Protein 5NA6 (pdb70)

Foldseek 3Di:
DAQWFQDADLETAGAFDQPCLVVDDQLVVQLLVLQQQLFLLCLQQQLCQLALQFLQVLLVLQLLVPPPDDCVDPQNVLVRQSLQCQQCSGQQHVPDWGDQRPHDLVVVLVSQVPGDQVSHQADVPGGSVNSCVVCVCCNPCVRQTAQADPDPPDFRVVNHRGQQEEAATNVRVVVVVVVDDPVDLQDFLPSAAFRQYPHDTQGQACVTFPNLSLVSSLVSLVSSLVSDPDVLRSVLSVLVSVCRHPVDSVSVLVSQLSLLVPPPFQKDKDFAQAFQPSYNVRRYGWTWMWIWGFPVVVQVLLVLVQQCLQVLQVPALADPVFWDPDFGWDGATEIATQDIHTSCPFFHDQKDWDDPRVSSCVPRNIHIYGHVRVLVSVVVNCPPLCPCVLAADDVVLVVLLVVQVSLLVVQLVSQLPGRQLRTTAADPPADLCLLPPLNLLLSSLLSSLSSLLPSQDCVCCVSVSDVDNCNSVNVVQVLLVLCLVLLVPDQPFKDDDSCLSSQLLNQQLCVVCVVVCQWDDDDPRADHIDGDDVVVSSVSSSVVSNVSSVCSNRSVNVSSCCSSVVGSIDDDNSNSVRSNVSVVVSVNNPGYTYDHWDKDFDADPVRHTDRIDTGRPAHSVRSSCSVVPSPRDRSRRD

Secondary structure (DSSP, 8-state):
---EEEEETTEEEEE---TTGGGS-HHHHHHHHHHHHHHHTTHHHHHHHT-TTHHHHH--HHHHHH--S-TTSHHHH--HHHHHHHHHTSSB-S---BPPPSS-HHHHHHHHHTS-GGGS-PPTT--HHHHHHHHTT---TTTT--SS---TTS-TTTS--SSSEES--HHHHHHHHH---TT-SS---TTTTEEEE--EEEEBSTTSBTHHHHHHHHHHHHHHHHT-SSHHHHHHHHHHHHHHHH--HHHHHHHHHHHHH--S-SEEEEEEE---TTSTTS-S--EEEEEEEE-HHHHHHHHHHHHTHHHHHHH-SS-GGGS-SS----PPEEEEEEEEEETTSSS--SEEEE---HHHHHHT--EEEEEHHHHHHHHHHHTTSSHHHHHSS-HHHHHHHHHHHHHHHHHHHHHIIIIITTS--PPTT--TTTTGGGHHHHHHHHHHHHHHHHHT-THHHHTTSSSSTTTHHHHHHHH-----GGGGSPTT----S---HHHHHHHHHHHHHGGGTSB--EETTEE---B--HHHHHHHHHHHHHHHHHHHHHT-HHHHHHHIIIIIS---HHHHHHHHHHHHTT---SEEEEE--EEEEEE-TTS-EEEEEEE----TTT--HHHHHS--S-S---

Nearest PDB structures (foldseek):
  5na6-assembly1_A  TM=1.001E+00  e=1.002E-101  Bacteroides thetaiotaomicron VPI-5482
  5na7-assembly1_A  TM=9.963E-01  e=1.132E-98  Bacteroides thetaiotaomicron VPI-5482
  5na8-assembly1_A  TM=8.460E-01  e=8.599E-94  Bacteroides thetaiotaomicron VPI-5482
  5na8-assembly2_B  TM=8.224E-01  e=2.890E-92  Bacteroides thetaiotaomicron VPI-5482
  3fvy-assembly1_A  TM=7.285E-01  e=1.552E-28  Homo sapiens

Radius of gyration: 26.59 Å; Cα contacts (8 Å, |Δi|>4): 1105; chains: 1; bounding box: 77×58×67 Å

B-factor: mean 31.23, std 10.99, range [14.35, 77.01]

Organism: Bacteroides thetaiotaomicron (strain ATCC 29148 / DSM 2079 / JCM 5827 / CCUG 10774 / NCTC 10582 / VPI-5482 / E50) (NCBI:txid226186)

Sequence (638 aa):
FDYTVEQFADLQILRYKVPEFETLTLKQKEELVYYLTQAALEGRDILFDQNGKYNLRIRRLEAVYTNYKGDKSAPDFKNEVYLKRVWFSNGIHHHYGEKFVPGFSQDDFLKQAVLGTDAQLLPLSSEGQTAEQLSDELFPVFDPAILAKRVNQADGEDLVLTSASNYYDGVTQQEAESFYGAKDPKDETPVSYGLNSRLVKIQEKVWKVGGLYTQAIEKIVYWLKKAETVAENDAQKAVISKLIQFYETGSLKDFDEYAILWVKDLDSRIDFVNGFTESYGDPLGVKASWESLVNFKDLDATHRTEIISSNAQWFEDHSPVDKSFKKEKVKGVSAKVITAAILAGDLYPATAIGINLPNANWIRAHHGSKSVTIGNITDAYNKAAHGNGFNEEFVSNDEERQRIDQYGDLTGELHTDLHESLGHGSGKLLPGVDPDALKAYGSTIEEARADLFGLYYVADPKLVELKLVPDAEAYKAEYYTFLNGLTQLVRIEPGNNIEEAHRNRQLIARWVFEKGAPDKVVEVKKDGKTYVVVNDYEKVRQLFGELLAEEIQRRIKSTGDFEGARTLVENYAVKVDPALHAEVLARYKKLNLAPYKGFINPVYELVTDKDGNITDVTVSYNEDYVEQLRYSKDYSPLPSVNN

InterPro domains:
  IPR039461 Peptidase family M49 [PF03571] (233-461)
  IPR039461 Peptidase family M49 [PF03571] (467-605)
  IPR039461 Peptidase family M49 [PTHR23422] (226-663)

Structure (mmCIF, N/CA/C/O backbone):
data_5NA6
#
_entry.id   5NA6
#
_cell.length_a   103.442
_cell.length_b   103.442
_cell.length_c   141.225
_cell.angle_alpha   90.000
_cell.angle_beta   90.000
_cell.angle_gamma   120.000
#
_symmetry.space_group_name_H-M   'P 31 2 1'
#
loop_
_entity.id
_entity.type
_entity.pdbx_description
1 polymer 'Putative dipeptidyl-peptidase III'
2 non-polymer 'ZINC ION'
3 non-polymer 'ACETATE ION'
4 non-polymer 'SODIUM ION'
5 non-polymer 2-AMINO-2-HYDROXYMETHYL-PROPANE-1,3-DIOL
6 non-polymer 3,6,9,12,15,18,21,24,27,30,33,36,39-TRIDECAOXAHENTETRACONTANE-1,41-DIOL
7 water water
#
loop_
_atom_site.group_PDB
_atom_site.id
_atom_site.type_symbol
_atom_site.label_atom_id
_atom_site.label_alt_id
_atom_site.label_comp_id
_atom_site.label_asym_id
_atom_site.label_entity_id
_atom_site.label_seq_id
_atom_site.pdbx_PDB_ins_code
_atom_site.Cartn_x
_atom_site.Cartn_y
_atom_site.Cartn_z
_atom_site.occupancy
_atom_site.B_iso_or_equiv
_atom_site.auth_seq_id
_atom_site.auth_comp_id
_atom_site.auth_asym_id
_atom_site.auth_atom_id
_atom_site.pdbx_PDB_model_num
ATOM 1 N N . PHE A 1 24 ? 51.700 -11.421 19.214 1.00 44.87 24 PHE A N 1
ATOM 2 C CA . PHE A 1 24 ? 51.874 -10.196 18.422 1.00 43.04 24 PHE A CA 1
ATOM 3 C C . PHE A 1 24 ? 52.105 -9.030 19.368 1.00 43.55 24 PHE A C 1
ATOM 4 O O . PHE A 1 24 ? 51.278 -8.789 20.253 1.00 45.81 24 PHE A O 1
ATOM 12 N N . ASP A 1 25 ? 53.217 -8.309 19.199 1.00 42.88 25 ASP A N 1
ATOM 13 C CA . ASP A 1 25 ? 53.546 -7.192 20.077 1.00 40.51 25 ASP A CA 1
ATOM 14 C C . ASP A 1 25 ? 53.119 -5.904 19.390 1.00 34.04 25 ASP A C 1
ATOM 15 O O . ASP A 1 25 ? 53.715 -5.497 18.390 1.00 33.36 25 ASP A O 1
ATOM 20 N N . TYR A 1 26 ? 52.088 -5.266 19.937 1.00 26.71 26 TYR A N 1
ATOM 21 C CA . TYR A 1 26 ? 51.599 -4.013 19.386 1.00 22.68 26 TYR A CA 1
ATOM 22 C C . TYR A 1 26 ? 52.490 -2.834 19.738 1.00 21.47 26 TYR A C 1
ATOM 23 O O . TYR A 1 26 ? 52.333 -1.763 19.150 1.00 21.78 26 TYR A O 1
ATOM 32 N N . THR A 1 27 ? 53.380 -2.974 20.712 1.00 22.85 27 THR A N 1
ATOM 33 C CA . THR A 1 27 ? 54.204 -1.851 21.136 1.00 22.99 27 THR A CA 1
ATOM 34 C C . THR A 1 27 ? 55.625 -2.044 20.628 1.00 23.37 27 THR A C 1
ATOM 35 O O . THR A 1 27 ? 56.162 -3.155 20.666 1.00 26.44 27 THR A O 1
ATOM 39 N N . VAL A 1 28 ? 56.222 -0.965 20.132 1.00 19.66 28 VAL A N 1
ATOM 40 C CA . VAL A 1 28 ? 57.554 -1.033 19.545 1.00 20.00 28 VAL A CA 1
ATOM 41 C C . VAL A 1 28 ? 58.562 -0.363 20.481 1.00 20.78 28 VAL A C 1
ATOM 42 O O . VAL A 1 28 ? 59.446 -1.024 21.034 1.00 19.57 28 VAL A O 1
ATOM 46 N N . GLU A 1 29 ? 58.461 0.950 20.651 1.00 20.81 29 GLU A N 1
ATOM 47 C CA . GLU A 1 29 ? 59.336 1.618 21.606 1.00 20.92 29 GLU A CA 1
ATOM 48 C C . GLU A 1 29 ? 58.703 2.942 21.990 1.00 22.17 29 GLU A C 1
ATOM 49 O O . GLU A 1 29 ? 57.709 3.373 21.396 1.00 20.95 29 GLU A O 1
ATOM 55 N N . GLN A 1 30 ? 59.355 3.620 22.951 1.00 21.73 30 GLN A N 1
ATOM 56 C CA . GLN A 1 30 ? 58.926 4.912 23.460 1.00 21.86 30 GLN A CA 1
ATOM 57 C C . GLN A 1 30 ? 60.153 5.786 23.693 1.00 22.20 30 GLN A C 1
ATOM 58 O O . GLN A 1 30 ? 61.179 5.309 24.184 1.00 22.97 30 GLN A O 1
ATOM 64 N N . PHE A 1 31 ? 60.039 7.058 23.333 1.00 21.73 31 PHE A N 1
ATOM 65 C CA . PHE A 1 31 ? 61.114 8.022 23.500 1.00 22.31 31 PHE A CA 1
ATOM 66 C C . PHE A 1 31 ? 60.472 9.399 23.467 1.00 21.82 31 PHE A C 1
ATOM 67 O O . PHE A 1 31 ? 59.454 9.593 22.803 1.00 20.89 31 PHE A O 1
ATOM 75 N N . ALA A 1 32 ? 61.079 10.356 24.168 1.00 22.43 32 ALA A N 1
ATOM 76 C CA . ALA A 1 32 ? 60.550 11.726 24.215 1.00 23.89 32 ALA A CA 1
ATOM 77 C C . ALA A 1 32 ? 59.087 11.630 24.650 1.00 23.16 32 ALA A C 1
ATOM 78 O O . ALA A 1 32 ? 58.803 10.960 25.653 1.00 21.46 32 ALA A O 1
ATOM 80 N N . ASP A 1 33 ? 58.146 12.256 23.946 1.00 22.17 33 ASP A N 1
ATOM 81 C CA . ASP A 1 33 ? 56.736 12.205 24.319 1.00 22.43 33 ASP A CA 1
ATOM 82 C C . ASP A 1 33 ? 55.955 11.292 23.379 1.00 20.48 33 ASP A C 1
ATOM 83 O O . ASP A 1 33 ? 54.740 11.428 23.237 1.00 22.01 33 ASP A O 1
ATOM 88 N N . LEU A 1 34 ? 56.639 10.329 22.763 1.00 18.69 34 LEU A N 1
ATOM 89 C CA . LEU A 1 34 ? 56.093 9.550 21.655 1.00 19.12 34 LEU A CA 1
ATOM 90 C C . LEU A 1 34 ? 56.163 8.062 21.959 1.00 20.66 34 LEU A C 1
ATOM 91 O O . LEU A 1 34 ? 57.166 7.574 22.497 1.00 19.85 34 LEU A O 1
ATOM 96 N N . GLN A 1 35 ? 55.122 7.332 21.576 1.00 22.19 35 GLN A N 1
ATOM 97 C CA . GLN A 1 35 ? 55.157 5.873 21.628 1.00 22.14 35 GLN A CA 1
ATOM 98 C C . GLN A 1 35 ? 54.925 5.328 20.229 1.00 20.48 35 GLN A C 1
ATOM 99 O O . GLN A 1 35 ? 53.974 5.741 19.553 1.00 19.50 35 GLN A O 1
ATOM 105 N N . ILE A 1 36 ? 55.792 4.413 19.803 1.00 17.38 36 ILE A N 1
ATOM 106 C CA . ILE A 1 36 ? 55.663 3.753 18.504 1.00 17.39 36 ILE A CA 1
ATOM 107 C C . ILE A 1 36 ? 54.929 2.430 18.689 1.00 17.79 36 ILE A C 1
ATOM 108 O O . ILE A 1 36 ? 55.323 1.589 19.515 1.00 20.23 36 ILE A O 1
ATOM 113 N N . LEU A 1 37 ? 53.884 2.233 17.896 1.00 16.26 37 LEU A N 1
ATOM 114 C CA . LEU A 1 37 ? 53.075 1.018 17.901 1.00 16.60 37 LEU A CA 1
ATOM 115 C C . LEU A 1 37 ? 53.184 0.348 16.536 1.00 16.53 37 LEU A C 1
ATOM 116 O O . LEU A 1 37 ? 53.722 0.917 15.586 1.00 17.12 37 LEU A O 1
ATOM 121 N N . ARG A 1 38 ? 52.635 -0.862 16.430 1.00 19.91 38 ARG A N 1
ATOM 122 C CA . ARG A 1 38 ? 52.428 -1.477 15.131 1.00 20.58 38 ARG A CA 1
ATOM 123 C C . ARG A 1 38 ? 50.979 -1.921 15.018 1.00 20.83 38 ARG A C 1
ATOM 124 O O . ARG A 1 38 ? 50.254 -2.008 16.014 1.00 19.94 38 ARG A O 1
ATOM 132 N N . TYR A 1 39 ? 50.558 -2.179 13.779 1.00 20.12 39 TYR A N 1
ATOM 133 C CA . TYR A 1 39 ? 49.216 -2.676 13.507 1.00 19.72 39 TYR A CA 1
ATOM 134 C C . TYR A 1 39 ? 49.269 -3.945 12.665 1.00 19.51 39 TYR A C 1
ATOM 135 O O . TYR A 1 39 ? 50.177 -4.128 11.851 1.00 20.08 39 TYR A O 1
ATOM 144 N N . LYS A 1 40 ? 48.276 -4.812 12.870 1.00 19.56 40 LYS A N 1
ATOM 145 C CA . LYS A 1 40 ? 48.077 -5.995 12.039 1.00 21.40 40 LYS A CA 1
ATOM 146 C C . LYS A 1 40 ? 47.288 -5.633 10.797 1.00 19.61 40 LYS A C 1
ATOM 147 O O . LYS A 1 40 ? 46.568 -4.636 10.767 1.00 18.76 40 LYS A O 1
ATOM 153 N N . VAL A 1 41 ? 47.403 -6.477 9.772 1.00 16.88 41 VAL A N 1
ATOM 154 C CA . VAL A 1 41 ? 46.620 -6.299 8.550 1.00 18.34 41 VAL A CA 1
ATOM 155 C C . VAL A 1 41 ? 45.715 -7.526 8.433 1.00 19.14 41 VAL A C 1
ATOM 156 O O . VAL A 1 41 ? 46.020 -8.460 7.673 1.00 19.04 41 VAL A O 1
ATOM 160 N N . PRO A 1 42 ? 44.623 -7.588 9.199 1.00 20.71 42 PRO A N 1
ATOM 161 C CA . PRO A 1 42 ? 43.827 -8.827 9.255 1.00 20.91 42 PRO A CA 1
ATOM 162 C C . PRO A 1 42 ? 43.200 -9.151 7.909 1.00 22.01 42 PRO A C 1
ATOM 163 O O . PRO A 1 42 ? 42.738 -8.260 7.194 1.00 19.94 42 PRO A O 1
ATOM 167 N N . GLU A 1 43 ? 43.198 -10.444 7.571 1.00 24.16 43 GLU A N 1
ATOM 168 C CA . GLU A 1 43 ? 42.582 -11.009 6.368 1.00 27.84 43 GLU A CA 1
ATOM 169 C C . GLU A 1 43 ? 43.328 -10.676 5.085 1.00 24.04 43 GLU A C 1
ATOM 170 O O . GLU A 1 43 ? 42.814 -10.963 3.986 1.00 22.79 43 GLU A O 1
ATOM 176 N N . PHE A 1 44 ? 44.520 -10.084 5.171 1.00 21.12 44 PHE A N 1
ATOM 177 C CA . PHE A 1 44 ? 45.283 -9.845 3.955 1.00 21.52 44 PHE A CA 1
ATOM 178 C C . PHE A 1 44 ? 45.481 -11.140 3.170 1.00 22.57 44 PHE A C 1
ATOM 179 O O . PHE A 1 44 ? 45.391 -11.155 1.935 1.00 21.67 44 PHE A O 1
ATOM 187 N N . GLU A 1 45 ? 45.756 -12.238 3.871 1.00 25.62 45 GLU A N 1
ATOM 188 C CA . GLU A 1 45 ? 46.010 -13.506 3.200 1.00 29.03 45 GLU A CA 1
ATOM 189 C C . GLU A 1 45 ? 44.766 -14.094 2.541 1.00 28.35 45 GLU A C 1
ATOM 190 O O . GLU A 1 45 ? 44.908 -15.002 1.717 1.00 30.32 45 GLU A O 1
ATOM 196 N N . THR A 1 46 ? 43.566 -13.610 2.871 1.00 27.18 46 THR A N 1
ATOM 197 C CA . THR A 1 46 ? 42.349 -14.106 2.232 1.00 29.87 46 THR A CA 1
ATOM 198 C C . THR A 1 46 ? 42.101 -13.479 0.866 1.00 26.64 46 THR A C 1
ATOM 199 O O . THR A 1 46 ? 41.229 -13.963 0.136 1.00 24.58 46 THR A O 1
ATOM 203 N N . LEU A 1 47 ? 42.807 -12.402 0.521 1.00 22.85 47 LEU A N 1
ATOM 204 C CA . LEU A 1 47 ? 42.602 -11.753 -0.764 1.00 21.51 47 LEU A CA 1
ATOM 205 C C . LEU A 1 47 ? 43.063 -12.680 -1.887 1.00 21.42 47 LEU A C 1
ATOM 206 O O . LEU A 1 47 ? 43.848 -13.613 -1.669 1.00 20.86 47 LEU A O 1
ATOM 211 N N . THR A 1 48 ? 42.563 -12.436 -3.101 1.00 20.52 48 THR A N 1
ATOM 212 C CA . THR A 1 48 ? 43.105 -13.204 -4.223 1.00 20.74 48 THR A CA 1
ATOM 213 C C . THR A 1 48 ? 44.535 -12.761 -4.486 1.00 20.03 48 THR A C 1
ATOM 214 O O . THR A 1 48 ? 44.955 -11.665 -4.102 1.00 20.26 48 THR A O 1
ATOM 218 N N . LEU A 1 49 ? 45.290 -13.627 -5.165 1.00 21.86 49 LEU A N 1
ATOM 219 C CA . LEU A 1 49 ? 46.658 -13.253 -5.505 1.00 22.05 49 LEU A CA 1
ATOM 220 C C . LEU A 1 49 ? 46.678 -11.959 -6.308 1.00 21.67 49 LEU A C 1
ATOM 221 O O . LEU A 1 49 ? 47.509 -11.074 -6.055 1.00 21.80 49 LEU A O 1
ATOM 226 N N . LYS A 1 50 ? 45.767 -11.823 -7.278 1.00 20.43 50 LYS A N 1
ATOM 227 C CA . LYS A 1 50 ? 45.739 -10.592 -8.064 1.00 20.56 50 LYS A CA 1
ATOM 228 C C . LYS A 1 50 ? 45.411 -9.387 -7.190 1.00 19.97 50 LYS A C 1
ATOM 229 O O . LYS A 1 50 ? 45.952 -8.293 -7.401 1.00 19.90 50 LYS A O 1
ATOM 235 N N . GLN A 1 51 ? 44.535 -9.563 -6.194 1.00 19.66 51 GLN A N 1
ATOM 236 C CA . GLN A 1 51 ? 44.279 -8.467 -5.257 1.00 20.96 51 GLN A CA 1
ATOM 237 C C . GLN A 1 51 ? 45.530 -8.115 -4.445 1.00 19.50 51 GLN A C 1
ATOM 238 O O . GLN A 1 51 ? 45.847 -6.930 -4.267 1.00 18.87 51 GLN A O 1
ATOM 244 N N . LYS A 1 52 ? 46.242 -9.128 -3.930 1.00 18.85 52 LYS A N 1
ATOM 245 C CA . LYS A 1 52 ? 47.488 -8.867 -3.193 1.00 19.54 52 LYS A CA 1
ATOM 246 C C . LYS A 1 52 ? 48.494 -8.125 -4.052 1.00 19.66 52 LYS A C 1
ATOM 247 O O . LYS A 1 52 ? 49.230 -7.258 -3.552 1.00 18.79 52 LYS A O 1
ATOM 253 N N A GLU A 1 53 ? 48.573 -8.475 -5.334 0.58 20.80 53 GLU A N 1
ATOM 254 N N B GLU A 1 53 ? 48.584 -8.492 -5.333 0.42 20.83 53 GLU A N 1
ATOM 255 C CA A GLU A 1 53 ? 49.493 -7.793 -6.238 0.58 21.90 53 GLU A CA 1
ATOM 256 C CA B GLU A 1 53 ? 49.477 -7.803 -6.262 0.42 21.89 53 GLU A CA 1
ATOM 257 C C A GLU A 1 53 ? 49.130 -6.318 -6.387 0.58 21.81 53 GLU A C 1
ATOM 258 C C B GLU A 1 53 ? 49.126 -6.323 -6.361 0.42 21.78 53 GLU A C 1
ATOM 259 O O A GLU A 1 53 ? 50.014 -5.449 -6.418 0.58 21.42 53 GLU A O 1
ATOM 260 O O B GLU A 1 53 ? 50.011 -5.455 -6.337 0.42 21.50 53 GLU A O 1
ATOM 271 N N . LEU A 1 54 ? 47.832 -6.019 -6.494 1.00 21.39 54 LEU A N 1
ATOM 272 C CA . LEU A 1 54 ? 47.402 -4.633 -6.578 1.00 19.80 54 LEU A CA 1
ATOM 273 C C . LEU A 1 54 ? 47.735 -3.891 -5.295 1.00 20.33 54 LEU A C 1
ATOM 274 O O . LEU A 1 54 ? 48.249 -2.769 -5.349 1.00 20.97 54 LEU A O 1
ATOM 279 N N . VAL A 1 55 ? 47.469 -4.507 -4.130 1.00 21.09 55 VAL A N 1
ATOM 280 C CA . VAL A 1 55 ? 47.868 -3.896 -2.862 1.00 21.47 55 VAL A CA 1
ATOM 281 C C . VAL A 1 55 ? 49.366 -3.627 -2.855 1.00 21.27 55 VAL A C 1
ATOM 282 O O . VAL A 1 55 ? 49.819 -2.532 -2.490 1.00 20.45 55 VAL A O 1
ATOM 286 N N . TYR A 1 56 ? 50.159 -4.617 -3.270 1.00 20.34 56 TYR A N 1
ATOM 287 C CA . TYR A 1 56 ? 51.613 -4.430 -3.275 1.00 22.35 56 TYR A CA 1
ATOM 288 C C . TYR A 1 56 ? 52.028 -3.186 -4.064 1.00 21.88 56 TYR A C 1
ATOM 289 O O . TYR A 1 56 ? 52.774 -2.334 -3.552 1.00 22.67 56 TYR A O 1
ATOM 298 N N . TYR A 1 57 ? 51.586 -3.066 -5.323 1.00 20.73 57 TYR A N 1
ATOM 299 C CA . TYR A 1 57 ? 51.977 -1.907 -6.131 1.00 20.43 57 TYR A CA 1
ATOM 300 C C . TYR A 1 57 ? 51.493 -0.608 -5.510 1.00 19.51 57 TYR A C 1
ATOM 301 O O . TYR A 1 57 ? 52.205 0.407 -5.534 1.00 20.02 57 TYR A O 1
ATOM 310 N N . LEU A 1 58 ? 50.262 -0.593 -5.009 1.00 20.00 58 LEU A N 1
ATOM 311 C CA . LEU A 1 58 ? 49.766 0.626 -4.374 1.00 19.73 58 LEU A CA 1
ATOM 312 C C . LEU A 1 58 ? 50.593 0.980 -3.137 1.00 19.38 58 LEU A C 1
ATOM 313 O O . LEU A 1 58 ? 50.824 2.166 -2.853 1.00 19.46 58 LEU A O 1
ATOM 318 N N . THR A 1 59 ? 51.049 -0.032 -2.377 1.00 19.38 59 THR A N 1
ATOM 319 C CA . THR A 1 59 ? 51.875 0.290 -1.207 1.00 18.91 59 THR A CA 1
ATOM 320 C C . THR A 1 59 ? 53.235 0.824 -1.627 1.00 20.54 59 THR A C 1
ATOM 321 O O . THR A 1 59 ? 53.777 1.719 -0.966 1.00 21.86 59 THR A O 1
ATOM 325 N N . GLN A 1 60 ? 53.789 0.333 -2.739 1.00 21.63 60 GLN A N 1
ATOM 326 C CA . GLN A 1 60 ? 55.029 0.926 -3.257 1.00 21.12 60 GLN A CA 1
ATOM 327 C C . GLN A 1 60 ? 54.834 2.390 -3.664 1.00 21.87 60 GLN A C 1
ATOM 328 O O . GLN A 1 60 ? 55.678 3.246 -3.358 1.00 19.94 60 GLN A O 1
ATOM 334 N N . ALA A 1 61 ? 53.714 2.700 -4.335 1.00 22.27 61 ALA A N 1
ATOM 335 C CA . ALA A 1 61 ? 53.398 4.084 -4.682 1.00 22.04 61 ALA A CA 1
ATOM 336 C C . ALA A 1 61 ? 53.270 4.964 -3.442 1.00 22.32 61 ALA A C 1
ATOM 337 O O . ALA A 1 6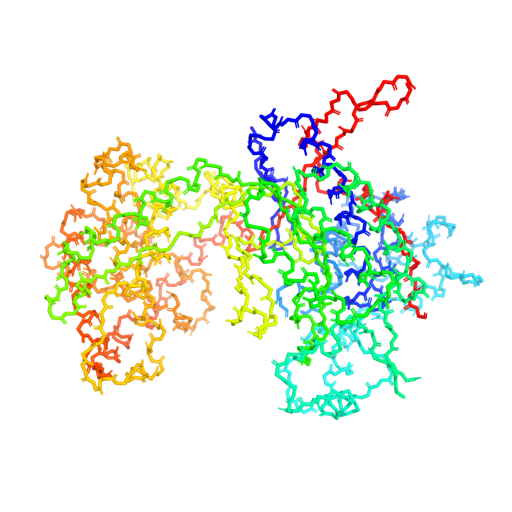1 ? 53.582 6.169 -3.490 1.00 21.64 61 ALA A O 1
ATOM 339 N N . ALA A 1 62 ? 52.806 4.388 -2.332 1.00 20.45 62 ALA A N 1
ATOM 340 C CA . ALA A 1 62 ? 52.689 5.124 -1.078 1.00 18.30 62 ALA A CA 1
ATOM 341 C C . ALA A 1 62 ? 54.066 5.43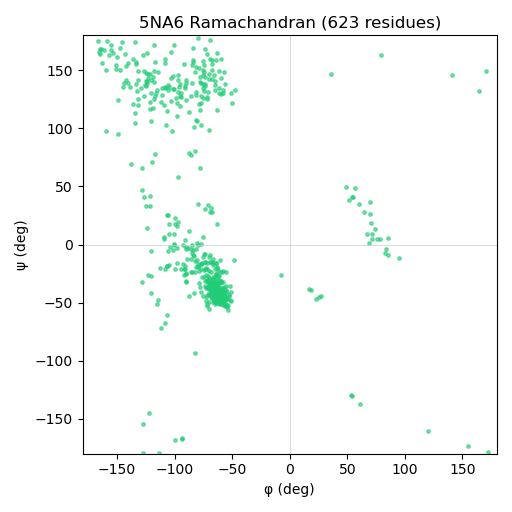6 -0.485 1.00 18.28 62 ALA A C 1
ATOM 342 O O . ALA A 1 62 ? 54.378 6.593 -0.175 1.00 19.54 62 ALA A O 1
ATOM 344 N N . LEU A 1 63 ? 54.930 4.431 -0.391 1.00 18.70 63 LEU A N 1
ATOM 345 C CA . LEU A 1 63 ? 56.189 4.597 0.332 1.00 19.27 63 LEU A CA 1
ATOM 346 C C . LEU A 1 63 ? 57.154 5.539 -0.371 1.00 20.93 63 LEU A C 1
ATOM 347 O O . LEU A 1 63 ? 58.011 6.130 0.301 1.00 20.16 63 LEU A O 1
ATOM 352 N N . GLU A 1 64 ? 57.021 5.710 -1.692 1.00 22.06 64 GLU A N 1
ATOM 353 C CA . GLU A 1 64 ? 57.871 6.629 -2.444 1.00 22.68 64 GLU A CA 1
ATOM 354 C C . GLU A 1 64 ? 57.653 8.096 -2.089 1.00 23.24 64 GLU A C 1
ATOM 355 O O . GLU A 1 64 ? 58.492 8.926 -2.470 1.00 22.61 64 GLU A O 1
ATOM 361 N N . GLY A 1 65 ? 56.552 8.446 -1.411 1.00 21.64 65 GLY A N 1
ATOM 362 C CA . GLY A 1 65 ? 56.236 9.843 -1.184 1.00 21.14 65 GLY A CA 1
ATOM 363 C C . GLY A 1 65 ? 56.826 10.485 0.068 1.00 21.52 65 GLY A C 1
ATOM 364 O O . GLY A 1 65 ? 56.656 11.693 0.265 1.00 22.29 65 GLY A O 1
ATOM 365 N N . ARG A 1 66 ? 57.534 9.721 0.905 1.00 18.34 66 ARG A N 1
ATOM 366 C CA . ARG A 1 66 ? 57.964 10.218 2.212 1.00 18.76 66 ARG A CA 1
ATOM 367 C C . ARG A 1 66 ? 58.801 11.491 2.096 1.00 20.07 66 ARG A C 1
ATOM 368 O O . ARG A 1 66 ? 58.573 12.461 2.830 1.00 19.67 66 ARG A O 1
ATOM 376 N N . ASP A 1 67 ? 59.765 11.513 1.164 1.00 21.99 67 ASP A N 1
ATOM 377 C CA . ASP A 1 67 ? 60.639 12.684 1.027 1.00 22.24 67 ASP A CA 1
ATOM 378 C C . ASP A 1 67 ? 59.852 13.946 0.675 1.00 22.58 67 ASP A C 1
ATOM 379 O O . ASP A 1 67 ? 60.262 15.058 1.039 1.00 23.86 67 ASP A O 1
ATOM 384 N N . ILE A 1 68 ? 58.738 13.804 -0.050 1.00 19.97 68 ILE A N 1
ATOM 385 C CA . ILE A 1 68 ? 57.931 14.972 -0.407 1.00 20.91 68 ILE A CA 1
ATOM 386 C C . ILE A 1 68 ? 57.493 15.716 0.844 1.00 21.30 68 ILE A C 1
ATOM 387 O O . ILE A 1 68 ? 57.665 16.944 0.958 1.00 22.08 68 ILE A O 1
ATOM 392 N N . LEU A 1 69 ? 56.916 14.983 1.799 1.00 21.99 69 LEU A N 1
ATOM 393 C CA . LEU A 1 69 ? 56.437 15.587 3.038 1.00 22.21 69 LEU A CA 1
ATOM 394 C C . LEU A 1 69 ? 57.571 16.244 3.818 1.00 22.13 69 LEU A C 1
ATOM 395 O O . LEU A 1 69 ? 57.409 17.353 4.338 1.00 23.17 69 LEU A O 1
ATOM 400 N N . PHE A 1 70 ? 58.720 15.572 3.941 1.00 21.15 70 PHE A N 1
ATOM 401 C CA . PHE A 1 70 ? 59.852 16.217 4.616 1.00 20.61 70 PHE A CA 1
ATOM 402 C C . PHE A 1 70 ? 60.132 17.584 4.005 1.00 20.90 70 PHE A C 1
ATOM 403 O O . PHE A 1 70 ? 60.288 18.583 4.723 1.00 21.07 70 PHE A O 1
ATOM 411 N N . ASP A 1 71 ? 60.191 17.650 2.669 1.00 20.91 71 ASP A N 1
ATOM 412 C CA . ASP A 1 71 ? 60.544 18.913 2.032 1.00 23.22 71 ASP A CA 1
ATOM 413 C C . ASP A 1 71 ? 59.419 19.928 2.155 1.00 22.61 71 ASP A C 1
ATOM 414 O O . ASP A 1 71 ? 59.681 21.123 2.316 1.00 24.14 71 ASP A O 1
ATOM 419 N N . GLN A 1 72 ? 58.161 19.485 2.062 1.00 22.50 72 GLN A N 1
ATOM 420 C CA . GLN A 1 72 ? 57.046 20.415 2.259 1.00 23.33 72 GLN A CA 1
ATOM 421 C C . GLN A 1 72 ? 57.065 21.026 3.655 1.00 23.08 72 GLN A C 1
ATOM 422 O O . GLN A 1 72 ? 56.683 22.195 3.836 1.00 24.08 72 GLN A O 1
ATOM 428 N N . ASN A 1 73 ? 57.527 20.268 4.645 1.00 21.88 73 ASN A N 1
ATOM 429 C CA . ASN A 1 73 ? 57.562 20.759 6.013 1.00 22.30 73 ASN A CA 1
ATOM 430 C C . ASN A 1 73 ? 58.766 21.647 6.294 1.00 22.25 73 ASN A C 1
ATOM 431 O O . ASN A 1 73 ? 58.872 22.162 7.408 1.00 21.91 73 ASN A O 1
ATOM 436 N N . GLY A 1 74 ? 59.675 21.824 5.344 1.00 22.36 74 GLY A N 1
ATOM 437 C CA . GLY A 1 74 ? 60.810 22.709 5.607 1.00 22.77 74 GLY A CA 1
ATOM 438 C C . GLY A 1 74 ? 61.931 22.522 4.613 1.00 23.64 74 GLY A C 1
ATOM 439 O O . GLY A 1 74 ? 62.341 21.383 4.332 1.00 22.85 74 GLY A O 1
ATOM 440 N N . LYS A 1 75 ? 62.438 23.633 4.061 1.00 24.43 75 LYS A N 1
ATOM 441 C CA . LYS A 1 75 ? 63.422 23.516 2.995 1.00 26.38 75 LYS A CA 1
ATOM 442 C C . LYS A 1 75 ? 64.745 22.942 3.483 1.00 24.75 75 LYS A C 1
ATOM 443 O O . LYS A 1 75 ? 65.567 22.549 2.651 1.00 26.04 75 LYS A O 1
ATOM 449 N N . TYR A 1 76 ? 64.984 22.906 4.799 1.00 23.10 76 TYR A N 1
ATOM 450 C CA . TYR A 1 76 ? 66.187 22.295 5.360 1.00 22.39 76 TYR A CA 1
ATOM 451 C C . TYR A 1 76 ? 65.981 20.870 5.867 1.00 21.12 76 TYR A C 1
ATOM 452 O O . TYR A 1 76 ? 66.954 20.246 6.302 1.00 20.61 76 TYR A O 1
ATOM 461 N N . ASN A 1 77 ? 64.761 20.331 5.816 1.00 21.72 77 ASN A N 1
ATOM 462 C CA . ASN A 1 77 ? 64.496 19.090 6.544 1.00 20.72 77 ASN A CA 1
ATOM 463 C C . ASN A 1 77 ? 65.252 17.898 5.956 1.00 20.80 77 ASN A C 1
ATOM 464 O O . ASN A 1 77 ? 65.760 17.052 6.711 1.00 19.92 77 ASN A O 1
ATOM 469 N N . LEU A 1 78 ? 65.312 17.786 4.622 1.00 21.54 78 LEU A N 1
ATOM 470 C CA . LEU A 1 78 ? 65.993 16.637 4.034 1.00 22.13 78 LEU A CA 1
ATOM 471 C C . LEU A 1 78 ? 67.482 16.681 4.313 1.00 21.46 78 LEU A C 1
ATOM 472 O O . LEU A 1 78 ? 68.088 15.644 4.602 1.00 20.21 78 LEU A O 1
ATOM 477 N N . ARG A 1 79 ? 68.088 17.874 4.271 1.00 21.17 79 ARG A N 1
ATOM 478 C CA . ARG A 1 79 ? 69.496 17.981 4.618 1.00 20.97 79 ARG A CA 1
ATOM 479 C C . ARG A 1 79 ? 69.723 17.592 6.065 1.00 21.00 79 ARG A C 1
ATOM 480 O O . ARG A 1 79 ? 70.662 16.847 6.369 1.00 23.84 79 ARG A O 1
ATOM 488 N N . ILE A 1 80 ? 68.881 18.090 6.984 1.00 19.88 80 ILE A N 1
ATOM 489 C CA . ILE A 1 80 ? 69.092 17.776 8.398 1.00 18.74 80 ILE A CA 1
ATOM 490 C C . ILE A 1 80 ? 68.880 16.287 8.641 1.00 20.43 80 ILE A C 1
ATOM 491 O O . ILE A 1 80 ? 69.711 15.618 9.267 1.00 20.84 80 ILE A O 1
ATOM 496 N N . ARG A 1 81 ? 67.787 15.736 8.112 1.00 19.63 81 ARG A N 1
ATOM 497 C CA . ARG A 1 81 ? 67.556 14.300 8.256 1.00 17.18 81 ARG A CA 1
ATOM 498 C C . ARG A 1 81 ? 68.738 13.493 7.737 1.00 17.40 81 ARG A C 1
ATOM 499 O O . ARG A 1 81 ? 69.266 12.623 8.436 1.00 17.71 81 ARG A O 1
ATOM 507 N N . ARG A 1 82 ? 69.168 13.770 6.511 1.00 19.78 82 ARG A N 1
ATOM 508 C CA . ARG A 1 82 ? 70.217 12.964 5.896 1.00 21.33 82 ARG A CA 1
ATOM 509 C C . ARG A 1 82 ? 71.560 13.160 6.586 1.00 21.86 82 ARG A C 1
ATOM 510 O O . ARG A 1 82 ? 72.358 12.222 6.667 1.00 23.10 82 ARG A O 1
ATOM 526 N N . LEU A 1 84 ? 72.045 13.848 9.858 1.00 20.22 84 LEU A N 1
ATOM 527 C CA . LEU A 1 84 ? 71.960 13.062 11.083 1.00 21.12 84 LEU A CA 1
ATOM 528 C C . LEU A 1 84 ? 71.963 11.561 10.789 1.00 21.68 84 LEU A C 1
ATOM 529 O O . LEU A 1 84 ? 72.556 10.777 11.542 1.00 20.10 84 LEU A O 1
ATOM 534 N N . GLU A 1 85 ? 71.297 11.136 9.710 1.00 23.07 85 GLU A N 1
ATOM 535 C CA . GLU A 1 85 ? 71.301 9.718 9.347 1.00 20.09 85 GLU A CA 1
ATOM 536 C C . GLU A 1 85 ? 72.709 9.229 9.023 1.00 21.03 85 GLU A C 1
ATOM 537 O O . GLU A 1 85 ? 73.127 8.155 9.474 1.00 21.22 85 GLU A O 1
ATOM 543 N N . ALA A 1 86 ? 73.471 10.021 8.267 1.00 21.53 86 ALA A N 1
ATOM 544 C CA . ALA A 1 86 ? 74.836 9.616 7.943 1.00 22.25 86 ALA A CA 1
ATOM 545 C C . ALA A 1 86 ? 75.713 9.567 9.194 1.00 23.12 86 ALA A C 1
ATOM 546 O O . ALA A 1 86 ? 76.495 8.624 9.373 1.00 25.28 86 ALA A O 1
ATOM 548 N N . VAL A 1 87 ? 75.586 10.562 10.078 1.00 23.19 87 VAL A N 1
ATOM 549 C CA . VAL A 1 87 ? 76.320 10.531 11.340 1.00 23.81 87 VAL A CA 1
ATOM 550 C C . VAL A 1 87 ? 75.930 9.306 12.152 1.00 25.21 87 VAL A C 1
ATOM 551 O O . VAL A 1 87 ? 76.786 8.587 12.687 1.00 26.81 87 VAL A O 1
ATOM 555 N N . TYR A 1 88 ? 74.623 9.093 12.293 1.00 23.30 88 TYR A N 1
ATOM 556 C CA . TYR A 1 88 ? 74.095 8.063 13.178 1.00 24.08 88 TYR A CA 1
ATOM 557 C C . TYR A 1 88 ? 74.557 6.668 12.762 1.00 24.71 88 TYR A C 1
ATOM 558 O O . TYR A 1 88 ? 74.964 5.861 13.614 1.00 22.71 88 TYR A O 1
ATOM 567 N N . THR A 1 89 ? 74.473 6.346 11.460 1.00 25.57 89 THR A N 1
ATOM 568 C CA . THR A 1 89 ? 74.756 4.969 11.055 1.00 28.49 89 THR A CA 1
ATOM 569 C C . THR A 1 89 ? 76.245 4.685 10.957 1.00 30.13 89 THR A C 1
ATOM 570 O O . THR A 1 89 ? 76.650 3.517 10.994 1.00 30.94 89 THR A O 1
ATOM 574 N N . ASN A 1 90 ? 77.070 5.718 10.863 1.00 28.26 90 ASN A N 1
ATOM 575 C CA . ASN A 1 90 ? 78.508 5.539 10.731 1.00 31.47 90 ASN A CA 1
ATOM 576 C C . ASN A 1 90 ? 79.277 5.941 11.976 1.00 32.00 90 ASN A C 1
ATOM 577 O O . ASN A 1 90 ? 80.511 5.904 11.959 1.00 31.89 90 ASN A O 1
ATOM 582 N N . TYR A 1 91 ? 78.581 6.311 13.050 1.00 33.57 91 TYR A N 1
ATOM 583 C CA . TYR A 1 91 ? 79.241 6.787 14.255 1.00 34.75 91 TYR A CA 1
ATOM 584 C C . TYR A 1 91 ? 80.172 5.717 14.806 1.00 35.88 91 TYR A C 1
ATOM 585 O O . TYR A 1 91 ? 79.778 4.559 14.972 1.00 36.10 91 TYR A O 1
ATOM 594 N N . LYS A 1 92 ? 81.415 6.106 15.070 1.00 35.95 92 LYS A N 1
ATOM 595 C CA . LYS A 1 92 ? 82.410 5.211 15.640 1.00 38.15 92 LYS A CA 1
ATOM 596 C C . LYS A 1 92 ? 82.736 5.565 17.082 1.00 38.10 92 LYS A C 1
ATOM 597 O O . LYS A 1 92 ? 83.639 4.963 17.665 1.00 39.59 92 LYS A O 1
ATOM 600 N N . GLY A 1 93 ? 82.012 6.515 17.677 1.00 37.79 93 GLY A N 1
ATOM 601 C CA . GLY A 1 93 ? 82.274 6.951 19.030 1.00 37.34 93 GLY A CA 1
ATOM 602 C C . GLY A 1 93 ? 81.432 6.213 20.055 1.00 36.23 93 GLY A C 1
ATOM 603 O O . GLY A 1 93 ? 80.785 5.202 19.777 1.00 36.10 93 GLY A O 1
ATOM 604 N N . ASP A 1 94 ? 81.446 6.750 21.267 1.00 34.40 94 ASP A N 1
ATOM 605 C CA . ASP A 1 94 ? 80.794 6.135 22.421 1.00 34.68 94 ASP A CA 1
ATOM 606 C C . ASP A 1 94 ? 79.298 6.385 22.307 1.00 33.32 94 ASP A C 1
ATOM 607 O O . ASP A 1 94 ? 78.818 7.482 22.584 1.00 32.15 94 ASP A O 1
ATOM 612 N N . LYS A 1 95 ? 78.556 5.355 21.900 1.00 34.28 95 LYS A N 1
ATOM 613 C CA . LYS A 1 95 ? 77.113 5.470 21.731 1.00 33.95 95 LYS A CA 1
ATOM 614 C C . LYS A 1 95 ? 76.358 5.502 23.053 1.00 33.59 95 LYS A C 1
ATOM 615 O O . LYS A 1 95 ? 75.145 5.719 23.043 1.00 33.72 95 LYS A O 1
ATOM 621 N N . SER A 1 96 ? 77.023 5.254 24.179 1.00 32.35 96 SER A N 1
ATOM 622 C CA . SER A 1 96 ? 76.386 5.373 25.481 1.00 30.74 96 SER A CA 1
ATOM 623 C C . SER A 1 96 ? 76.426 6.796 26.022 1.00 29.44 96 SER A C 1
ATOM 624 O O . SER A 1 96 ? 75.721 7.089 26.991 1.00 29.10 96 SER A O 1
ATOM 627 N N . ALA A 1 97 ? 77.226 7.670 25.417 1.00 29.23 97 ALA A N 1
ATOM 628 C CA . ALA A 1 97 ? 77.420 9.014 25.938 1.00 29.26 97 ALA A CA 1
ATOM 629 C C . ALA A 1 97 ? 76.153 9.855 25.765 1.00 26.68 97 ALA A C 1
ATOM 630 O O . ALA A 1 97 ? 75.435 9.706 24.775 1.00 24.39 97 ALA A O 1
ATOM 632 N N . PRO A 1 98 ? 75.884 10.773 26.701 1.00 27.85 98 PRO A N 1
ATOM 633 C CA . PRO A 1 98 ? 74.633 11.555 26.632 1.00 25.87 98 PRO A CA 1
ATOM 634 C C . PRO A 1 98 ? 74.447 12.335 25.338 1.00 24.50 98 PRO A C 1
ATOM 635 O O . PRO A 1 98 ? 73.315 12.418 24.852 1.00 23.98 98 PRO A O 1
ATOM 639 N N . ASP A 1 99 ? 75.502 12.922 24.767 1.00 22.71 99 ASP A N 1
ATOM 640 C CA . ASP A 1 99 ? 75.326 13.656 23.510 1.00 23.02 99 ASP A CA 1
ATOM 641 C C . ASP A 1 99 ? 74.791 12.746 22.410 1.00 22.43 99 ASP A C 1
ATOM 642 O O . ASP A 1 99 ? 73.855 13.113 21.681 1.00 20.92 99 ASP A O 1
ATOM 647 N N . PHE A 1 100 ? 75.370 11.550 22.271 1.00 23.07 100 PHE A N 1
ATOM 648 C CA . PHE A 1 100 ? 74.881 10.658 21.226 1.00 23.76 100 PHE A CA 1
ATOM 649 C C . PHE A 1 100 ? 73.456 10.205 21.516 1.00 21.77 100 PHE A C 1
ATOM 650 O O . PHE A 1 100 ? 72.615 10.200 20.612 1.00 21.38 100 PHE A O 1
ATOM 658 N N . LYS A 1 101 ? 73.156 9.852 22.769 1.00 21.05 101 LYS A N 1
ATOM 659 C CA . LYS A 1 101 ? 71.801 9.411 23.103 1.00 22.83 101 LYS A CA 1
ATOM 660 C C . LYS A 1 101 ? 70.785 10.509 22.808 1.00 21.11 101 LYS A C 1
ATOM 661 O O . LYS A 1 101 ? 69.687 10.233 22.314 1.00 21.01 101 LYS A O 1
ATOM 667 N N . ASN A 1 102 ? 71.136 11.759 23.104 1.00 22.03 102 ASN A N 1
ATOM 668 C CA . ASN A 1 102 ? 70.228 12.857 22.790 1.00 22.25 102 ASN A CA 1
ATOM 669 C C . ASN A 1 102 ? 70.138 13.112 21.293 1.00 20.77 102 ASN A C 1
ATOM 670 O O . ASN A 1 102 ? 69.091 13.549 20.807 1.00 19.92 102 ASN A O 1
ATOM 683 N N . GLU A 1 104 ? 70.335 10.800 19.089 1.00 19.32 104 GLU A N 1
ATOM 684 C CA . GLU A 1 104 ? 69.465 9.713 18.642 1.00 19.22 104 GLU A CA 1
ATOM 685 C C . GLU A 1 104 ? 67.989 10.045 18.893 1.00 20.03 104 GLU A C 1
ATOM 686 O O . GLU A 1 104 ? 67.133 9.835 18.023 1.00 20.68 104 GLU A O 1
ATOM 692 N N . VAL A 1 105 ? 67.671 10.573 20.077 1.00 20.60 105 VAL A N 1
ATOM 693 C CA . VAL A 1 105 ? 66.287 10.964 20.359 1.00 21.15 105 VAL A CA 1
ATOM 694 C C . VAL A 1 105 ? 65.813 12.008 19.361 1.00 19.92 105 VAL A C 1
ATOM 695 O O . VAL A 1 105 ? 64.681 11.946 18.866 1.00 18.35 105 VAL A O 1
ATOM 699 N N . TYR A 1 106 ? 66.662 13.014 19.093 1.00 18.27 106 TYR A N 1
ATOM 700 C CA . TYR A 1 106 ? 66.333 14.066 18.139 1.00 18.28 106 TYR A CA 1
ATOM 701 C C . TYR A 1 106 ? 66.053 13.490 16.755 1.00 18.93 106 TYR A C 1
ATOM 702 O O . TYR A 1 106 ? 65.043 13.827 16.117 1.00 18.99 106 TYR A O 1
ATOM 711 N N . LEU A 1 107 ? 66.934 12.616 16.270 1.00 18.50 107 LEU A N 1
ATOM 712 C CA . LEU A 1 107 ? 66.689 11.986 14.975 1.00 18.37 107 LEU A CA 1
ATOM 713 C C . LEU A 1 107 ? 65.392 11.181 14.990 1.00 17.30 107 LEU A C 1
ATOM 714 O O . LEU A 1 107 ? 64.644 11.194 14.014 1.00 16.30 107 LEU A O 1
ATOM 719 N N . LYS A 1 108 ? 65.124 10.458 16.076 1.00 16.10 108 LYS A N 1
ATOM 720 C CA . LYS A 1 108 ? 63.885 9.694 16.117 1.00 17.65 108 LYS A CA 1
ATOM 721 C C . LYS A 1 108 ? 62.666 10.610 16.091 1.00 16.90 108 LYS A C 1
ATOM 722 O O . LYS A 1 108 ? 61.631 10.239 15.533 1.00 17.88 108 LYS A O 1
ATOM 728 N N . ARG A 1 109 ? 62.764 11.799 16.693 1.00 16.27 109 ARG A N 1
ATOM 729 C CA . ARG A 1 109 ? 61.655 12.747 16.616 1.00 17.75 109 ARG A CA 1
ATOM 730 C C . ARG A 1 109 ? 61.512 13.317 15.211 1.00 18.30 109 ARG A C 1
ATOM 731 O O . ARG A 1 109 ? 60.392 13.573 14.745 1.00 18.36 109 ARG A O 1
ATOM 739 N N . VAL A 1 110 ? 62.637 13.553 14.533 1.00 18.21 110 VAL A N 1
ATOM 740 C CA . VAL A 1 110 ? 62.604 14.046 13.157 1.00 17.83 110 VAL A CA 1
ATOM 741 C C . VAL A 1 110 ? 61.938 13.024 12.240 1.00 17.81 110 VAL A C 1
ATOM 742 O O . VAL A 1 110 ? 61.133 13.378 11.364 1.00 19.07 110 VAL A O 1
ATOM 746 N N . TRP A 1 111 ? 62.242 11.737 12.443 1.00 16.91 111 TRP A N 1
ATOM 747 C CA . TRP A 1 111 ? 61.557 10.685 11.688 1.00 17.48 111 TRP A CA 1
ATOM 748 C C . TRP A 1 111 ? 60.062 10.688 11.968 1.00 17.88 111 TRP A C 1
ATOM 749 O O . TRP A 1 111 ? 59.242 10.591 11.040 1.00 16.92 111 TRP A O 1
ATOM 760 N N . PHE A 1 112 ? 59.688 10.821 13.242 1.00 17.75 112 PHE A N 1
ATOM 761 C CA . PHE A 1 112 ? 58.274 10.761 13.603 1.00 18.71 112 PHE A CA 1
ATOM 762 C C . PHE A 1 112 ? 57.501 11.929 13.014 1.00 18.46 112 PHE A C 1
ATOM 763 O O . PHE A 1 112 ? 56.343 11.777 12.599 1.00 17.82 112 PHE A O 1
ATOM 771 N N . SER A 1 113 ? 58.122 13.103 12.980 1.00 19.49 113 SER A N 1
ATOM 772 C CA . SER A 1 113 ? 57.431 14.345 12.692 1.00 20.31 113 SER A CA 1
ATOM 773 C C . SER A 1 113 ? 57.640 14.793 11.259 1.00 19.89 113 SER A C 1
ATOM 774 O O . SER A 1 113 ? 57.118 15.841 10.865 1.00 20.65 113 SER A O 1
ATOM 777 N N . ASN A 1 114 ? 58.413 14.026 10.490 1.00 17.95 114 ASN A N 1
ATOM 778 C CA . ASN A 1 114 ? 58.741 14.357 9.112 1.00 18.31 114 ASN A CA 1
ATOM 779 C C . ASN A 1 114 ? 59.345 15.748 9.006 1.00 18.80 114 ASN A C 1
ATOM 780 O O . ASN A 1 114 ? 59.034 16.519 8.087 1.00 19.36 114 ASN A O 1
ATOM 785 N N . GLY A 1 115 ? 60.216 16.070 9.958 1.00 19.35 115 GLY A N 1
ATOM 786 C CA . GLY A 1 115 ? 60.845 17.377 10.013 1.00 19.38 115 GLY A CA 1
ATOM 787 C C . GLY A 1 115 ? 61.261 17.701 11.434 1.00 18.94 115 GLY A C 1
ATOM 788 O O . GLY A 1 115 ? 61.154 16.867 12.327 1.00 19.34 115 GLY A O 1
ATOM 789 N N . ILE A 1 116 ? 61.725 18.940 11.631 1.00 19.93 116 ILE A N 1
ATOM 790 C CA . ILE A 1 116 ? 62.332 19.334 12.902 1.00 20.27 116 ILE A CA 1
ATOM 791 C C . ILE A 1 116 ? 61.332 20.045 13.818 1.00 21.37 116 ILE A C 1
ATOM 792 O O . ILE A 1 116 ? 61.742 20.739 14.757 1.00 20.71 116 ILE A O 1
ATOM 797 N N . HIS A 1 117 ? 60.029 19.877 13.583 1.00 21.29 117 HIS A N 1
ATOM 798 C CA . HIS A 1 117 ? 59.030 20.552 14.403 1.00 22.06 117 HIS A CA 1
ATOM 799 C C . HIS A 1 117 ? 58.060 19.545 14.996 1.00 21.64 117 HIS A C 1
ATOM 800 O O . HIS A 1 117 ? 57.716 18.554 14.354 1.00 21.32 117 HIS A O 1
ATOM 807 N N . HIS A 1 118 ? 57.563 19.849 16.196 1.00 22.18 118 HIS A N 1
ATOM 808 C CA . HIS A 1 118 ? 56.625 18.941 16.852 1.00 22.08 118 HIS A CA 1
ATOM 809 C C . HIS A 1 118 ? 55.392 18.703 15.978 1.00 22.41 118 HIS A C 1
ATOM 810 O O . HIS A 1 118 ? 54.766 19.651 15.492 1.00 23.64 118 HIS A O 1
ATOM 817 N N . HIS A 1 119 ? 55.035 17.429 15.795 1.00 20.72 119 HIS A N 1
ATOM 818 C CA . HIS A 1 119 ? 53.986 17.051 14.849 1.00 21.30 119 HIS A CA 1
ATOM 819 C C . HIS A 1 119 ? 52.618 17.560 15.274 1.00 23.94 119 HIS A C 1
ATOM 820 O O . HIS A 1 119 ? 51.692 17.589 14.451 1.00 25.05 119 HIS A O 1
ATOM 827 N N . TYR A 1 120 ? 52.464 17.940 16.536 1.00 25.77 120 TYR A N 1
ATOM 828 C CA . TYR A 1 120 ? 51.212 18.492 17.037 1.00 29.62 120 TYR A CA 1
ATOM 829 C C . TYR A 1 120 ? 51.340 19.946 17.458 1.00 29.38 120 TYR A C 1
ATOM 830 O O . TYR A 1 120 ? 50.492 20.767 17.108 1.00 30.57 120 TYR A O 1
ATOM 839 N N . GLY A 1 121 ? 52.374 20.283 18.229 1.00 27.11 121 GLY A N 1
ATOM 840 C CA . GLY A 1 121 ? 52.518 21.639 18.739 1.00 27.18 121 GLY A CA 1
ATOM 841 C C . GLY A 1 121 ? 53.136 22.636 17.770 1.00 27.50 121 GLY A C 1
ATOM 842 O O . GLY A 1 121 ? 53.020 23.848 17.999 1.00 28.84 121 GLY A O 1
ATOM 851 N N . GLU A 1 123 ? 56.142 23.557 17.382 1.00 26.13 123 GLU A N 1
ATOM 852 C CA . GLU A 1 123 ? 57.358 24.223 17.832 1.00 26.23 123 GLU A CA 1
ATOM 853 C C . GLU A 1 123 ? 58.597 23.424 17.412 1.00 23.65 123 GLU A C 1
ATOM 854 O O . GLU A 1 123 ? 58.580 22.196 17.366 1.00 21.95 123 GLU A O 1
ATOM 860 N N . LYS A 1 124 ? 59.690 24.133 17.104 1.00 21.99 124 LYS A N 1
ATOM 861 C CA . LYS A 1 124 ? 60.924 23.463 16.682 1.00 20.64 124 LYS A CA 1
ATOM 862 C C . LYS A 1 124 ? 61.535 22.665 17.834 1.00 19.99 124 LYS A C 1
ATOM 863 O O . LYS A 1 124 ? 61.519 23.103 18.985 1.00 20.37 124 LYS A O 1
ATOM 869 N N . PHE A 1 125 ? 62.105 21.496 17.527 1.00 20.02 125 PHE A N 1
ATOM 870 C CA . PHE A 1 125 ? 62.757 20.709 18.566 1.00 20.21 125 PHE A CA 1
ATOM 871 C C . PHE A 1 125 ? 63.983 21.442 19.106 1.00 22.37 125 PHE A C 1
ATOM 872 O O . PHE A 1 125 ? 64.694 22.127 18.369 1.00 24.16 125 PHE A O 1
ATOM 880 N N . VAL A 1 126 ? 64.241 21.268 20.398 1.00 22.02 126 VAL A N 1
ATOM 881 C CA . VAL A 1 126 ? 65.452 21.766 21.048 1.00 23.00 126 VAL A CA 1
ATOM 882 C C . VAL A 1 126 ? 66.472 20.624 21.080 1.00 24.31 126 VAL A C 1
ATOM 883 O O . VAL A 1 126 ? 66.178 19.571 21.666 1.00 24.54 126 VAL A O 1
ATOM 887 N N . PRO A 1 127 ? 67.638 20.769 20.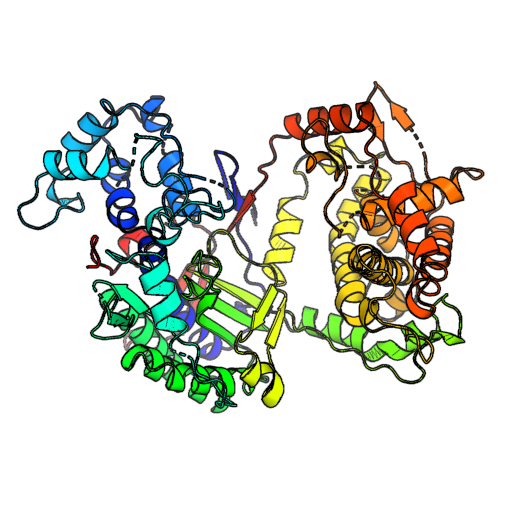447 1.00 23.59 127 PRO A N 1
ATOM 888 C CA . PRO A 1 127 ? 68.644 19.702 20.535 1.00 25.25 127 PRO A CA 1
ATOM 889 C C . PRO A 1 127 ? 69.134 19.549 21.974 1.00 27.93 127 PRO A C 1
ATOM 890 O O . PRO A 1 127 ? 69.379 20.532 22.677 1.00 29.42 127 PRO A O 1
ATOM 894 N N . GLY A 1 128 ? 69.264 18.308 22.412 1.00 30.98 128 GLY A N 1
ATOM 895 C CA . GLY A 1 128 ? 69.736 18.077 23.763 1.00 31.41 128 GLY A CA 1
ATOM 896 C C . GLY A 1 128 ? 71.204 17.726 23.772 1.00 30.25 128 GLY A C 1
ATOM 897 O O . GLY A 1 128 ? 71.695 17.109 24.720 1.00 31.24 128 GLY A O 1
ATOM 898 N N . PHE A 1 129 ? 71.913 18.123 22.711 1.00 24.85 129 PHE A N 1
ATOM 899 C CA . PHE A 1 129 ? 73.325 17.815 22.538 1.00 23.83 129 PHE A CA 1
ATOM 900 C C . PHE A 1 129 ? 74.033 19.075 22.055 1.00 24.56 129 PHE A C 1
ATOM 901 O O . PHE A 1 129 ? 73.405 19.998 21.524 1.00 24.44 129 PHE A O 1
ATOM 909 N N . SER A 1 130 ? 75.346 19.110 22.247 1.00 24.56 130 SER A N 1
ATOM 910 C CA . SER A 1 130 ? 76.094 20.333 21.992 1.00 25.16 130 SER A CA 1
ATOM 911 C C . SER A 1 130 ? 76.476 20.461 20.520 1.00 23.36 130 SER A C 1
ATOM 912 O O . SER A 1 130 ? 76.611 19.472 19.799 1.00 22.51 130 SER A O 1
ATOM 915 N N . GLN A 1 131 ? 76.669 21.711 20.078 1.00 23.40 131 GLN A N 1
ATOM 916 C CA . GLN A 1 131 ? 77.135 21.926 18.713 1.00 24.17 131 GLN A CA 1
ATOM 917 C C . GLN A 1 131 ? 78.539 21.372 18.524 1.00 26.01 131 GLN A C 1
ATOM 918 O O . GLN A 1 131 ? 78.865 20.855 17.451 1.00 26.15 131 GLN A O 1
ATOM 924 N N . ASP A 1 132 ? 79.398 21.498 19.542 1.00 29.03 132 ASP A N 1
ATOM 925 C CA A ASP A 1 132 ? 80.739 20.940 19.424 0.56 30.67 132 ASP A CA 1
ATOM 926 C CA B ASP A 1 132 ? 80.740 20.933 19.435 0.44 30.68 132 ASP A CA 1
ATOM 927 C C . ASP A 1 132 ? 80.677 19.432 19.211 1.00 29.77 132 ASP A C 1
ATOM 928 O O . ASP A 1 132 ? 81.429 18.882 18.395 1.00 30.37 132 ASP A O 1
ATOM 937 N N . PHE A 1 133 ? 79.762 18.753 19.912 1.00 26.62 133 PHE A N 1
ATOM 938 C CA . PHE A 1 133 ? 79.602 17.319 19.713 1.00 25.57 133 PHE A CA 1
ATOM 939 C C . PHE A 1 133 ? 79.187 17.007 18.276 1.00 24.57 133 PHE A C 1
ATOM 940 O O . PHE A 1 133 ? 79.755 16.117 17.633 1.00 24.39 133 PHE A O 1
ATOM 948 N N . LEU A 1 134 ? 78.180 17.721 17.761 1.00 23.49 134 LEU A N 1
ATOM 949 C CA . LEU A 1 134 ? 77.716 17.438 16.403 1.00 22.47 134 LEU A CA 1
ATOM 950 C C . LEU A 1 134 ? 78.787 17.768 15.376 1.00 23.97 134 LEU A C 1
ATOM 951 O O . LEU A 1 134 ? 78.969 17.028 14.399 1.00 24.20 134 LEU A O 1
ATOM 956 N N . LYS A 1 135 ? 79.495 18.883 15.573 1.00 25.11 135 LYS A N 1
ATOM 957 C CA . LYS A 1 135 ? 80.559 19.247 14.646 1.00 26.16 135 LYS A CA 1
ATOM 958 C C . LYS A 1 135 ? 81.590 18.135 14.539 1.00 27.36 135 LYS A C 1
ATOM 959 O O . LYS A 1 135 ? 81.993 17.756 13.435 1.00 26.85 135 LYS A O 1
ATOM 965 N N . GLN A 1 136 ? 82.054 17.623 15.685 1.00 27.17 136 GLN A N 1
ATOM 966 C CA . GLN A 1 136 ? 83.060 16.562 15.659 1.00 30.98 136 GLN A CA 1
ATOM 967 C C . GLN A 1 136 ? 82.501 15.279 15.052 1.00 29.15 136 GLN A C 1
ATOM 968 O O . GLN A 1 136 ? 83.184 14.604 14.275 1.00 30.42 136 GLN A O 1
ATOM 974 N N . ALA A 1 137 ? 81.253 14.940 15.368 1.00 27.69 137 ALA A N 1
ATOM 975 C CA . ALA A 1 137 ? 80.643 13.762 14.762 1.00 26.70 137 ALA A CA 1
ATOM 976 C C . ALA A 1 137 ? 80.529 13.919 13.251 1.00 27.55 137 ALA A C 1
ATOM 977 O O . ALA A 1 137 ? 80.770 12.966 12.502 1.00 27.76 137 ALA A O 1
ATOM 979 N N . VAL A 1 138 ? 80.168 15.123 12.786 1.00 28.11 138 VAL A N 1
ATOM 980 C CA . VAL A 1 138 ? 80.044 15.371 11.353 1.00 26.84 138 VAL A CA 1
ATOM 981 C C . VAL A 1 138 ? 81.409 15.281 10.677 1.00 28.43 138 VAL A C 1
ATOM 982 O O . VAL A 1 138 ? 81.556 14.658 9.617 1.00 28.38 138 VAL A O 1
ATOM 986 N N . LEU A 1 139 ? 82.428 15.918 11.272 1.00 27.27 139 LEU A N 1
ATOM 987 C CA . LEU A 1 139 ? 83.770 15.863 10.691 1.00 30.03 139 LEU A CA 1
ATOM 988 C C . LEU A 1 139 ? 84.327 14.445 10.684 1.00 30.95 139 LEU A C 1
ATOM 989 O O . LEU A 1 139 ? 85.182 14.119 9.848 1.00 32.57 139 LEU A O 1
ATOM 994 N N . GLY A 1 140 ? 83.857 13.591 11.589 1.00 32.31 140 GLY A N 1
ATOM 995 C CA . GLY A 1 140 ? 84.278 12.207 11.618 1.00 32.98 140 GLY A CA 1
ATOM 996 C C . GLY A 1 140 ? 83.514 11.282 10.699 1.00 33.67 140 GLY A C 1
ATOM 997 O O . GLY A 1 140 ? 83.799 10.084 10.663 1.00 34.98 140 GLY A O 1
ATOM 998 N N . THR A 1 141 ? 82.540 11.805 9.964 1.00 29.70 141 THR A N 1
ATOM 999 C CA . THR A 1 141 ? 81.786 11.046 8.983 1.00 29.99 141 THR A CA 1
ATOM 1000 C C . THR A 1 141 ? 82.399 11.247 7.601 1.00 31.43 141 THR A C 1
ATOM 1001 O O . THR A 1 141 ? 82.814 12.357 7.255 1.00 30.69 141 THR A O 1
ATOM 1005 N N . ASP A 1 142 ? 82.489 10.159 6.833 1.00 34.81 142 ASP A N 1
ATOM 1006 C CA . ASP A 1 142 ? 82.922 10.227 5.440 1.00 37.86 142 ASP A CA 1
ATOM 1007 C C . ASP A 1 142 ? 82.130 11.293 4.697 1.00 36.40 142 ASP A C 1
ATOM 1008 O O . ASP A 1 142 ? 80.900 11.223 4.627 1.00 35.23 142 ASP A O 1
ATOM 1013 N N . ALA A 1 143 ? 82.840 12.276 4.128 1.00 34.85 143 ALA A N 1
ATOM 1014 C CA . ALA A 1 143 ? 82.161 13.392 3.474 1.00 35.29 143 ALA A CA 1
ATOM 1015 C C . ALA A 1 143 ? 81.266 12.929 2.334 1.00 36.08 143 ALA A C 1
ATOM 1016 O O . ALA A 1 143 ? 80.225 13.547 2.083 1.00 36.47 143 ALA A O 1
ATOM 1018 N N . GLN A 1 144 ? 81.633 11.841 1.647 1.00 38.56 144 GLN A N 1
ATOM 1019 C CA . GLN A 1 144 ? 80.797 11.316 0.567 1.00 38.71 144 GLN A CA 1
ATOM 1020 C C . GLN A 1 144 ? 79.430 10.847 1.055 1.00 35.83 144 GLN A C 1
ATOM 1021 O O . GLN A 1 144 ? 78.498 10.727 0.247 1.00 36.27 144 GLN A O 1
ATOM 1023 N N . LEU A 1 145 ? 79.279 10.572 2.348 1.00 31.10 145 LEU A N 1
ATOM 1024 C CA . LEU A 1 145 ? 78.004 10.108 2.885 1.00 29.63 145 LEU A CA 1
ATOM 1025 C C . LEU A 1 145 ? 77.098 11.251 3.332 1.00 27.25 145 LEU A C 1
ATOM 1026 O O . LEU A 1 145 ? 75.905 11.026 3.599 1.00 25.81 145 LEU A O 1
ATOM 1031 N N . LEU A 1 146 ? 77.632 12.455 3.433 1.00 27.96 146 LEU A N 1
ATOM 1032 C CA . LEU A 1 146 ? 76.855 13.617 3.827 1.00 27.12 146 LEU A CA 1
ATOM 1033 C C . LEU A 1 146 ? 76.080 14.171 2.630 1.00 27.36 146 LEU A C 1
ATOM 1034 O O . LEU A 1 146 ? 76.504 14.027 1.478 1.00 26.40 146 LEU A O 1
ATOM 1039 N N . PRO A 1 147 ? 74.851 14.874 2.902 1.00 26.61 147 PRO A N 1
ATOM 1040 C CA . PRO A 1 147 ? 74.078 15.526 1.822 1.00 25.92 147 PRO A CA 1
ATOM 1041 C C . PRO A 1 147 ? 74.685 16.860 1.392 1.00 26.92 147 PRO A C 1
ATOM 1042 O O . PRO A 1 147 ? 74.111 17.927 1.575 1.00 26.35 147 PRO A O 1
ATOM 1046 N N . LEU A 1 148 ? 75.882 16.807 0.804 1.00 27.74 148 LEU A N 1
ATOM 1047 C CA . LEU A 1 148 ? 76.585 18.000 0.348 1.00 29.15 148 LEU A CA 1
ATOM 1048 C C . LEU A 1 148 ? 76.182 18.345 -1.078 1.00 31.07 148 LEU A C 1
ATOM 1049 O O . LEU A 1 148 ? 76.111 17.469 -1.944 1.00 30.81 148 LEU A O 1
ATOM 1054 N N A SER A 1 149 ? 75.945 19.626 -1.330 0.42 29.86 149 SER A N 1
ATOM 1055 N N B SER A 1 149 ? 75.943 19.633 -1.329 0.58 29.83 149 SER A N 1
ATOM 1056 C CA A SER A 1 149 ? 75.831 20.031 -2.718 0.42 31.44 149 SER A CA 1
ATOM 1057 C CA B SER A 1 149 ? 75.832 20.056 -2.717 0.58 31.47 149 SER A CA 1
ATOM 1058 C C A SER A 1 149 ? 77.194 19.893 -3.393 0.42 32.52 149 SER A C 1
ATOM 1059 C C B SER A 1 149 ? 77.195 19.904 -3.392 0.58 32.53 149 SER A C 1
ATOM 1060 O O A SER A 1 149 ? 78.229 19.755 -2.734 0.42 31.70 149 SER A O 1
ATOM 1061 O O B SER A 1 149 ? 78.229 19.758 -2.733 0.58 31.63 149 SER A O 1
ATOM 1066 N N . GLU A 1 150 ? 77.188 19.887 -4.722 1.00 33.01 150 GLU A N 1
ATOM 1067 C CA . GLU A 1 150 ? 78.440 19.737 -5.446 1.00 37.20 150 GLU A CA 1
ATOM 1068 C C . GLU A 1 150 ? 79.356 20.909 -5.126 1.00 35.59 150 GLU A C 1
ATOM 1069 O O . GLU A 1 150 ? 78.948 22.071 -5.200 1.00 36.07 150 GLU A O 1
ATOM 1075 N N . GLY A 1 151 ? 80.589 20.595 -4.738 1.00 35.80 151 GLY A N 1
ATOM 1076 C CA . GLY A 1 151 ? 81.553 21.591 -4.344 1.00 36.66 151 GLY A CA 1
ATOM 1077 C C . GLY A 1 151 ? 81.477 22.013 -2.895 1.00 35.24 151 GLY A C 1
ATOM 1078 O O . GLY A 1 151 ? 82.368 22.724 -2.432 1.00 35.83 151 GLY A O 1
ATOM 1079 N N . GLN A 1 152 ? 80.447 21.599 -2.166 1.00 33.47 152 GLN A N 1
ATOM 1080 C CA . GLN A 1 152 ? 80.294 21.985 -0.770 1.00 32.18 152 GLN A CA 1
ATOM 1081 C C . GLN A 1 152 ? 81.128 21.085 0.139 1.00 31.40 152 GLN A C 1
ATOM 1082 O O . GLN A 1 152 ? 81.328 19.900 -0.141 1.00 31.23 152 GLN A O 1
ATOM 1088 N N . THR A 1 153 ? 81.595 21.649 1.242 1.00 31.92 153 THR A N 1
ATOM 1089 C CA . THR A 1 153 ? 82.317 20.908 2.267 1.00 31.79 153 THR A CA 1
ATOM 1090 C C . THR A 1 153 ? 81.418 20.637 3.470 1.00 30.77 153 THR A C 1
ATOM 1091 O O . THR A 1 153 ? 80.359 21.244 3.638 1.00 27.98 153 THR A O 1
ATOM 1095 N N . ALA A 1 154 ? 81.874 19.721 4.335 1.00 29.73 154 ALA A N 1
ATOM 1096 C CA . ALA A 1 154 ? 81.149 19.439 5.572 1.00 26.34 154 ALA A CA 1
ATOM 1097 C C . ALA A 1 154 ? 81.074 20.662 6.487 1.00 26.18 154 ALA A C 1
ATOM 1098 O O . ALA A 1 154 ? 80.059 20.876 7.153 1.00 25.22 154 ALA A O 1
ATOM 1100 N N . GLU A 1 155 ? 82.140 21.464 6.564 1.00 27.18 155 GLU A N 1
ATOM 1101 C CA . GLU A 1 155 ? 82.069 22.681 7.380 1.00 30.92 155 GLU A CA 1
ATOM 1102 C C . GLU A 1 155 ? 81.001 23.643 6.865 1.00 28.89 155 GLU A C 1
ATOM 1103 O O . GLU A 1 155 ? 80.269 24.253 7.656 1.00 26.72 155 GLU A O 1
ATOM 1109 N N . GLN A 1 156 ? 80.920 23.811 5.544 1.00 28.27 156 GLN A N 1
ATOM 1110 C CA . GLN A 1 156 ? 79.917 24.692 4.960 1.00 28.63 156 GLN A CA 1
ATOM 1111 C C . GLN A 1 156 ? 78.501 24.169 5.189 1.00 27.37 156 GLN A C 1
ATOM 1112 O O . GLN A 1 156 ? 77.585 24.953 5.470 1.00 27.23 156 GLN A O 1
ATOM 1118 N N . LEU A 1 157 ? 78.301 22.849 5.069 1.00 26.57 157 LEU A N 1
ATOM 1119 C CA . LEU A 1 157 ? 77.001 22.282 5.408 1.00 25.36 157 LEU A CA 1
ATOM 1120 C C . LEU A 1 157 ? 76.662 22.578 6.862 1.00 24.45 157 LEU A C 1
ATOM 1121 O O . LEU A 1 157 ? 75.510 22.889 7.195 1.00 23.94 157 LEU A O 1
ATOM 1126 N N . SER A 1 158 ? 77.662 22.489 7.747 1.00 24.35 158 SER A N 1
ATOM 1127 C CA . SER A 1 158 ? 77.425 22.762 9.158 1.00 23.62 158 SER A CA 1
ATOM 1128 C C . SER A 1 158 ? 77.087 24.235 9.378 1.00 24.18 158 SER A C 1
ATOM 1129 O O . SER A 1 158 ? 76.170 24.563 10.142 1.00 23.65 158 SER A O 1
ATOM 1132 N N . ASP A 1 159 ? 77.811 25.130 8.710 1.00 25.39 159 ASP A N 1
ATOM 1133 C CA . ASP A 1 159 ? 77.505 26.556 8.816 1.00 26.14 159 ASP A CA 1
ATOM 1134 C C . ASP A 1 159 ? 76.079 26.852 8.354 1.00 26.08 159 ASP A C 1
ATOM 1135 O O . ASP A 1 159 ? 75.434 27.774 8.875 1.00 26.26 159 ASP A O 1
ATOM 1140 N N . GLU A 1 160 ? 75.578 26.094 7.378 1.00 25.94 160 GLU A N 1
ATOM 1141 C CA . GLU A 1 160 ? 74.206 26.273 6.909 1.00 25.91 160 GLU A CA 1
ATOM 1142 C C . GLU A 1 160 ? 73.206 25.776 7.933 1.00 24.66 160 GLU A C 1
ATOM 1143 O O . GLU A 1 160 ? 72.238 26.469 8.274 1.00 24.76 160 GLU A O 1
ATOM 1149 N N . LEU A 1 161 ? 73.401 24.552 8.399 1.00 23.60 161 LEU A N 1
ATOM 1150 C CA . LEU A 1 161 ? 72.329 23.893 9.110 1.00 22.94 161 LEU A CA 1
ATOM 1151 C C . LEU A 1 161 ? 72.372 24.121 10.608 1.00 22.67 161 LEU A C 1
ATOM 1152 O O . LEU A 1 161 ? 71.336 23.978 11.265 1.00 21.49 161 LEU A O 1
ATOM 1157 N N . PHE A 1 162 ? 73.541 24.393 11.189 1.00 23.27 162 PHE A N 1
ATOM 1158 C CA . PHE A 1 162 ? 73.593 24.447 12.648 1.00 23.63 162 PHE A CA 1
ATOM 1159 C C . PHE A 1 162 ? 72.715 25.561 13.207 1.00 23.63 162 PHE A C 1
ATOM 1160 O O . PHE A 1 162 ? 72.001 25.308 14.201 1.00 22.80 162 PHE A O 1
ATOM 1168 N N . PRO A 1 163 ? 72.684 26.774 12.634 1.00 23.14 163 PRO A N 1
ATOM 1169 C CA . PRO A 1 163 ? 71.770 27.775 13.198 1.00 23.56 163 PRO A CA 1
ATOM 1170 C C . PRO A 1 163 ? 70.324 27.337 13.098 1.00 23.31 163 PRO A C 1
ATOM 1171 O O . PRO A 1 163 ? 69.540 27.603 14.015 1.00 24.73 163 PRO A O 1
ATOM 1175 N N . VAL A 1 164 ? 69.959 26.642 12.019 1.00 23.27 164 VAL A N 1
ATOM 1176 C CA . VAL A 1 164 ? 68.580 26.184 11.854 1.00 23.53 164 VAL A CA 1
ATOM 1177 C C . VAL A 1 164 ? 68.212 25.204 12.964 1.00 23.02 164 VAL A C 1
ATOM 1178 O O . VAL A 1 164 ? 67.072 25.194 13.455 1.00 23.51 164 VAL A O 1
ATOM 1190 N N . PHE A 1 166 ? 69.942 24.818 16.034 1.00 20.89 166 PHE A N 1
ATOM 1191 C CA . PHE A 1 166 ? 70.300 25.217 17.390 1.00 23.80 166 PHE A CA 1
ATOM 1192 C C . PHE A 1 166 ? 69.781 26.581 17.830 1.00 26.69 166 PHE A C 1
ATOM 1193 O O . PHE A 1 166 ? 69.634 26.795 19.036 1.00 27.63 166 PHE A O 1
ATOM 1201 N N . ASP A 1 167 ? 69.529 27.528 16.919 1.00 24.53 167 ASP A N 1
ATOM 1202 C CA . ASP A 1 167 ? 69.146 28.87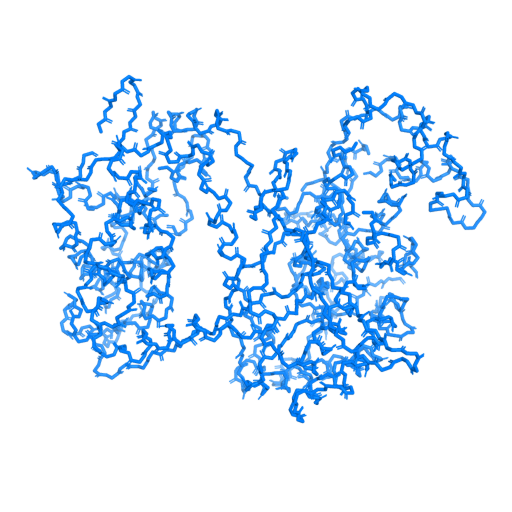5 17.333 1.00 24.54 167 ASP A CA 1
ATOM 1203 C C . ASP A 1 167 ? 67.638 28.911 17.512 1.00 26.35 167 ASP A C 1
ATOM 1204 O O . ASP A 1 167 ? 66.903 28.777 16.523 1.00 27.27 167 ASP A O 1
ATOM 1209 N N . PRO A 1 168 ? 67.126 29.109 18.733 1.00 30.26 168 PRO A N 1
ATOM 1210 C CA . PRO A 1 168 ? 65.668 28.996 18.953 1.00 31.09 168 PRO A CA 1
ATOM 1211 C C . PRO A 1 168 ? 64.856 30.023 18.188 1.00 30.54 168 PRO A C 1
ATOM 1212 O O . PRO A 1 168 ? 63.658 29.814 17.978 1.00 30.51 168 PRO A O 1
ATOM 1216 N N . ALA A 1 169 ? 65.469 31.117 17.752 1.00 29.22 169 ALA A N 1
ATOM 1217 C CA . ALA A 1 169 ? 64.737 32.171 17.063 1.00 29.77 169 ALA A CA 1
ATOM 1218 C C . ALA A 1 169 ? 64.524 31.869 15.588 1.00 29.04 169 ALA A C 1
ATOM 1219 O O . ALA A 1 169 ? 63.701 32.525 14.949 1.00 30.70 169 ALA A O 1
ATOM 1221 N N . ILE A 1 170 ? 65.219 30.896 15.039 1.00 26.02 170 ILE A N 1
ATOM 1222 C CA . ILE A 1 170 ? 65.172 30.634 13.607 1.00 26.12 170 ILE A CA 1
ATOM 1223 C C . ILE A 1 170 ? 64.120 29.565 13.339 1.00 25.36 170 ILE A C 1
ATOM 1224 O O . ILE A 1 170 ? 64.143 28.496 13.960 1.00 24.22 170 ILE A O 1
ATOM 1229 N N . LEU A 1 171 ? 63.191 29.859 12.429 1.00 26.10 171 LEU A N 1
ATOM 1230 C CA . LEU A 1 171 ? 62.183 28.879 12.013 1.00 27.04 171 LEU A CA 1
ATOM 1231 C C . LEU A 1 171 ? 61.518 28.225 13.224 1.00 25.50 171 LEU A C 1
ATOM 1232 O O . LEU A 1 171 ? 61.419 27.001 13.321 1.00 24.61 171 LEU A O 1
ATOM 1237 N N . ALA A 1 172 ? 61.060 29.059 14.171 1.00 25.90 172 ALA A N 1
ATOM 1238 C CA . ALA A 1 172 ? 60.623 28.510 15.459 1.00 26.83 172 ALA A CA 1
ATOM 1239 C C . ALA A 1 172 ? 59.336 27.686 15.348 1.00 25.55 172 ALA A C 1
ATOM 1240 O O . ALA A 1 172 ? 59.174 26.704 16.086 1.00 24.68 172 ALA A O 1
ATOM 1242 N N . LYS A 1 173 ? 58.432 28.023 14.433 1.00 25.40 173 LYS A N 1
ATOM 1243 C CA . LYS A 1 173 ? 57.170 27.296 14.289 1.00 28.61 173 LYS A CA 1
ATOM 1244 C C . LYS A 1 173 ? 57.000 26.792 12.862 1.00 28.48 173 LYS A C 1
ATOM 1245 O O . LYS A 1 173 ? 57.258 27.527 11.905 1.00 30.06 173 LYS A O 1
ATOM 1251 N N . ARG A 1 174 ? 56.561 25.538 12.708 1.00 26.25 174 ARG A N 1
ATOM 1252 C CA . ARG A 1 174 ? 56.295 25.046 11.360 1.00 25.81 174 ARG A CA 1
ATOM 1253 C C . ARG A 1 174 ? 55.066 25.724 10.767 1.00 28.01 174 ARG A C 1
ATOM 1254 O O . ARG A 1 174 ? 55.030 26.019 9.567 1.00 29.30 174 ARG A O 1
ATOM 1262 N N . VAL A 1 175 ? 54.050 25.965 11.590 1.00 26.71 175 VAL A N 1
ATOM 1263 C CA . VAL A 1 175 ? 52.862 26.712 11.196 1.00 30.28 175 VAL A CA 1
ATOM 1264 C C . VAL A 1 175 ? 52.608 27.742 12.286 1.00 34.64 175 VAL A C 1
ATOM 1265 O O . VAL A 1 175 ? 52.414 27.378 13.453 1.00 34.06 175 VAL A O 1
ATOM 1269 N N . ASN A 1 176 ? 52.625 29.013 11.914 1.00 40.74 176 ASN A N 1
ATOM 1270 C CA . ASN A 1 176 ? 52.351 30.103 12.838 1.00 45.64 176 ASN A CA 1
ATOM 1271 C C . ASN A 1 176 ? 50.925 30.590 12.624 1.00 51.38 176 ASN A C 1
ATOM 1272 O O . ASN A 1 176 ? 50.487 30.762 11.480 1.00 52.15 176 ASN A O 1
ATOM 1277 N N . GLN A 1 177 ? 50.197 30.775 13.725 1.00 55.16 177 GLN A N 1
ATOM 1278 C CA . GLN A 1 177 ? 48.846 31.318 13.699 1.00 59.14 177 GLN A CA 1
ATOM 1279 C C . GLN A 1 177 ? 48.752 32.586 14.547 1.00 62.71 177 GLN A C 1
ATOM 1280 O O . GLN A 1 177 ? 47.716 32.855 15.158 1.00 64.53 177 GLN A O 1
ATOM 1282 N N . ALA A 1 178 ? 49.830 33.371 14.590 1.00 63.74 178 ALA A N 1
ATOM 1283 C CA . ALA A 1 178 ? 49.906 34.571 15.414 1.00 66.26 178 ALA A CA 1
ATOM 1284 C C . ALA A 1 178 ? 49.686 35.833 14.582 1.00 68.36 178 ALA A C 1
ATOM 1285 O O . ALA A 1 178 ? 50.112 35.925 13.429 1.00 68.65 178 ALA A O 1
ATOM 1287 N N . ASP A 1 179 ? 49.041 36.820 15.199 1.00 69.43 179 ASP A N 1
ATOM 1288 C CA . ASP A 1 179 ? 48.728 38.072 14.524 1.00 70.01 179 ASP A CA 1
ATOM 1289 C C . ASP A 1 179 ? 49.978 38.930 14.356 1.00 69.12 179 ASP A C 1
ATOM 1290 O O . ASP A 1 179 ? 51.032 38.672 14.938 1.00 68.16 179 ASP A O 1
ATOM 1295 N N . GLY A 1 180 ? 49.842 39.973 13.543 1.00 69.86 180 GLY A N 1
ATOM 1296 C CA . GLY A 1 180 ? 50.893 40.952 13.368 1.00 69.95 180 GLY A CA 1
ATOM 1297 C C . GLY A 1 180 ? 52.133 40.465 12.653 1.00 68.00 180 GLY A C 1
ATOM 1298 O O . GLY A 1 180 ? 53.072 41.254 12.480 1.00 68.35 180 GLY A O 1
ATOM 1299 N N . GLU A 1 181 ? 52.170 39.204 12.225 1.00 63.11 181 GLU A N 1
ATOM 1300 C CA . GLU A 1 181 ? 53.326 38.642 11.546 1.00 61.09 181 GLU A CA 1
ATOM 1301 C C . GLU A 1 181 ? 52.932 38.127 10.163 1.00 56.96 181 GLU A C 1
ATOM 1302 O O . GLU A 1 181 ? 51.806 37.674 9.944 1.00 53.91 181 GLU A O 1
ATOM 1308 N N . ASP A 1 182 ? 53.879 38.238 9.234 1.00 55.74 182 ASP A N 1
ATOM 1309 C CA . ASP A 1 182 ? 53.807 37.625 7.912 1.00 55.29 182 ASP A CA 1
ATOM 1310 C C . ASP A 1 182 ? 53.946 36.116 8.091 1.00 51.61 182 ASP A C 1
ATOM 1311 O O . ASP A 1 182 ? 55.056 35.594 8.232 1.00 49.59 182 ASP A O 1
ATOM 1316 N N . LEU A 1 183 ? 52.808 35.416 8.095 1.00 52.50 183 LEU A N 1
ATOM 1317 C CA . LEU A 1 183 ? 52.811 33.974 8.359 1.00 48.00 183 LEU A CA 1
ATOM 1318 C C . LEU A 1 183 ? 53.544 33.187 7.285 1.00 46.58 183 LEU A C 1
ATOM 1319 O O . LEU A 1 183 ? 54.128 32.133 7.575 1.00 44.15 183 LEU A O 1
ATOM 1324 N N . VAL A 1 184 ? 53.518 33.656 6.044 1.00 46.42 184 VAL A N 1
ATOM 1325 C CA . VAL A 1 184 ? 54.315 32.987 5.025 1.00 46.93 184 VAL A CA 1
ATOM 1326 C C . VAL A 1 184 ? 55.797 33.054 5.389 1.00 46.39 184 VAL A C 1
ATOM 1327 O O . VAL A 1 184 ? 56.538 32.071 5.241 1.00 43.54 184 VAL A O 1
ATOM 1331 N N . LEU A 1 185 ? 56.245 34.196 5.917 1.00 48.05 185 LEU A N 1
ATOM 1332 C CA . LEU A 1 185 ? 57.636 34.310 6.333 1.00 47.87 185 LEU A CA 1
ATOM 1333 C C . LEU A 1 185 ? 57.894 33.787 7.751 1.00 46.40 185 LEU A C 1
ATOM 1334 O O . LEU A 1 185 ? 59.029 33.394 8.040 1.00 47.47 185 LEU A O 1
ATOM 1339 N N . THR A 1 186 ? 56.890 33.739 8.636 1.00 45.95 186 THR A N 1
ATOM 1340 C CA . THR A 1 186 ? 57.097 33.214 9.986 1.00 44.61 186 THR A CA 1
ATOM 1341 C C . THR A 1 186 ? 56.615 31.771 10.152 1.00 42.42 186 THR A C 1
ATOM 1342 O O . THR A 1 186 ? 56.404 31.326 11.286 1.00 43.21 186 THR A O 1
ATOM 1346 N N . SER A 1 187 ? 56.412 31.042 9.062 1.00 38.09 187 SER A N 1
ATOM 1347 C CA . SER A 1 187 ? 56.097 29.615 9.133 1.00 33.68 187 SER A CA 1
ATOM 1348 C C . SER A 1 187 ? 57.214 28.845 8.450 1.00 31.62 187 SER A C 1
ATOM 1349 O O . SER A 1 187 ? 57.588 29.170 7.319 1.00 33.41 187 SER A O 1
ATOM 1352 N N . ALA A 1 188 ? 57.771 27.850 9.149 1.00 29.34 188 ALA A N 1
ATOM 1353 C CA . ALA A 1 188 ? 58.910 27.122 8.621 1.00 29.66 188 ALA A CA 1
ATOM 1354 C C . ALA A 1 188 ? 58.539 26.173 7.497 1.00 30.71 188 ALA A C 1
ATOM 1355 O O . ALA A 1 188 ? 59.439 25.712 6.788 1.00 31.93 188 ALA A O 1
ATOM 1357 N N . SER A 1 189 ? 57.254 25.862 7.307 1.00 29.68 189 SER A N 1
ATOM 1358 C CA . SER A 1 189 ? 56.896 25.007 6.188 1.00 28.36 189 SER A CA 1
ATOM 1359 C C . SER A 1 189 ? 57.250 25.697 4.872 1.00 29.85 189 SER A C 1
ATOM 1360 O O . SER A 1 189 ? 57.534 26.900 4.815 1.00 29.65 189 SER A O 1
ATOM 1363 N N . ASN A 1 190 ? 57.263 24.905 3.813 1.00 26.44 190 ASN A N 1
ATOM 1364 C CA . ASN A 1 190 ? 57.981 25.206 2.586 1.00 28.29 190 ASN A CA 1
ATOM 1365 C C . ASN A 1 190 ? 57.024 25.249 1.395 1.00 30.19 190 ASN A C 1
ATOM 1366 O O . ASN A 1 190 ? 57.327 24.765 0.304 1.00 30.27 190 ASN A O 1
ATOM 1371 N N . TYR A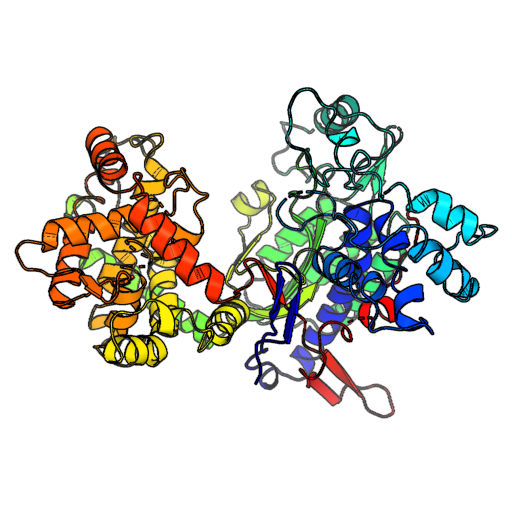 1 191 ? 55.856 25.855 1.597 1.00 31.52 191 TYR A N 1
ATOM 1372 C CA . TYR A 1 191 ? 54.874 26.020 0.537 1.00 34.16 191 TYR A CA 1
ATOM 1373 C C . TYR A 1 191 ? 55.010 27.348 -0.186 1.00 37.56 191 TYR A C 1
ATOM 1374 O O . TYR A 1 191 ? 54.488 27.497 -1.298 1.00 38.12 191 TYR A O 1
ATOM 1383 N N . TYR A 1 192 ? 55.715 28.299 0.423 1.00 37.49 192 TYR A N 1
ATOM 1384 C CA . TYR A 1 192 ? 56.027 29.590 -0.161 1.00 42.36 192 TYR A CA 1
ATOM 1385 C C . TYR A 1 192 ? 57.511 29.855 0.033 1.00 45.07 192 TYR A C 1
ATOM 1386 O O . TYR A 1 192 ? 58.112 29.387 1.010 1.00 42.01 192 TYR A O 1
ATOM 1395 N N . ASP A 1 193 ? 58.093 30.594 -0.913 1.00 54.98 193 ASP A N 1
ATOM 1396 C CA . ASP A 1 193 ? 59.521 30.896 -0.896 1.00 58.94 193 ASP A CA 1
ATOM 1397 C C . ASP A 1 193 ? 59.756 32.255 -1.534 1.00 61.03 193 ASP A C 1
ATOM 1398 O O . ASP A 1 193 ? 59.370 32.479 -2.687 1.00 62.90 193 ASP A O 1
ATOM 1403 N N . GLY A 1 194 ? 60.408 33.148 -0.794 1.00 57.65 194 GLY A N 1
ATOM 1404 C CA . GLY A 1 194 ? 60.690 34.468 -1.327 1.00 58.03 194 GLY A CA 1
ATOM 1405 C C . GLY A 1 194 ? 59.450 35.248 -1.699 1.00 57.49 194 GLY A C 1
ATOM 1406 O O . GLY A 1 194 ? 59.464 36.003 -2.681 1.00 59.53 194 GLY A O 1
ATOM 1407 N N . VAL A 1 195 ? 58.367 35.077 -0.946 1.00 50.18 195 VAL A N 1
ATOM 1408 C CA . VAL A 1 195 ? 57.109 35.755 -1.225 1.00 49.41 195 VAL A CA 1
ATOM 1409 C C . VAL A 1 195 ? 56.487 36.137 0.106 1.00 46.01 195 VAL A C 1
ATOM 1410 O O . VAL A 1 195 ? 56.606 35.412 1.094 1.00 41.85 195 VAL A O 1
ATOM 1414 N N . THR A 1 196 ? 55.876 37.311 0.148 1.00 50.47 196 THR A N 1
ATOM 1415 C CA . THR A 1 196 ? 55.277 37.789 1.381 1.00 49.33 196 THR A CA 1
ATOM 1416 C C . THR A 1 196 ? 53.877 37.212 1.531 1.00 47.20 196 THR A C 1
ATOM 1417 O O . THR A 1 196 ? 53.308 36.649 0.589 1.00 48.24 196 THR A O 1
ATOM 1421 N N . GLN A 1 197 ? 53.296 37.381 2.724 1.00 44.88 197 GLN A N 1
ATOM 1422 C CA . GLN A 1 197 ? 51.946 36.862 2.945 1.00 44.77 197 GLN A CA 1
ATOM 1423 C C . GLN A 1 197 ? 50.933 37.558 2.057 1.00 47.20 197 GLN A C 1
ATOM 1424 O O . GLN A 1 197 ? 50.058 36.912 1.471 1.00 47.21 197 GLN A O 1
ATOM 1430 N N . GLN A 1 198 ? 51.001 38.893 1.990 1.00 49.41 198 GLN A N 1
ATOM 1431 C CA . GLN A 1 198 ? 50.021 39.621 1.199 1.00 51.99 198 GLN A CA 1
ATOM 1432 C C . GLN A 1 198 ? 50.142 39.275 -0.272 1.00 52.50 198 GLN A C 1
ATOM 1433 O O . GLN A 1 198 ? 49.140 39.232 -0.987 1.00 53.79 198 GLN A O 1
ATOM 1439 N N . GLU A 1 199 ? 51.369 39.059 -0.747 1.00 51.68 199 GLU A N 1
ATOM 1440 C CA . GLU A 1 199 ? 51.554 38.628 -2.125 1.00 52.08 199 GLU A CA 1
ATOM 1441 C C . GLU A 1 199 ? 50.895 37.271 -2.346 1.00 50.41 199 GLU A C 1
ATOM 1442 O O . GLU A 1 199 ? 50.236 37.052 -3.366 1.00 51.44 199 GLU A O 1
ATOM 1448 N N . ALA A 1 200 ? 51.017 36.372 -1.368 1.00 47.97 200 ALA A N 1
ATOM 1449 C CA . ALA A 1 200 ? 50.452 35.027 -1.503 1.00 46.31 200 ALA A CA 1
ATOM 1450 C C . ALA A 1 200 ? 48.930 35.043 -1.398 1.00 47.27 200 ALA A C 1
ATOM 1451 O O . ALA A 1 200 ? 48.237 34.444 -2.231 1.00 47.51 200 ALA A O 1
ATOM 1453 N N . GLU A 1 201 ? 48.385 35.708 -0.375 1.00 47.89 201 GLU A N 1
ATOM 1454 C CA . GLU A 1 201 ? 46.933 35.785 -0.253 1.00 49.52 201 GLU A CA 1
ATOM 1455 C C . GLU A 1 201 ? 46.321 36.464 -1.470 1.00 51.65 201 GLU A C 1
ATOM 1456 O O . GLU A 1 201 ? 45.253 36.063 -1.948 1.00 52.26 201 GLU A O 1
ATOM 1462 N N . SER A 1 202 ? 46.981 37.500 -1.985 1.00 53.33 202 SER A N 1
ATOM 1463 C CA . SER A 1 202 ? 46.402 38.220 -3.110 1.00 56.08 202 SER A CA 1
ATOM 1464 C C . SER A 1 202 ? 46.485 37.396 -4.387 1.00 55.76 202 SER A C 1
ATOM 1465 O O . SER A 1 202 ? 45.558 37.417 -5.202 1.00 57.35 202 SER A O 1
ATOM 1468 N N . PHE A 1 203 ? 47.578 36.654 -4.571 1.00 53.80 203 PHE A N 1
ATOM 1469 C CA . PHE A 1 203 ? 47.700 35.786 -5.738 1.00 53.40 203 PHE A CA 1
ATOM 1470 C C . PHE A 1 203 ? 46.494 34.860 -5.879 1.00 52.86 203 PHE A C 1
ATOM 1471 O O . PHE A 1 203 ? 45.951 34.695 -6.982 1.00 54.12 203 PHE A O 1
ATOM 1479 N N . TYR A 1 204 ? 46.043 34.266 -4.768 1.00 51.12 204 TYR A N 1
ATOM 1480 C CA . TYR A 1 204 ? 44.945 33.301 -4.815 1.00 50.44 204 TYR A CA 1
ATOM 1481 C C . TYR A 1 204 ? 43.583 33.956 -4.657 1.00 52.49 204 TYR A C 1
ATOM 1482 O O . TYR A 1 204 ? 42.585 33.424 -5.158 1.00 52.93 204 TYR A O 1
ATOM 1491 N N . GLY A 1 205 ? 43.517 35.118 -4.009 1.00 53.93 205 GLY A N 1
ATOM 1492 C CA . GLY A 1 205 ? 42.285 35.885 -4.047 1.00 56.42 205 GLY A CA 1
ATOM 1493 C C . GLY A 1 205 ? 41.934 36.333 -5.451 1.00 58.85 205 GLY A C 1
ATOM 1494 O O . GLY A 1 205 ? 40.758 36.379 -5.819 1.00 60.42 205 GLY A O 1
ATOM 1495 N N . ALA A 1 206 ? 42.949 36.648 -6.256 1.00 59.28 206 ALA A N 1
ATOM 1496 C CA . ALA A 1 206 ? 42.737 37.107 -7.622 1.00 61.74 206 ALA A CA 1
ATOM 1497 C C . ALA A 1 206 ? 42.461 35.955 -8.576 1.00 60.91 206 ALA A C 1
ATOM 1498 O O . ALA A 1 206 ? 41.739 36.130 -9.568 1.00 62.99 206 ALA A O 1
ATOM 1508 N N . LYS A 1 208 ? 40.810 33.147 -7.955 1.00 56.76 208 LYS A N 1
ATOM 1509 C CA . LYS A 1 208 ? 39.494 32.547 -7.779 1.00 56.80 208 LYS A CA 1
ATOM 1510 C C . LYS A 1 208 ? 38.465 33.190 -8.702 1.00 60.97 208 LYS A C 1
ATOM 1511 O O . LYS A 1 208 ? 38.528 34.385 -9.013 1.00 62.24 208 LYS A O 1
ATOM 1513 N N . ASP A 1 209 ? 37.514 32.375 -9.142 1.00 61.51 209 ASP A N 1
ATOM 1514 C CA . ASP A 1 209 ? 36.410 32.829 -9.986 1.00 65.34 209 ASP A CA 1
ATOM 1515 C C . ASP A 1 209 ? 35.090 32.556 -9.281 1.00 65.56 209 ASP A C 1
ATOM 1516 O O . ASP A 1 209 ? 34.651 31.390 -9.220 1.00 64.58 209 ASP A O 1
ATOM 1521 N N . PRO A 1 210 ? 34.416 33.584 -8.754 1.00 72.28 210 PRO A N 1
ATOM 1522 C CA . PRO A 1 210 ? 33.183 33.355 -7.988 1.00 72.25 210 PRO A CA 1
ATOM 1523 C C . PRO A 1 210 ? 32.024 32.858 -8.821 1.00 73.71 210 PRO A C 1
ATOM 1524 O O . PRO A 1 210 ? 31.036 32.390 -8.245 1.00 74.57 210 PRO A O 1
ATOM 1528 N N . LYS A 1 211 ? 32.094 32.962 -10.147 1.00 68.07 211 LYS A N 1
ATOM 1529 C CA . LYS A 1 211 ? 31.049 32.441 -11.014 1.00 69.15 211 LYS A CA 1
ATOM 1530 C C . LYS A 1 211 ? 31.204 30.952 -11.296 1.00 66.51 211 LYS A C 1
ATOM 1531 O O . LYS A 1 211 ? 30.285 30.345 -11.860 1.00 67.12 211 LYS A O 1
ATOM 1533 N N . ASP A 1 212 ? 32.331 30.355 -10.921 1.00 67.91 212 ASP A N 1
ATOM 1534 C CA . ASP A 1 212 ? 32.618 28.969 -11.265 1.00 66.22 212 ASP A CA 1
ATOM 1535 C C . ASP A 1 212 ? 31.841 28.040 -10.339 1.00 64.74 212 ASP A C 1
ATOM 1536 O O . ASP A 1 212 ? 32.070 28.030 -9.126 1.00 63.58 212 ASP A O 1
ATOM 1541 N N . GLU A 1 213 ? 30.916 27.268 -10.909 1.00 65.66 213 GLU A N 1
ATOM 1542 C CA . GLU A 1 213 ? 30.170 26.293 -10.127 1.00 63.83 213 GLU A CA 1
ATOM 1543 C C . GLU A 1 213 ? 30.980 25.041 -9.811 1.00 59.60 213 GLU A C 1
ATOM 1544 O O . GLU A 1 213 ? 30.645 24.329 -8.857 1.00 58.31 213 GLU A O 1
ATOM 1545 N N . THR A 1 214 ? 32.030 24.753 -10.580 1.00 54.47 214 THR A N 1
ATOM 1546 C CA . THR A 1 214 ? 32.873 23.574 -10.375 1.00 51.60 214 THR A CA 1
ATOM 1547 C C . THR A 1 214 ? 34.334 24.005 -10.308 1.00 50.68 214 THR A C 1
ATOM 1548 O O . THR A 1 214 ? 35.140 23.653 -11.178 1.00 50.21 214 THR A O 1
ATOM 1552 N N . PRO A 1 215 ? 34.710 24.773 -9.281 1.00 50.49 215 PRO A N 1
ATOM 1553 C CA . PRO A 1 215 ? 36.052 25.366 -9.257 1.00 50.02 215 PRO A CA 1
ATOM 1554 C C . PRO A 1 215 ? 37.142 24.366 -8.909 1.00 47.22 215 PRO A C 1
ATOM 1555 O O . PRO A 1 215 ? 36.997 23.529 -8.018 1.00 45.40 215 PRO A O 1
ATOM 1559 N N . VAL A 1 216 ? 38.247 24.477 -9.640 1.00 47.64 216 VAL A N 1
ATOM 1560 C CA . VAL A 1 216 ? 39.479 23.793 -9.300 1.00 47.14 216 VAL A CA 1
ATOM 1561 C C . VAL A 1 216 ? 39.969 24.227 -7.906 1.00 44.71 216 VAL A C 1
ATOM 1562 O O . VAL A 1 216 ? 39.565 25.269 -7.369 1.00 44.99 216 VAL A O 1
ATOM 1566 N N . SER A 1 217 ? 40.830 23.395 -7.302 1.00 41.37 217 SER A N 1
ATOM 1567 C CA . SER A 1 217 ? 41.389 23.680 -5.977 1.00 40.19 217 SER A CA 1
ATOM 1568 C C . SER A 1 217 ? 42.651 24.523 -6.150 1.00 40.48 217 SER A C 1
ATOM 1569 O O . SER A 1 217 ? 43.779 24.031 -6.085 1.00 38.99 217 SER A O 1
ATOM 1572 N N . TYR A 1 218 ? 42.444 25.824 -6.388 1.00 42.59 218 TYR A N 1
ATOM 1573 C CA . TYR A 1 218 ? 43.554 26.717 -6.698 1.00 43.28 218 TYR A CA 1
ATOM 1574 C C . TYR A 1 218 ? 44.674 26.582 -5.675 1.00 41.38 218 TYR A C 1
ATOM 1575 O O . TYR A 1 218 ? 44.435 26.612 -4.468 1.00 40.57 218 TYR A O 1
ATOM 1584 N N . GLY A 1 219 ? 45.898 26.412 -6.167 1.00 40.78 219 GLY A N 1
ATOM 1585 C CA . GLY A 1 219 ? 47.081 26.423 -5.324 1.00 39.30 219 GLY A CA 1
ATOM 1586 C C . GLY A 1 219 ? 47.355 25.158 -4.538 1.00 36.85 219 GLY A C 1
ATOM 1587 O O . GLY A 1 219 ? 48.303 25.139 -3.745 1.00 35.64 219 GLY A O 1
ATOM 1588 N N . LEU A 1 220 ? 46.570 24.099 -4.745 1.00 36.18 220 LEU A N 1
ATOM 1589 C CA . LEU A 1 220 ? 46.698 22.897 -3.925 1.00 34.03 220 LEU A CA 1
ATOM 1590 C C . LEU A 1 220 ? 48.046 22.216 -4.099 1.00 32.65 220 LEU A C 1
ATOM 1591 O O . LEU A 1 220 ? 48.558 21.603 -3.148 1.00 31.00 220 LEU A O 1
ATOM 1596 N N . ASN A 1 221 ? 48.619 22.264 -5.302 1.00 33.39 221 ASN A N 1
ATOM 1597 C CA . ASN A 1 221 ? 49.700 21.341 -5.648 1.00 32.19 221 ASN A CA 1
ATOM 1598 C C . ASN A 1 221 ? 50.938 22.069 -6.166 1.00 32.93 221 ASN A C 1
ATOM 1599 O O . ASN A 1 221 ? 51.600 21.615 -7.105 1.00 33.07 221 ASN A O 1
ATOM 1604 N N . SER A 1 222 ? 51.299 23.197 -5.553 1.00 33.49 222 SER A N 1
ATOM 1605 C CA . SER A 1 222 ? 52.424 23.964 -6.065 1.00 34.41 222 SER A CA 1
ATOM 1606 C C . SER A 1 222 ? 53.095 24.723 -4.934 1.00 33.99 222 SER A C 1
ATOM 1607 O O . SER A 1 222 ? 52.467 25.045 -3.925 1.00 33.71 222 SER A O 1
ATOM 1610 N N . ARG A 1 223 ? 54.379 25.013 -5.122 1.00 35.09 223 ARG A N 1
ATOM 1611 C CA . ARG A 1 223 ? 55.057 25.998 -4.298 1.00 34.55 223 ARG A CA 1
ATOM 1612 C C . ARG A 1 223 ? 54.906 27.342 -4.998 1.00 36.56 223 ARG A C 1
ATOM 1613 O O . ARG A 1 223 ? 55.042 27.432 -6.222 1.00 37.95 223 ARG A O 1
ATOM 1621 N N . LEU A 1 224 ? 54.567 28.371 -4.230 1.00 37.24 224 LEU A N 1
ATOM 1622 C CA . LEU A 1 224 ? 54.429 29.726 -4.760 1.00 39.56 224 LEU A CA 1
ATOM 1623 C C . LEU A 1 224 ? 55.729 30.475 -4.474 1.00 40.41 224 LEU A C 1
ATOM 1624 O O . LEU A 1 224 ? 56.134 30.585 -3.312 1.00 40.40 224 LEU A O 1
ATOM 1629 N N . VAL A 1 225 ? 56.387 30.969 -5.529 1.00 43.39 225 VAL A N 1
ATOM 1630 C CA . VAL A 1 225 ? 57.743 31.511 -5.439 1.00 45.33 225 VAL A CA 1
ATOM 1631 C C . VAL A 1 225 ? 57.820 32.838 -6.188 1.00 49.36 225 VAL A C 1
ATOM 1632 O O . VAL A 1 225 ? 56.888 33.246 -6.881 1.00 49.54 225 VAL A O 1
ATOM 1636 N N . LYS A 1 226 ? 58.981 33.486 -6.066 1.00 54.50 226 LYS A N 1
ATOM 1637 C CA . LYS A 1 226 ? 59.276 34.732 -6.774 1.00 56.60 226 LYS A CA 1
ATOM 1638 C C . LYS A 1 226 ? 60.665 34.686 -7.407 1.00 56.71 226 LYS A C 1
ATOM 1639 O O . LYS A 1 226 ? 60.809 34.338 -8.580 1.00 58.27 226 LYS A O 1
ATOM 1641 N N . ILE A 1 231 ? 56.088 36.538 -9.326 1.00 56.75 231 ILE A N 1
ATOM 1642 C CA . ILE A 1 231 ? 55.355 35.580 -8.505 1.00 54.45 231 ILE A CA 1
ATOM 1643 C C . ILE A 1 231 ? 54.674 34.526 -9.360 1.00 53.34 231 ILE A C 1
ATOM 1644 O O . ILE A 1 231 ? 53.851 34.836 -10.217 1.00 54.31 231 ILE A O 1
ATOM 1649 N N . GLN A 1 232 ? 54.990 33.260 -9.097 1.00 50.12 232 GLN A N 1
ATOM 1650 C CA . GLN A 1 232 ? 54.515 32.193 -9.955 1.00 51.03 232 GLN A CA 1
ATOM 1651 C C . GLN A 1 232 ? 54.437 30.911 -9.139 1.00 47.33 232 GLN A C 1
ATOM 1652 O O . GLN A 1 232 ? 54.989 30.816 -8.038 1.00 44.34 232 GLN A O 1
ATOM 1658 N N . GLU A 1 233 ? 53.732 29.935 -9.693 1.00 45.47 233 GLU A N 1
ATOM 1659 C CA . GLU A 1 233 ? 53.612 28.612 -9.096 1.00 42.97 233 GLU A CA 1
ATOM 1660 C C . GLU A 1 233 ? 54.637 27.670 -9.713 1.00 42.11 233 GLU A C 1
ATOM 1661 O O . GLU A 1 233 ? 54.829 27.662 -10.930 1.00 44.81 233 GLU A O 1
ATOM 1667 N N . LYS A 1 234 ? 55.302 26.886 -8.869 1.00 39.95 234 LYS A N 1
ATOM 1668 C CA . LYS A 1 234 ? 56.151 25.780 -9.306 1.00 38.89 234 LYS A CA 1
ATOM 1669 C C . LYS A 1 234 ? 55.375 24.517 -8.945 1.00 37.15 234 LYS A C 1
ATOM 1670 O O . LYS A 1 234 ? 55.334 24.133 -7.772 1.00 35.45 234 LYS A O 1
ATOM 1674 N N . VAL A 1 235 ? 54.753 23.895 -9.943 1.00 37.69 235 VAL A N 1
ATOM 1675 C CA . VAL A 1 235 ? 53.790 22.824 -9.704 1.00 36.43 235 VAL A CA 1
ATOM 1676 C C . VAL A 1 235 ? 54.531 21.533 -9.374 1.00 34.50 235 VAL A C 1
ATOM 1677 O O . VAL A 1 235 ? 55.571 21.224 -9.971 1.00 34.65 235 VAL A O 1
ATOM 1681 N N . TRP A 1 236 ? 53.999 20.773 -8.408 1.00 32.81 236 TRP A N 1
ATOM 1682 C CA . TRP A 1 236 ? 54.549 19.469 -8.055 1.00 31.06 236 TRP A CA 1
ATOM 1683 C C . TRP A 1 236 ? 54.032 18.456 -9.063 1.00 31.22 236 TRP A C 1
ATOM 1684 O O . TRP A 1 236 ? 52.863 18.076 -9.010 1.00 31.05 236 TRP A O 1
ATOM 1695 N N . LYS A 1 237 ? 54.890 18.016 -9.976 1.00 33.01 237 LYS A N 1
ATOM 1696 C CA . LYS A 1 237 ? 54.434 17.153 -11.053 1.00 33.15 237 LYS A CA 1
ATOM 1697 C C . LYS A 1 237 ? 55.643 16.516 -11.709 1.00 33.59 237 LYS A C 1
ATOM 1698 O O . LYS A 1 237 ? 56.785 16.922 -11.477 1.00 34.50 237 LYS A O 1
ATOM 1704 N N . VAL A 1 238 ? 55.373 15.517 -12.556 1.00 32.52 238 VAL A N 1
ATOM 1705 C CA . VAL A 1 238 ? 56.426 14.931 -13.377 1.00 32.76 238 VAL A CA 1
ATOM 1706 C C . VAL A 1 238 ? 57.063 16.019 -14.231 1.00 34.72 238 VAL A C 1
ATOM 1707 O O . VAL A 1 238 ? 56.366 16.810 -14.874 1.00 36.22 238 VAL A O 1
ATOM 1711 N N . GLY A 1 239 ? 58.394 16.054 -14.249 1.00 37.29 239 GLY A N 1
ATOM 1712 C CA . GLY A 1 239 ? 59.098 17.109 -14.939 1.00 39.59 239 GLY A CA 1
ATOM 1713 C C . GLY A 1 239 ? 59.110 18.438 -14.224 1.00 39.13 239 GLY A C 1
ATOM 1714 O O . GLY A 1 239 ? 59.599 19.421 -14.786 1.00 40.68 239 GLY A O 1
ATOM 1715 N N . GLY A 1 240 ? 58.574 18.503 -13.012 1.00 35.43 240 GLY A N 1
ATOM 1716 C CA . GLY A 1 240 ? 58.546 19.734 -12.248 1.00 35.63 240 GLY A CA 1
ATOM 1717 C C . GLY A 1 240 ? 59.129 19.537 -10.864 1.00 33.79 240 GLY A C 1
ATOM 1718 O O . GLY A 1 240 ? 59.961 18.649 -10.665 1.00 32.80 240 GLY A O 1
ATOM 1719 N N . LEU A 1 241 ? 58.714 20.364 -9.908 1.00 33.46 241 LEU A N 1
ATOM 1720 C CA . LEU A 1 241 ? 59.183 20.222 -8.533 1.00 34.14 241 LEU A CA 1
ATOM 1721 C C . LEU A 1 241 ? 58.764 18.865 -7.993 1.00 32.35 241 LEU A C 1
ATOM 1722 O O . LEU A 1 241 ? 57.619 18.452 -8.192 1.00 34.25 241 LEU A O 1
ATOM 1727 N N . TYR A 1 242 ? 59.703 18.175 -7.332 1.00 29.82 242 TYR A N 1
ATOM 1728 C CA . TYR A 1 242 ? 59.538 16.851 -6.719 1.00 28.94 242 TYR A CA 1
ATOM 1729 C C . TYR A 1 242 ? 59.400 15.720 -7.740 1.00 29.68 242 TYR A C 1
ATOM 1730 O O . TYR A 1 242 ? 58.951 14.624 -7.385 1.00 28.34 242 TYR A O 1
ATOM 1739 N N . THR A 1 243 ? 59.816 15.946 -8.989 1.00 30.35 243 THR A N 1
ATOM 1740 C CA . THR A 1 243 ? 59.602 14.945 -10.033 1.00 30.32 243 THR A CA 1
ATOM 1741 C C . THR A 1 243 ? 60.328 13.639 -9.727 1.00 29.74 243 THR A C 1
ATOM 1742 O O . THR A 1 243 ? 59.830 12.558 -10.081 1.00 28.38 243 THR A O 1
ATOM 1746 N N . GLN A 1 244 ? 61.470 13.701 -9.035 1.00 28.97 244 GLN A N 1
ATOM 1747 C CA . GLN A 1 244 ? 62.211 12.474 -8.747 1.00 30.31 244 GLN A CA 1
ATOM 1748 C C . GLN A 1 244 ? 61.367 11.488 -7.938 1.00 29.42 244 GLN A C 1
ATOM 1749 O O . GLN A 1 244 ? 61.426 10.266 -8.162 1.00 28.79 244 GLN A O 1
ATOM 1755 N N . ALA A 1 245 ? 60.556 12.002 -7.009 1.00 27.06 245 ALA A N 1
ATOM 1756 C CA . ALA A 1 245 ? 59.659 11.137 -6.244 1.00 25.31 245 ALA A CA 1
ATOM 1757 C C . ALA A 1 245 ? 58.367 10.853 -6.996 1.00 25.99 245 ALA A C 1
ATOM 1758 O O . ALA A 1 245 ? 57.885 9.714 -6.989 1.00 22.97 245 ALA A O 1
ATOM 1760 N N . ILE A 1 246 ? 57.786 11.863 -7.647 1.00 27.50 246 ILE A N 1
ATOM 1761 C CA . ILE A 1 246 ? 56.521 11.656 -8.361 1.00 28.05 246 ILE A CA 1
ATOM 1762 C C . ILE A 1 246 ? 56.688 10.660 -9.513 1.00 29.52 246 ILE A C 1
ATOM 1763 O O . ILE A 1 246 ? 55.805 9.827 -9.767 1.00 28.52 246 ILE A O 1
ATOM 1768 N N . GLU A 1 247 ? 57.821 10.712 -10.223 1.00 28.80 247 GLU A N 1
ATOM 1769 C CA . GLU A 1 247 ? 58.077 9.701 -11.254 1.00 29.94 247 GLU A CA 1
ATOM 1770 C C . GLU A 1 247 ? 57.990 8.284 -10.689 1.00 28.92 247 GLU A C 1
ATOM 1771 O O . GLU A 1 247 ? 57.483 7.369 -11.355 1.00 28.30 247 GLU A O 1
ATOM 1777 N N . LYS A 1 248 ? 58.491 8.083 -9.465 1.00 30.01 248 LYS A N 1
ATOM 1778 C CA . LYS A 1 248 ? 58.422 6.769 -8.837 1.00 30.14 248 LYS A CA 1
ATOM 1779 C C . LYS A 1 248 ? 56.996 6.415 -8.449 1.00 28.34 248 LYS A C 1
ATOM 1780 O O . LYS A 1 248 ? 56.576 5.258 -8.594 1.00 26.34 248 LYS A O 1
ATOM 1786 N N . ILE A 1 249 ? 56.263 7.367 -7.867 1.00 26.06 249 ILE A N 1
ATOM 1787 C C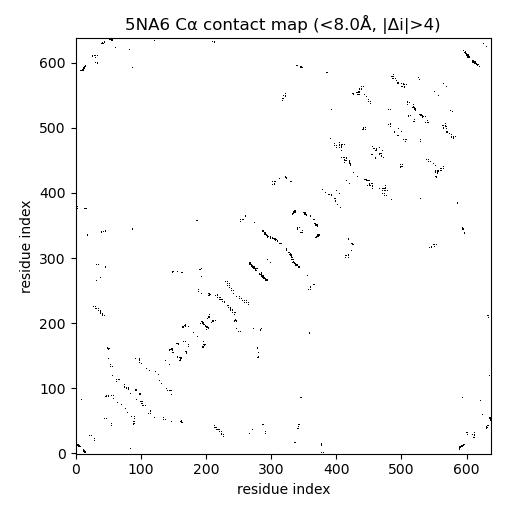A . ILE A 1 249 ? 54.848 7.119 -7.581 1.00 24.93 249 ILE A CA 1
ATOM 1788 C C . ILE A 1 249 ? 54.127 6.689 -8.854 1.00 25.11 249 ILE A C 1
ATOM 1789 O O . ILE A 1 249 ? 53.368 5.706 -8.862 1.00 24.49 249 ILE A O 1
ATOM 1794 N N . VAL A 1 250 ? 54.368 7.410 -9.954 1.00 25.25 250 VAL A N 1
ATOM 1795 C CA . VAL A 1 250 ? 53.664 7.133 -11.206 1.00 27.51 250 VAL A CA 1
ATOM 1796 C C . VAL A 1 250 ? 54.029 5.750 -11.731 1.00 26.43 250 VAL A C 1
ATOM 1797 O O . VAL A 1 250 ? 53.169 5.011 -12.233 1.00 26.23 250 VAL A O 1
ATOM 1801 N N . TYR A 1 251 ? 55.308 5.377 -11.622 1.00 27.16 251 TYR A N 1
ATOM 1802 C CA . TYR A 1 251 ? 55.745 4.044 -12.024 1.00 28.21 251 TYR A CA 1
ATOM 1803 C C . TYR A 1 251 ? 54.924 2.968 -11.332 1.00 27.26 251 TYR A C 1
ATOM 1804 O O . TYR A 1 251 ? 54.379 2.062 -11.978 1.00 27.92 251 TYR A O 1
ATOM 1813 N N . TRP A 1 252 ? 54.824 3.050 -10.007 1.00 24.76 252 TRP A N 1
ATOM 1814 C CA . TRP A 1 252 ? 54.086 2.012 -9.284 1.00 22.94 252 TRP A CA 1
ATOM 1815 C C . TRP A 1 252 ? 52.588 2.101 -9.538 1.00 23.72 252 TRP A C 1
ATOM 1816 O O . TRP A 1 252 ? 51.896 1.070 -9.533 1.00 23.87 252 TRP A O 1
ATOM 1827 N N . LEU A 1 253 ? 52.051 3.308 -9.743 1.00 22.49 253 LEU A N 1
ATOM 1828 C CA . LEU A 1 253 ? 50.631 3.396 -10.089 1.00 24.75 253 LEU A CA 1
ATOM 1829 C C . LEU A 1 253 ? 50.345 2.765 -11.448 1.00 25.77 253 LEU A C 1
ATOM 1830 O O . LEU A 1 253 ? 49.279 2.168 -11.650 1.00 23.89 253 LEU A O 1
ATOM 1835 N N . LYS A 1 254 ? 51.261 2.913 -12.409 1.00 26.15 254 LYS A N 1
ATOM 1836 C CA . LYS A 1 254 ? 51.058 2.261 -13.706 1.00 28.79 254 LYS A CA 1
ATOM 1837 C C . LYS A 1 254 ? 51.043 0.739 -13.567 1.00 27.81 254 LYS A C 1
ATOM 1838 O O . LYS A 1 254 ? 50.283 0.048 -14.263 1.00 28.37 254 LYS A O 1
ATOM 1844 N N . LYS A 1 255 ? 51.895 0.198 -12.698 1.00 26.55 255 LYS A N 1
ATOM 1845 C CA . LYS A 1 255 ? 51.813 -1.224 -12.363 1.00 27.31 255 LYS A CA 1
ATOM 1846 C C . LYS A 1 255 ? 50.444 -1.571 -11.785 1.00 25.35 255 LYS A C 1
ATOM 1847 O O . LYS A 1 255 ? 49.807 -2.539 -12.209 1.00 25.56 255 LYS A O 1
ATOM 1853 N N . ALA A 1 256 ? 49.975 -0.785 -10.809 1.00 22.68 256 ALA A N 1
ATOM 1854 C CA . ALA A 1 256 ? 48.674 -1.065 -10.205 1.00 22.53 256 ALA A CA 1
ATOM 1855 C C . ALA A 1 256 ? 47.556 -1.025 -11.244 1.00 22.78 256 ALA A C 1
ATOM 1856 O O . ALA A 1 256 ? 46.626 -1.845 -11.207 1.00 22.68 256 ALA A O 1
ATOM 1858 N N . GLU A 1 257 ? 47.642 -0.087 -12.193 1.00 23.84 257 GLU A N 1
ATOM 1859 C CA . GLU A 1 257 ? 46.645 0.014 -13.250 1.00 27.76 257 GLU A CA 1
ATOM 1860 C C . GLU A 1 257 ? 46.487 -1.303 -14.005 1.00 28.98 257 GLU A C 1
ATOM 1861 O O . GLU A 1 257 ? 45.375 -1.653 -14.423 1.00 29.11 257 GLU A O 1
ATOM 1867 N N . THR A 1 258 ? 47.588 -2.047 -14.193 1.00 28.02 258 THR A N 1
ATOM 1868 C CA . THR A 1 258 ? 47.516 -3.293 -14.962 1.00 28.57 258 THR A CA 1
ATOM 1869 C C . THR A 1 258 ? 46.797 -4.406 -14.210 1.00 26.49 258 THR A C 1
ATOM 1870 O O . THR A 1 258 ? 46.443 -5.423 -14.826 1.00 26.35 258 THR A O 1
ATOM 1874 N N . VAL A 1 259 ? 46.607 -4.268 -12.893 1.00 25.02 259 VAL A N 1
ATOM 1875 C CA . VAL A 1 259 ? 45.952 -5.322 -12.122 1.00 24.82 259 VAL A CA 1
ATOM 1876 C C . VAL A 1 259 ? 44.760 -4.752 -11.361 1.00 24.74 259 VAL A C 1
ATOM 1877 O O . VAL A 1 259 ? 44.434 -5.225 -10.264 1.00 23.13 259 VAL A O 1
ATOM 1881 N N . ALA A 1 260 ? 44.087 -3.752 -11.938 1.00 24.26 260 ALA A N 1
ATOM 1882 C CA . ALA A 1 260 ? 42.909 -3.186 -11.287 1.00 25.17 260 ALA A CA 1
ATOM 1883 C C . ALA A 1 260 ? 41.813 -4.242 -11.126 1.00 24.95 260 ALA A C 1
ATOM 1884 O O . ALA A 1 260 ? 41.685 -5.166 -11.929 1.00 23.60 260 ALA A O 1
ATOM 1886 N N . GLU A 1 261 ? 41.010 -4.091 -10.069 1.00 24.38 261 GLU A N 1
ATOM 1887 C CA . GLU A 1 261 ? 39.964 -5.080 -9.795 1.00 23.81 261 GLU A CA 1
ATOM 1888 C C . GLU A 1 261 ? 38.810 -4.980 -10.778 1.00 25.67 261 GLU A C 1
ATOM 1889 O O . GLU A 1 261 ? 38.103 -5.965 -10.991 1.00 24.05 261 GLU A O 1
ATOM 1895 N N . ASN A 1 262 ? 38.588 -3.807 -11.362 1.00 26.55 262 ASN A N 1
ATOM 1896 C CA . ASN A 1 262 ? 37.470 -3.619 -12.277 1.00 27.22 262 ASN A CA 1
ATOM 1897 C C . ASN A 1 262 ? 37.715 -2.307 -13.007 1.00 28.69 262 ASN A C 1
ATOM 1898 O O . ASN A 1 262 ? 38.646 -1.567 -12.683 1.00 27.16 262 ASN A O 1
ATOM 1903 N N . ASP A 1 263 ? 36.844 -2.007 -13.968 1.00 30.30 263 ASP A N 1
ATOM 1904 C CA . ASP A 1 263 ? 37.093 -0.854 -14.830 1.00 33.05 263 ASP A CA 1
ATOM 1905 C C . ASP A 1 263 ? 36.898 0.469 -14.103 1.00 32.42 263 ASP A C 1
ATOM 1906 O O . ASP A 1 263 ? 37.553 1.459 -14.448 1.00 33.08 263 ASP A O 1
ATOM 1911 N N . ALA A 1 264 ? 36.003 0.527 -13.114 1.00 30.82 264 ALA A N 1
ATOM 1912 C CA . ALA A 1 264 ? 35.844 1.772 -12.362 1.00 31.44 264 ALA A CA 1
ATOM 1913 C C . ALA A 1 264 ? 37.114 2.115 -11.597 1.00 30.44 264 ALA A C 1
ATOM 1914 O O . ALA A 1 264 ? 37.593 3.257 -11.640 1.00 29.18 264 ALA A O 1
ATOM 1916 N N . GLN A 1 265 ? 37.663 1.139 -10.871 1.00 28.88 265 GLN A N 1
ATOM 1917 C CA . GLN A 1 265 ? 38.883 1.385 -10.115 1.00 26.83 265 GLN A CA 1
ATOM 1918 C C . GLN A 1 265 ? 40.038 1.699 -11.049 1.00 27.20 265 GLN A C 1
ATOM 1919 O O . GLN A 1 265 ? 40.872 2.564 -10.752 1.00 27.58 265 GLN A O 1
ATOM 1925 N N . LYS A 1 266 ? 40.088 1.016 -12.198 1.00 28.12 266 LYS A N 1
ATOM 1926 C CA . LYS A 1 266 ? 41.150 1.267 -13.170 1.00 28.47 266 LYS A CA 1
ATOM 1927 C C . LYS A 1 266 ? 41.114 2.701 -13.674 1.00 29.55 266 LYS A C 1
ATOM 1928 O O . LYS A 1 266 ? 42.163 3.319 -13.878 1.00 29.72 266 LYS A O 1
ATOM 1934 N N . ALA A 1 267 ? 39.911 3.237 -13.901 1.00 29.89 267 ALA A N 1
ATOM 1935 C CA . ALA A 1 267 ? 39.777 4.614 -14.373 1.00 30.47 267 ALA A CA 1
ATOM 1936 C C . ALA A 1 267 ? 40.259 5.612 -13.324 1.00 29.63 267 ALA A C 1
ATOM 1937 O O . ALA A 1 267 ? 40.849 6.653 -13.667 1.00 30.37 267 ALA A O 1
ATOM 1939 N N . VAL A 1 268 ? 40.000 5.321 -12.046 1.00 30.14 268 VAL A N 1
ATOM 1940 C CA . VAL A 1 268 ? 40.533 6.127 -10.945 1.00 29.72 268 VAL A CA 1
ATOM 1941 C C . VAL A 1 268 ? 42.053 6.202 -11.021 1.00 29.56 268 VAL A C 1
ATOM 1942 O O . VAL A 1 268 ? 42.646 7.288 -10.958 1.00 28.22 268 VAL A O 1
ATOM 1946 N N . ILE A 1 269 ? 42.708 5.044 -11.107 1.00 26.41 269 ILE A N 1
ATOM 1947 C CA . ILE A 1 269 ? 44.169 5.015 -11.133 1.00 25.81 269 ILE A CA 1
ATOM 1948 C C . ILE A 1 269 ? 44.698 5.739 -12.362 1.00 27.94 269 ILE A C 1
ATOM 1949 O O . ILE A 1 269 ? 45.642 6.541 -12.278 1.00 27.78 269 ILE A O 1
ATOM 1954 N N . SER A 1 270 ? 44.085 5.487 -13.521 1.00 30.05 270 SER A N 1
ATOM 1955 C CA . SER A 1 270 ? 44.562 6.104 -14.755 1.00 31.89 270 SER A CA 1
ATOM 1956 C C . SER A 1 270 ? 44.506 7.630 -14.681 1.00 33.47 270 SER A C 1
ATOM 1957 O O . SER A 1 270 ? 45.447 8.311 -15.108 1.00 34.64 270 SER A O 1
ATOM 1960 N N . LYS A 1 271 ? 43.411 8.184 -14.156 1.00 30.86 271 LYS A N 1
ATOM 1961 C CA . LYS A 1 271 ? 43.300 9.635 -14.041 1.00 31.88 271 LYS A CA 1
ATOM 1962 C C . LYS A 1 271 ? 44.295 10.190 -13.022 1.00 30.93 271 LYS A C 1
ATOM 1963 O O . LYS A 1 271 ? 44.861 11.272 -13.230 1.00 31.75 271 LYS A O 1
ATOM 1969 N N . LEU A 1 272 ? 44.522 9.470 -11.915 1.00 29.20 272 LEU A N 1
ATOM 1970 C CA . LEU A 1 272 ? 45.489 9.944 -10.926 1.00 28.56 272 LEU A CA 1
ATOM 1971 C C . LEU A 1 272 ? 46.883 10.028 -11.528 1.00 28.44 272 LEU A C 1
ATOM 1972 O O . LEU A 1 272 ? 47.615 11.000 -11.290 1.00 28.71 272 LEU A O 1
ATOM 1977 N N . ILE A 1 273 ? 47.249 9.041 -12.344 1.00 30.04 273 ILE A N 1
ATOM 1978 C CA . ILE A 1 273 ? 48.518 9.096 -13.065 1.00 31.18 273 ILE A CA 1
ATOM 1979 C C . ILE A 1 273 ? 48.592 10.357 -13.914 1.00 33.81 273 ILE A C 1
ATOM 1980 O O . ILE A 1 273 ? 49.597 11.082 -13.903 1.00 32.64 273 ILE A O 1
ATOM 1985 N N . GLN A 1 274 ? 47.522 10.636 -14.665 1.00 36.75 274 GLN A N 1
ATOM 1986 C CA . GLN A 1 274 ? 47.491 11.830 -15.502 1.00 39.66 274 GLN A CA 1
ATOM 1987 C C . GLN A 1 274 ? 47.676 13.093 -14.674 1.00 37.30 274 GLN A C 1
ATOM 1988 O O . GLN A 1 274 ? 48.422 13.991 -15.073 1.00 36.89 274 GLN A O 1
ATOM 1994 N N . PHE A 1 275 ? 47.013 13.172 -13.513 1.00 35.15 275 PHE A N 1
ATOM 1995 C CA . PHE A 1 275 ? 47.183 14.323 -12.630 1.00 33.73 275 PHE A CA 1
ATOM 1996 C C . PHE A 1 275 ? 48.646 14.529 -12.244 1.00 32.96 275 PHE A C 1
ATOM 1997 O O . PHE A 1 275 ? 49.138 15.666 -12.233 1.00 34.83 275 PHE A O 1
ATOM 2005 N N . TYR A 1 276 ? 49.354 13.445 -11.902 1.00 31.13 276 TYR A N 1
ATOM 2006 C CA . TYR A 1 276 ? 50.761 13.580 -11.534 1.00 30.17 276 TYR A CA 1
ATOM 2007 C C . TYR A 1 276 ? 51.630 13.933 -12.732 1.00 36.60 276 TYR A C 1
ATOM 2008 O O . TYR A 1 276 ? 52.667 14.588 -12.567 1.00 37.02 276 TYR A O 1
ATOM 2017 N N . GLU A 1 277 ? 51.228 13.512 -13.934 1.00 32.65 277 GLU A N 1
ATOM 2018 C CA . GLU A 1 277 ? 52.017 13.777 -15.129 1.00 34.17 277 GLU A CA 1
ATOM 2019 C C . GLU A 1 277 ? 51.830 15.207 -15.620 1.00 37.85 277 GLU A C 1
ATOM 2020 O O . GLU A 1 277 ? 52.788 15.834 -16.089 1.00 39.27 277 GLU A O 1
ATOM 2026 N N . THR A 1 278 ? 50.613 15.743 -15.510 1.00 39.30 278 THR A N 1
ATOM 2027 C CA . THR A 1 278 ? 50.315 17.082 -16.005 1.00 41.19 278 THR A CA 1
ATOM 2028 C C . THR A 1 278 ? 50.301 18.154 -14.929 1.00 40.67 278 THR A C 1
ATOM 2029 O O . THR A 1 278 ? 50.398 19.342 -15.266 1.00 40.05 278 THR A O 1
ATOM 2033 N N . GLY A 1 279 ? 50.120 17.783 -13.662 1.00 36.51 279 GLY A N 1
ATOM 2034 C CA . GLY A 1 279 ? 49.916 18.774 -12.618 1.00 36.37 279 GLY A CA 1
ATOM 2035 C C . GLY A 1 279 ? 48.612 19.542 -12.713 1.00 37.74 279 GLY A C 1
ATOM 2036 O O . GLY A 1 279 ? 48.408 20.500 -11.955 1.00 38.03 279 GLY A O 1
ATOM 2037 N N . SER A 1 280 ? 47.707 19.135 -13.600 1.00 40.20 280 SER A N 1
ATOM 2038 C CA . SER A 1 280 ? 46.484 19.887 -13.840 1.00 41.84 280 SER A CA 1
ATOM 2039 C C . SER A 1 280 ? 45.501 19.681 -12.700 1.00 41.04 280 SER A C 1
ATOM 2040 O O . SER A 1 280 ? 45.135 18.545 -12.382 1.00 39.63 280 SER A O 1
ATOM 2043 N N . LEU A 1 281 ? 45.039 20.782 -12.111 1.00 40.07 281 LEU A N 1
ATOM 2044 C CA . LEU A 1 281 ? 44.041 20.667 -11.057 1.00 39.36 281 LEU A CA 1
ATOM 2045 C C . LEU A 1 281 ? 42.665 20.282 -11.591 1.00 40.27 281 LEU A C 1
ATOM 2046 O O . LEU A 1 281 ? 41.832 19.787 -10.822 1.00 39.42 281 LEU A O 1
ATOM 2051 N N . LYS A 1 282 ? 42.404 20.497 -12.881 1.00 42.06 282 LYS A N 1
ATOM 2052 C CA . LYS A 1 282 ? 41.191 19.933 -13.467 1.00 42.77 282 LYS A CA 1
ATOM 2053 C C . LYS A 1 282 ? 41.264 18.409 -13.509 1.00 40.94 282 LYS A C 1
ATOM 2054 O O . LYS A 1 282 ? 40.260 17.723 -13.270 1.00 40.52 282 LYS A O 1
ATOM 2057 N N . ASP A 1 283 ? 42.438 17.854 -13.818 1.00 39.94 283 ASP A N 1
ATOM 2058 C CA . ASP A 1 283 ? 42.597 16.403 -13.732 1.00 38.16 283 ASP A CA 1
ATOM 2059 C C . ASP A 1 283 ? 42.368 15.902 -12.309 1.00 36.46 283 ASP A C 1
ATOM 2060 O O . ASP A 1 283 ? 41.766 14.841 -12.106 1.00 35.32 283 ASP A O 1
ATOM 2065 N N . PHE A 1 284 ? 42.829 16.656 -11.310 1.00 36.26 284 PHE A N 1
ATOM 2066 C CA . PHE A 1 284 ? 42.610 16.244 -9.930 1.00 34.59 284 PHE A CA 1
ATOM 2067 C C . PHE A 1 284 ? 41.120 16.154 -9.609 1.00 34.72 284 PHE A C 1
ATOM 2068 O O . PHE A 1 284 ? 40.673 15.189 -8.977 1.00 33.49 284 PHE A O 1
ATOM 2076 N N . ASP A 1 285 ? 40.337 17.150 -10.034 1.00 36.66 285 ASP A N 1
ATOM 2077 C CA . ASP A 1 285 ? 38.889 17.089 -9.852 1.00 37.44 285 ASP A CA 1
ATOM 2078 C C . ASP A 1 285 ? 38.280 15.894 -10.586 1.00 37.23 285 ASP A C 1
ATOM 2079 O O . ASP A 1 285 ? 37.371 15.243 -10.064 1.00 36.76 285 ASP A O 1
ATOM 2084 N N . GLU A 1 286 ? 38.746 15.618 -11.811 1.00 40.17 286 GLU A N 1
ATOM 2085 C CA . GLU A 1 286 ? 38.238 14.478 -12.574 1.00 40.39 286 GLU A CA 1
ATOM 2086 C C . GLU A 1 286 ? 38.542 13.169 -11.862 1.00 36.43 286 GLU A C 1
ATOM 2087 O O . GLU A 1 286 ? 37.686 12.278 -11.800 1.00 36.28 286 GLU A O 1
ATOM 2093 N N . TYR A 1 287 ? 39.764 13.037 -11.339 1.00 34.03 287 TYR A N 1
ATOM 2094 C CA . TYR A 1 287 ? 40.130 11.881 -10.522 1.00 32.04 287 TYR A CA 1
ATOM 2095 C C . TYR A 1 287 ? 39.214 11.741 -9.313 1.00 31.87 287 TYR A C 1
ATOM 2096 O O . TYR A 1 287 ? 38.719 10.648 -9.024 1.00 30.66 287 TYR A O 1
ATOM 2105 N N . ALA A 1 288 ? 38.985 12.840 -8.582 1.00 32.68 288 ALA A N 1
ATOM 2106 C CA . ALA A 1 288 ? 38.189 12.756 -7.359 1.00 31.64 288 ALA A CA 1
ATOM 2107 C C . ALA A 1 288 ? 36.749 12.344 -7.664 1.00 32.54 288 ALA A C 1
ATOM 2108 O O . ALA A 1 288 ? 36.130 11.598 -6.892 1.00 32.69 288 ALA A O 1
ATOM 2110 N N . ILE A 1 289 ? 36.214 12.785 -8.804 1.00 34.18 289 ILE A N 1
ATOM 2111 C CA . ILE A 1 289 ? 34.876 12.355 -9.227 1.00 35.15 289 ILE A CA 1
ATOM 2112 C C . ILE A 1 289 ? 34.856 10.853 -9.520 1.00 33.99 289 ILE A C 1
ATOM 2113 O O . ILE A 1 289 ? 33.951 10.124 -9.084 1.00 33.76 289 ILE A O 1
ATOM 2118 N N . LEU A 1 290 ? 35.833 10.368 -10.292 1.00 36.87 290 LEU A N 1
ATOM 2119 C CA . LEU A 1 290 ? 35.909 8.932 -10.548 1.00 35.84 290 LEU A CA 1
ATOM 2120 C C . LEU A 1 290 ? 36.091 8.162 -9.251 1.00 32.97 290 LEU A C 1
ATOM 2121 O O . LEU A 1 290 ? 35.487 7.100 -9.056 1.00 30.93 290 LEU A O 1
ATOM 2126 N N . TRP A 1 291 ? 36.920 8.693 -8.352 1.00 29.83 291 TRP A N 1
ATOM 2127 C CA . TRP A 1 291 ? 37.183 8.034 -7.079 1.00 28.34 291 TRP A CA 1
ATOM 2128 C C . TRP A 1 291 ? 35.903 7.867 -6.273 1.00 30.88 291 TRP A C 1
ATOM 2129 O O . TRP A 1 291 ? 35.629 6.791 -5.730 1.00 32.16 291 TRP A O 1
ATOM 2140 N N . VAL A 1 292 ? 35.097 8.925 -6.203 1.00 33.80 292 VAL A N 1
ATOM 2141 C CA . VAL A 1 292 ? 33.859 8.872 -5.441 1.00 35.96 292 VAL A CA 1
ATOM 2142 C C . VAL A 1 292 ? 32.870 7.902 -6.078 1.00 38.22 292 VAL A C 1
ATOM 2143 O O . VAL A 1 292 ? 32.041 7.301 -5.385 1.00 39.59 292 VAL A O 1
ATOM 2147 N N . LYS A 1 293 ? 32.955 7.702 -7.392 1.00 38.56 293 LYS A N 1
ATOM 2148 C CA . LYS A 1 293 ? 32.071 6.754 -8.052 1.00 39.53 293 LYS A CA 1
ATOM 2149 C C . LYS A 1 293 ? 32.526 5.308 -7.881 1.00 37.21 293 LYS A C 1
ATOM 2150 O O . LYS A 1 293 ? 31.722 4.397 -8.105 1.00 37.72 293 LYS A O 1
ATOM 2156 N N . ASP A 1 294 ? 33.787 5.084 -7.494 1.00 32.87 294 ASP A N 1
ATOM 2157 C CA . ASP A 1 294 ? 34.336 3.742 -7.277 1.00 31.11 294 ASP A CA 1
ATOM 2158 C C . ASP A 1 294 ? 34.003 3.306 -5.850 1.00 30.26 294 ASP A C 1
ATOM 2159 O O . ASP A 1 294 ? 34.835 3.323 -4.943 1.00 26.73 294 ASP A O 1
ATOM 2164 N N . LEU A 1 295 ? 32.744 2.908 -5.656 1.00 34.41 295 LEU A N 1
ATOM 2165 C CA . LEU A 1 295 ? 32.258 2.553 -4.328 1.00 36.21 295 LEU A CA 1
ATOM 2166 C C . LEU A 1 295 ? 32.255 1.051 -4.063 1.00 36.97 295 LEU A C 1
ATOM 2167 O O . LEU A 1 295 ? 32.168 0.653 -2.901 1.00 37.62 295 LEU A O 1
ATOM 2172 N N . ASP A 1 296 ? 32.363 0.221 -5.104 1.00 37.97 296 ASP A N 1
ATOM 2173 C CA . ASP A 1 296 ? 32.190 -1.226 -4.981 1.00 39.28 296 ASP A CA 1
ATOM 2174 C C . ASP A 1 296 ? 33.480 -1.990 -4.709 1.00 35.01 296 ASP A C 1
ATOM 2175 O O . ASP A 1 296 ? 33.411 -3.126 -4.223 1.00 32.34 296 ASP A O 1
ATOM 2180 N N . SER A 1 297 ? 34.643 -1.417 -5.021 1.00 31.19 297 SER A N 1
ATOM 2181 C CA . SER A 1 297 ? 35.881 -2.192 -5.021 1.00 27.65 297 SER A CA 1
ATOM 2182 C C . SER A 1 297 ? 36.297 -2.577 -3.605 1.00 25.09 297 SER A C 1
ATOM 2183 O O . SER A 1 297 ? 36.147 -1.796 -2.665 1.00 25.83 297 SER A O 1
ATOM 2186 N N . ARG A 1 298 ? 36.841 -3.790 -3.465 1.00 23.39 298 ARG A N 1
ATOM 2187 C CA . ARG A 1 298 ? 37.358 -4.244 -2.174 1.00 23.20 298 ARG A CA 1
ATOM 2188 C C . ARG A 1 298 ? 38.550 -3.402 -1.730 1.00 21.57 298 ARG A C 1
ATOM 2189 O O . ARG A 1 298 ? 38.649 -3.016 -0.557 1.00 20.19 298 ARG A O 1
ATOM 2197 N N . ILE A 1 299 ? 39.450 -3.094 -2.657 1.00 20.17 299 ILE A N 1
ATOM 2198 C CA . ILE A 1 299 ? 40.671 -2.341 -2.380 1.00 19.63 299 ILE A CA 1
ATOM 2199 C C . ILE A 1 299 ? 40.442 -0.872 -2.717 1.00 20.17 299 ILE A C 1
ATOM 2200 O O . ILE A 1 299 ? 39.778 -0.543 -3.707 1.00 20.86 299 ILE A O 1
ATOM 2205 N N . ASP A 1 300 ? 40.992 0.017 -1.898 1.00 21.44 300 ASP A N 1
ATOM 2206 C CA . ASP A 1 300 ? 40.929 1.441 -2.207 1.00 22.87 300 ASP A CA 1
ATOM 2207 C C . ASP A 1 300 ? 42.216 2.083 -1.716 1.00 21.65 300 ASP A C 1
ATOM 2208 O O . ASP A 1 300 ? 43.051 1.435 -1.074 1.00 19.89 300 ASP A O 1
ATOM 2213 N N . PHE A 1 301 ? 42.383 3.366 -2.031 1.00 20.30 301 PHE A N 1
ATOM 2214 C CA . PHE A 1 301 ? 43.600 4.046 -1.597 1.00 20.84 301 PHE A CA 1
ATOM 2215 C C . PHE A 1 301 ? 43.415 5.550 -1.736 1.00 22.29 301 PHE A C 1
ATOM 2216 O O . PHE A 1 301 ? 42.472 6.014 -2.381 1.00 23.95 301 PHE A O 1
ATOM 2224 N N . VAL A 1 302 ? 44.310 6.298 -1.069 1.00 21.52 302 VAL A N 1
ATOM 2225 C CA . VAL A 1 302 ? 44.521 7.737 -1.239 1.00 22.65 302 VAL A CA 1
ATOM 2226 C C . VAL A 1 302 ? 45.993 7.925 -1.579 1.00 21.59 302 VAL A C 1
ATOM 2227 O O . VAL A 1 302 ? 46.847 7.242 -1.013 1.00 21.72 302 VAL A O 1
ATOM 2231 N N . ASN A 1 303 ? 46.300 8.822 -2.521 1.00 23.42 303 ASN A N 1
ATOM 2232 C CA . ASN A 1 303 ? 47.707 9.093 -2.848 1.00 23.47 303 ASN A CA 1
ATOM 2233 C C . ASN A 1 303 ? 47.737 10.454 -3.539 1.00 22.27 303 ASN A C 1
ATOM 2234 O O . ASN A 1 303 ? 47.462 10.545 -4.736 1.00 23.17 303 ASN A O 1
ATOM 2239 N N . GLY A 1 304 ? 48.044 11.495 -2.784 1.00 22.36 304 GLY A N 1
ATOM 2240 C CA . GLY A 1 304 ? 48.070 12.806 -3.401 1.00 23.61 304 GLY A CA 1
ATOM 2241 C C . GLY A 1 304 ? 48.242 13.904 -2.377 1.00 23.70 304 GLY A C 1
ATOM 2242 O O . GLY A 1 304 ? 48.373 13.665 -1.179 1.00 22.79 304 GLY A O 1
ATOM 2243 N N . PHE A 1 305 ? 48.237 15.133 -2.884 1.00 24.96 305 PHE A N 1
ATOM 2244 C CA . PHE A 1 305 ? 48.301 16.293 -2.005 1.00 25.50 305 PHE A CA 1
ATOM 2245 C C . PHE A 1 305 ? 46.893 16.534 -1.493 1.00 26.73 305 PHE A C 1
ATOM 2246 O O . PHE A 1 305 ? 46.016 16.955 -2.254 1.00 27.47 305 PHE A O 1
ATOM 2254 N N . THR A 1 306 ? 46.649 16.232 -0.217 1.00 25.07 306 THR A N 1
ATOM 2255 C CA . THR A 1 306 ? 45.280 16.037 0.251 1.00 26.01 306 THR A CA 1
ATOM 2256 C C . THR A 1 306 ? 44.828 17.141 1.199 1.00 26.58 306 THR A C 1
ATOM 2257 O O . THR A 1 306 ? 43.994 17.966 0.813 1.00 27.95 306 THR A O 1
ATOM 2261 N N . GLU A 1 307 ? 45.339 17.182 2.433 1.00 27.73 307 GLU A N 1
ATOM 2262 C CA . GLU A 1 307 ? 44.877 18.117 3.459 1.00 28.95 307 GLU A CA 1
ATOM 2263 C C . GLU A 1 307 ? 45.780 19.344 3.537 1.00 29.39 307 GLU A C 1
ATOM 2264 O O . GLU A 1 307 ? 46.987 19.256 3.324 1.00 28.16 307 GLU A O 1
ATOM 2270 N N . SER A 1 308 ? 45.185 20.504 3.847 1.00 30.11 308 SER A N 1
ATOM 2271 C CA . SER A 1 308 ? 45.894 21.777 3.783 1.00 32.84 308 SER A CA 1
ATOM 2272 C C . SER A 1 308 ? 46.240 22.352 5.153 1.00 35.10 308 SER A C 1
ATOM 2273 O O . SER A 1 308 ? 46.420 23.567 5.284 1.00 36.12 308 SER A O 1
ATOM 2276 N N . TYR A 1 309 ? 46.362 21.505 6.175 1.00 40.37 309 TYR A N 1
ATOM 2277 C CA . TYR A 1 309 ? 46.626 22.015 7.516 1.00 43.51 309 TYR A CA 1
ATOM 2278 C C . TYR A 1 309 ? 48.062 22.483 7.690 1.00 41.72 309 TYR A C 1
ATOM 2279 O O . TYR A 1 309 ? 48.327 23.291 8.584 1.00 43.77 309 TYR A O 1
ATOM 2288 N N . GLY A 1 310 ? 48.990 21.997 6.867 1.00 32.91 310 GLY A N 1
ATOM 2289 C CA . GLY A 1 310 ? 50.379 22.414 6.956 1.00 29.74 310 GLY A CA 1
ATOM 2290 C C . GLY A 1 310 ? 50.672 23.798 6.409 1.00 29.76 310 GLY A C 1
ATOM 2291 O O . GLY A 1 310 ? 51.780 24.309 6.609 1.00 28.99 310 GLY A O 1
ATOM 2292 N N . ASP A 1 311 ? 49.705 24.396 5.716 1.00 31.80 311 ASP A N 1
ATOM 2293 C CA . ASP A 1 311 ? 49.824 25.739 5.175 1.00 34.46 311 ASP A CA 1
ATOM 2294 C C . ASP A 1 311 ? 49.120 26.708 6.111 1.00 37.34 311 ASP A C 1
ATOM 2295 O O . ASP A 1 311 ? 47.940 26.490 6.431 1.00 38.66 311 ASP A O 1
ATOM 2300 N N . PRO A 1 312 ? 49.784 27.765 6.586 1.00 39.62 312 PRO A N 1
ATOM 2301 C CA . PRO A 1 312 ? 49.080 28.732 7.444 1.00 42.30 312 PRO A CA 1
ATOM 2302 C C . PRO A 1 312 ? 47.961 29.454 6.720 1.00 46.99 312 PRO A C 1
ATOM 2303 O O . PRO A 1 312 ? 47.000 29.887 7.369 1.00 49.70 312 PRO A O 1
ATOM 2307 N N . LEU A 1 313 ? 48.043 29.573 5.389 1.00 48.17 313 LEU A N 1
ATOM 2308 C CA . LEU A 1 313 ? 46.960 30.118 4.571 1.00 48.17 313 LEU A CA 1
ATOM 2309 C C . LEU A 1 313 ? 45.919 29.072 4.183 1.00 46.61 313 LEU A C 1
ATOM 2310 O O . LEU A 1 313 ? 44.889 29.430 3.602 1.00 47.85 313 LEU A O 1
ATOM 2315 N N . GLY A 1 314 ? 46.162 27.797 4.478 1.00 40.90 314 GLY A N 1
ATOM 2316 C CA . GLY A 1 314 ? 45.170 26.772 4.213 1.00 39.63 314 GLY A CA 1
ATOM 2317 C C . GLY A 1 314 ? 44.948 26.479 2.748 1.00 38.59 314 GLY A C 1
ATOM 2318 O O . GLY A 1 314 ? 43.874 26.001 2.377 1.00 39.77 314 GLY A O 1
ATOM 2319 N N . VAL A 1 315 ? 45.949 26.718 1.908 1.00 37.75 315 VAL A N 1
ATOM 2320 C CA . VAL A 1 315 ? 45.831 26.531 0.463 1.00 38.63 315 VAL A CA 1
ATOM 2321 C C . VAL A 1 315 ? 46.585 25.289 0.002 1.00 37.13 315 VAL A C 1
ATOM 2322 O O . VAL A 1 315 ? 45.987 24.351 -0.519 1.00 35.61 315 VAL A O 1
ATOM 2326 N N . LYS A 1 316 ? 47.899 25.253 0.211 1.00 37.08 316 LYS A N 1
ATOM 2327 C CA . LYS A 1 316 ? 48.693 24.126 -0.263 1.00 34.50 316 LYS A CA 1
ATOM 2328 C C . LYS A 1 316 ? 48.455 22.894 0.601 1.00 33.60 316 LYS A C 1
ATOM 2329 O O . LYS A 1 316 ? 48.304 22.992 1.825 1.00 34.00 316 LYS A O 1
ATOM 2335 N N . ALA A 1 317 ? 48.468 21.722 -0.030 1.00 30.63 317 ALA A N 1
ATOM 2336 C CA . ALA A 1 317 ? 48.201 20.468 0.666 1.00 27.82 317 ALA A CA 1
ATOM 2337 C C . ALA A 1 317 ? 49.464 19.638 0.823 1.00 26.68 317 ALA A C 1
ATOM 2338 O O . ALA A 1 317 ? 50.241 19.476 -0.123 1.00 27.21 317 ALA A O 1
ATOM 2340 N N . SER A 1 318 ? 49.644 19.089 2.018 1.00 27.91 318 SER A N 1
ATOM 2341 C CA . SER A 1 318 ? 50.689 18.116 2.261 1.00 26.97 318 SER A CA 1
ATOM 2342 C C . SER A 1 318 ? 50.389 16.826 1.501 1.00 27.05 318 SER A C 1
ATOM 2343 O O . SER A 1 318 ? 49.240 16.512 1.181 1.00 28.50 318 SER A O 1
ATOM 2346 N N . TRP A 1 319 ? 51.438 16.079 1.207 1.00 23.93 319 TRP A N 1
ATOM 2347 C CA . TRP A 1 319 ? 51.291 14.798 0.530 1.00 22.76 319 TRP A CA 1
ATOM 2348 C C . TRP A 1 319 ? 51.007 13.692 1.544 1.00 20.74 319 TRP A C 1
ATOM 2349 O O . TRP A 1 319 ? 51.602 13.662 2.621 1.00 20.31 319 TRP A O 1
ATOM 2360 N N . GLU A 1 320 ? 50.089 12.780 1.209 1.00 23.70 320 GLU A N 1
ATOM 2361 C CA . GLU A 1 320 ? 49.873 11.611 2.058 1.00 22.67 320 GLU A CA 1
ATOM 2362 C C . GLU A 1 320 ? 49.406 10.440 1.213 1.00 21.49 320 GLU A C 1
ATOM 2363 O O . GLU A 1 320 ? 48.904 10.613 0.101 1.00 21.81 320 GLU A O 1
ATOM 2369 N N . SER A 1 321 ? 49.543 9.240 1.770 1.00 20.56 321 SER A N 1
ATOM 2370 C CA . SER A 1 321 ? 48.966 8.070 1.120 1.00 22.23 321 SER A CA 1
ATOM 2371 C C . SER A 1 321 ? 48.518 7.038 2.148 1.00 21.68 321 SER A C 1
ATOM 2372 O O . SER A 1 321 ? 49.076 6.932 3.244 1.00 20.35 321 SER A O 1
ATOM 2375 N N . LEU A 1 322 ? 47.479 6.290 1.776 1.00 22.05 322 LEU A N 1
ATOM 2376 C CA . LEU A 1 322 ? 47.000 5.146 2.534 1.00 24.05 322 LEU A CA 1
ATOM 2377 C C . LEU A 1 322 ? 46.539 4.098 1.532 1.00 21.08 322 LEU A C 1
ATOM 2378 O O . LEU A 1 322 ? 45.942 4.450 0.519 1.00 21.53 322 LEU A O 1
ATOM 2383 N N . VAL A 1 323 ? 46.837 2.823 1.785 1.00 19.06 323 VAL A N 1
ATOM 2384 C CA . VAL A 1 323 ? 46.311 1.728 0.972 1.00 17.83 323 VAL A CA 1
ATOM 2385 C C . VAL A 1 323 ? 45.460 0.864 1.891 1.00 18.36 323 VAL A C 1
ATOM 2386 O O . VAL A 1 323 ? 45.824 0.646 3.053 1.00 18.10 323 VAL A O 1
ATOM 2390 N N . ASN A 1 324 ? 44.325 0.382 1.396 1.00 19.70 324 ASN A N 1
ATOM 2391 C CA . ASN A 1 324 ? 43.420 -0.292 2.323 1.00 18.90 324 ASN A CA 1
ATOM 2392 C C . ASN A 1 324 ? 42.530 -1.268 1.564 1.00 19.21 324 ASN A C 1
ATOM 2393 O O . ASN A 1 324 ? 42.481 -1.274 0.330 1.00 18.69 324 ASN A O 1
ATOM 2398 N N . PHE A 1 325 ? 41.845 -2.129 2.321 1.00 19.16 325 PHE A N 1
ATOM 2399 C CA . PHE A 1 325 ? 40.788 -2.938 1.748 1.00 19.59 325 PHE A CA 1
ATOM 2400 C C . PHE A 1 325 ? 39.646 -3.015 2.754 1.00 20.13 325 PHE A C 1
ATOM 2401 O O . PHE A 1 325 ? 39.826 -2.799 3.959 1.00 19.98 325 PHE A O 1
ATOM 2409 N N . LYS A 1 326 ? 38.450 -3.279 2.241 1.00 20.54 326 LYS A N 1
ATOM 2410 C CA . LYS A 1 326 ? 37.268 -3.227 3.094 1.00 21.79 326 LYS A CA 1
ATOM 2411 C C . LYS A 1 326 ? 37.343 -4.309 4.156 1.00 21.51 326 LYS A C 1
ATOM 2412 O O . LYS A 1 326 ? 37.619 -5.472 3.849 1.00 23.57 326 LYS A O 1
ATOM 2415 N N . ASP A 1 327 ? 37.072 -3.929 5.401 1.00 22.05 327 ASP A N 1
ATOM 2416 C CA . ASP A 1 327 ? 36.906 -4.892 6.490 1.00 22.50 327 ASP A CA 1
ATOM 2417 C C . ASP A 1 327 ? 35.466 -5.379 6.422 1.00 23.11 327 ASP A C 1
ATOM 2418 O O . ASP A 1 327 ? 34.543 -4.707 6.886 1.00 22.77 327 ASP A O 1
ATOM 2423 N N . LEU A 1 328 ? 35.270 -6.567 5.853 1.00 22.36 328 LEU A N 1
ATOM 2424 C CA . LEU A 1 328 ? 33.919 -7.024 5.546 1.00 26.07 328 LEU A CA 1
ATOM 2425 C C . LEU A 1 328 ? 33.112 -7.323 6.810 1.00 28.86 328 LEU A C 1
ATOM 2426 O O . LEU A 1 328 ? 31.933 -6.947 6.902 1.00 27.99 328 LEU A O 1
ATOM 2431 N N . ASP A 1 329 ? 33.718 -8.004 7.787 1.00 31.87 329 ASP A N 1
ATOM 2432 C CA . ASP A 1 329 ? 33.002 -8.339 9.021 1.00 35.14 329 ASP A CA 1
ATOM 2433 C C . ASP A 1 329 ? 32.593 -7.083 9.779 1.00 33.21 329 ASP A C 1
ATOM 2434 O O . ASP A 1 329 ? 31.446 -6.958 10.233 1.00 33.64 329 ASP A O 1
ATOM 2439 N N . ALA A 1 330 ? 33.529 -6.140 9.935 1.00 27.17 330 ALA A N 1
ATOM 2440 C CA . ALA A 1 330 ? 33.235 -4.917 10.668 1.00 27.44 330 ALA A CA 1
ATOM 2441 C C . ALA A 1 330 ? 32.185 -4.089 9.947 1.00 28.13 330 ALA A C 1
ATOM 2442 O O . ALA A 1 330 ? 31.284 -3.529 10.581 1.00 29.51 330 ALA A O 1
ATOM 2444 N N . THR A 1 331 ? 32.279 -4.005 8.620 1.00 28.54 331 THR A N 1
ATOM 2445 C CA . THR A 1 331 ? 31.291 -3.245 7.863 1.00 29.78 331 THR A CA 1
ATOM 2446 C C . THR A 1 331 ? 29.906 -3.872 7.995 1.00 31.97 331 THR A C 1
ATOM 2447 O O . THR A 1 331 ? 28.911 -3.165 8.216 1.00 32.06 331 THR A O 1
ATOM 2451 N N . HIS A 1 332 ? 29.834 -5.206 7.927 1.00 31.76 332 HIS A N 1
ATOM 2452 C CA . HIS A 1 332 ? 28.566 -5.893 8.138 1.00 33.25 332 HIS A CA 1
ATOM 2453 C C . HIS A 1 332 ? 27.969 -5.564 9.499 1.00 33.51 332 HIS A C 1
ATOM 2454 O O . HIS A 1 332 ? 26.753 -5.372 9.617 1.00 34.14 332 HIS A O 1
ATOM 2461 N N . ARG A 1 333 ? 28.800 -5.519 10.546 1.00 32.54 333 ARG A N 1
ATOM 2462 C CA . ARG A 1 333 ? 28.283 -5.190 11.872 1.00 32.45 333 ARG A CA 1
ATOM 2463 C C . ARG A 1 333 ? 27.684 -3.785 11.909 1.00 32.85 333 ARG A C 1
ATOM 2464 O O . ARG A 1 333 ? 26.598 -3.585 12.468 1.00 33.81 333 ARG A O 1
ATOM 2468 N N . THR A 1 334 ? 28.365 -2.798 11.316 1.00 34.89 334 THR A N 1
ATOM 2469 C CA . THR A 1 334 ? 27.790 -1.454 11.284 1.00 37.78 334 THR A CA 1
ATOM 2470 C C . THR A 1 334 ? 26.532 -1.410 10.429 1.00 39.81 334 THR A C 1
ATOM 2471 O O . THR A 1 334 ? 25.641 -0.586 10.677 1.00 41.19 334 THR A O 1
ATOM 2475 N N . GLU A 1 335 ? 26.436 -2.285 9.422 1.00 39.57 335 GLU A N 1
ATOM 2476 C CA . GLU A 1 335 ? 25.218 -2.352 8.626 1.00 41.89 335 GLU A CA 1
ATOM 2477 C C . GLU A 1 335 ? 24.073 -2.981 9.405 1.00 39.24 335 GLU A C 1
ATOM 2478 O O . GLU A 1 335 ? 22.915 -2.621 9.186 1.00 39.71 335 GLU A O 1
ATOM 2484 N N . ILE A 1 336 ? 24.368 -3.909 10.319 1.00 35.16 336 ILE A N 1
ATOM 2485 C CA . ILE A 1 336 ? 23.324 -4.417 11.211 1.00 34.51 336 ILE A CA 1
ATOM 2486 C C . ILE A 1 336 ? 22.756 -3.283 12.065 1.00 33.57 336 ILE A C 1
ATOM 2487 O O . ILE A 1 336 ? 21.539 -3.185 12.267 1.00 33.59 336 ILE A O 1
ATOM 2492 N N . ILE A 1 337 ? 23.624 -2.405 12.573 1.00 33.13 337 ILE A N 1
ATOM 2493 C CA . ILE A 1 337 ? 23.150 -1.270 13.363 1.00 33.56 337 ILE A CA 1
ATOM 2494 C C . ILE A 1 337 ? 22.360 -0.296 12.490 1.00 35.78 337 ILE A C 1
ATOM 2495 O O . ILE A 1 337 ? 21.259 0.138 12.858 1.00 35.83 337 ILE A O 1
ATOM 2500 N N . SER A 1 338 ? 22.888 0.034 11.307 1.00 41.13 338 SER A N 1
ATOM 2501 C CA . SER A 1 338 ? 22.205 0.969 10.410 1.00 44.52 338 SER A CA 1
ATOM 2502 C C . SER A 1 338 ? 20.824 0.470 10.013 1.00 45.76 338 SER A C 1
ATOM 2503 O O . SER A 1 338 ? 19.851 1.231 10.017 1.00 46.55 338 SER A O 1
ATOM 2506 N N . SER A 1 339 ? 20.722 -0.806 9.645 1.00 44.16 339 SER A N 1
ATOM 2507 C CA . SER A 1 339 ? 19.454 -1.349 9.179 1.00 45.42 339 SER A CA 1
ATOM 2508 C C . SER A 1 339 ? 18.390 -1.401 10.263 1.00 44.40 339 SER A C 1
ATOM 2509 O O . SER A 1 339 ? 17.223 -1.642 9.942 1.00 43.76 339 SER A O 1
ATOM 2512 N N . ASN A 1 340 ? 18.752 -1.201 11.531 1.00 42.46 340 ASN A N 1
ATOM 2513 C CA . ASN A 1 340 ? 17.771 -1.184 12.609 1.00 42.08 340 ASN A CA 1
ATOM 2514 C C . ASN A 1 340 ? 17.494 0.227 13.115 1.00 40.66 340 ASN A C 1
ATOM 2515 O O . ASN A 1 340 ? 16.955 0.389 14.217 1.00 41.73 340 ASN A O 1
ATOM 2520 N N . ALA A 1 341 ? 17.854 1.248 12.328 1.00 35.75 341 ALA A N 1
ATOM 2521 C CA . ALA A 1 341 ? 17.680 2.635 12.753 1.00 34.64 341 ALA A CA 1
ATOM 2522 C C . ALA A 1 341 ? 16.266 2.904 13.251 1.00 34.79 341 ALA A C 1
ATOM 2523 O O . ALA A 1 341 ? 16.073 3.614 14.244 1.00 34.80 341 ALA A O 1
ATOM 2525 N N . GLN A 1 342 ? 15.258 2.356 12.566 1.00 35.19 342 GLN A N 1
ATOM 2526 C CA . GLN A 1 342 ? 13.880 2.641 12.953 1.00 36.00 342 GLN A CA 1
ATOM 2527 C C . GLN A 1 342 ? 13.524 1.977 14.276 1.00 35.44 342 GLN A C 1
ATOM 2528 O O . GLN A 1 342 ? 12.760 2.538 15.075 1.00 35.43 342 GLN A O 1
ATOM 2534 N N . TRP A 1 343 ? 14.041 0.772 14.515 1.00 35.65 343 TRP A N 1
ATOM 2535 C CA . TRP A 1 343 ? 13.812 0.121 15.800 1.00 35.85 343 TRP A CA 1
ATOM 2536 C C . TRP A 1 343 ? 14.358 0.977 16.935 1.00 34.16 343 TRP A C 1
ATOM 2537 O O . TRP A 1 343 ? 13.669 1.237 17.930 1.00 33.32 343 TRP A O 1
ATOM 2548 N N . PHE A 1 344 ? 15.603 1.431 16.804 1.00 33.39 344 PHE A N 1
ATOM 2549 C CA . PHE A 1 344 ? 16.170 2.265 17.856 1.00 32.28 344 PHE A CA 1
ATOM 2550 C C . PHE A 1 344 ? 15.385 3.563 18.003 1.00 31.96 344 PHE A C 1
ATOM 2551 O O . PHE A 1 344 ? 15.143 4.023 19.124 1.00 32.05 344 PHE A O 1
ATOM 2559 N N . GLU A 1 345 ? 14.952 4.151 16.887 1.00 32.17 345 GLU A N 1
ATOM 2560 C CA . GLU A 1 345 ? 14.162 5.378 16.969 1.00 33.02 345 GLU A CA 1
ATOM 2561 C C . GLU A 1 345 ? 12.866 5.136 17.731 1.00 34.44 345 GLU A C 1
ATOM 2562 O O . GLU A 1 345 ? 12.530 5.877 18.664 1.00 34.10 345 GLU A O 1
ATOM 2568 N N . ASP A 1 346 ? 12.121 4.101 17.334 1.00 34.82 346 ASP A N 1
ATOM 2569 C CA . ASP A 1 346 ? 10.807 3.856 17.914 1.00 36.12 346 ASP A CA 1
ATOM 2570 C C . ASP A 1 346 ? 10.898 3.614 19.409 1.00 35.70 346 ASP A C 1
ATOM 2571 O O . ASP A 1 346 ? 10.041 4.071 20.173 1.00 36.61 346 ASP A O 1
ATOM 2576 N N . HIS A 1 347 ? 11.928 2.900 19.848 1.00 34.31 347 HIS A N 1
ATOM 2577 C CA . HIS A 1 347 ? 12.042 2.511 21.242 1.00 34.47 347 HIS A CA 1
ATOM 2578 C C . HIS A 1 347 ? 12.805 3.518 22.087 1.00 33.06 347 HIS A C 1
ATOM 2579 O O . HIS A 1 347 ? 13.023 3.264 23.279 1.00 32.62 347 HIS A O 1
ATOM 2586 N N . SER A 1 348 ? 13.209 4.645 21.506 1.00 33.61 348 SER A N 1
ATOM 2587 C CA . SER A 1 348 ? 13.952 5.667 22.237 1.00 34.31 348 SER A CA 1
ATOM 2588 C C . SER A 1 348 ? 13.176 6.145 23.468 1.00 33.18 348 SER A C 1
ATOM 2589 O O . SER A 1 348 ? 11.942 6.174 23.460 1.00 32.97 348 SER A O 1
ATOM 2592 N N . PRO A 1 349 ? 13.873 6.540 24.542 1.00 32.54 349 PRO A N 1
ATOM 2593 C CA . PRO A 1 349 ? 13.180 7.099 25.712 1.00 33.81 349 PRO A CA 1
ATOM 2594 C C . PRO A 1 349 ? 12.782 8.563 25.565 1.00 35.80 349 PRO A C 1
ATOM 2595 O O . PRO A 1 349 ? 12.169 9.120 26.484 1.00 37.87 349 PRO A O 1
ATOM 2599 N N . VAL A 1 350 ? 13.084 9.198 24.433 1.00 34.40 350 VAL A N 1
ATOM 2600 C CA . VAL A 1 350 ? 12.707 10.597 24.246 1.00 33.62 350 VAL A CA 1
ATOM 2601 C C . VAL A 1 350 ? 11.197 10.709 24.037 1.00 35.22 350 VAL A C 1
ATOM 2602 O O . VAL A 1 350 ? 10.497 9.727 23.768 1.00 36.06 350 VAL A O 1
ATOM 2606 N N . ASP A 1 351 ? 10.685 11.927 24.185 1.00 35.12 351 ASP A N 1
ATOM 2607 C CA . ASP A 1 351 ? 9.266 12.153 23.948 1.00 36.31 351 ASP A CA 1
ATOM 2608 C C . ASP A 1 351 ? 8.914 11.785 22.511 1.00 36.71 351 ASP A C 1
ATOM 2609 O O . ASP A 1 351 ? 9.703 12.013 21.588 1.00 36.50 351 ASP A O 1
ATOM 2614 N N . LYS A 1 352 ? 7.715 11.207 22.325 1.00 37.32 352 LYS A N 1
ATOM 2615 C CA . LYS A 1 352 ? 7.296 10.759 20.995 1.00 37.77 352 LYS A CA 1
ATOM 2616 C C . LYS A 1 352 ? 7.288 11.899 19.977 1.00 38.76 352 LYS A C 1
ATOM 2617 O O . LYS A 1 352 ? 7.556 11.671 18.793 1.00 38.78 352 LYS A O 1
ATOM 2619 N N . SER A 1 353 ? 6.997 13.127 20.408 1.00 39.61 353 SER A N 1
ATOM 2620 C CA . SER A 1 353 ? 6.952 14.227 19.454 1.00 40.66 353 SER A CA 1
ATOM 2621 C C . SER A 1 353 ? 8.323 14.607 18.895 1.00 39.98 353 SER A C 1
ATOM 2622 O O . SER A 1 353 ? 8.382 15.402 17.951 1.00 40.77 353 SER A O 1
ATOM 2625 N N . PHE A 1 354 ? 9.419 14.066 19.438 1.00 38.60 354 PHE A N 1
ATOM 2626 C CA . PHE A 1 354 ? 10.757 14.340 18.926 1.00 37.90 354 PHE A CA 1
ATOM 2627 C C . PHE A 1 354 ? 11.292 13.218 18.044 1.00 37.04 354 PHE A C 1
ATOM 2628 O O . PHE A 1 354 ? 12.424 13.317 17.562 1.00 36.39 354 PHE A O 1
ATOM 2636 N N . LYS A 1 355 ? 10.518 12.153 17.841 1.00 38.99 355 LYS A N 1
ATOM 2637 C CA . LYS A 1 355 ? 10.980 10.962 17.139 1.00 39.54 355 LYS A CA 1
ATOM 2638 C C . LYS A 1 355 ? 10.685 11.070 15.648 1.00 40.58 355 LYS A C 1
ATOM 2639 O O . LYS A 1 355 ? 9.592 11.471 15.257 1.00 40.39 355 LYS A O 1
ATOM 2645 N N . LYS A 1 356 ? 11.656 10.687 14.816 1.00 40.76 356 LYS A N 1
ATOM 2646 C CA . LYS A 1 356 ? 11.405 10.615 13.380 1.00 42.63 356 LYS A CA 1
ATOM 2647 C C . LYS A 1 356 ? 10.481 9.441 13.062 1.00 42.61 356 LYS A C 1
ATOM 2648 O O . LYS A 1 356 ? 10.706 8.317 13.521 1.00 40.31 356 LYS A O 1
ATOM 2654 N N . GLU A 1 357 ? 9.439 9.703 12.270 1.00 45.38 357 GLU A N 1
ATOM 2655 C CA . GLU A 1 357 ? 8.540 8.625 11.869 1.00 47.44 357 GLU A CA 1
ATOM 2656 C C . GLU A 1 357 ? 9.215 7.675 10.893 1.00 46.90 357 GLU A C 1
ATOM 2657 O O . GLU A 1 357 ? 8.945 6.469 10.913 1.00 46.59 357 GLU A O 1
ATOM 2663 N N . LYS A 1 358 ? 10.088 8.197 10.036 1.00 46.37 358 LYS A N 1
ATOM 2664 C CA . LYS A 1 358 ? 10.860 7.391 9.099 1.00 46.55 358 LYS A CA 1
ATOM 2665 C C . LYS A 1 358 ? 12.298 7.875 9.161 1.00 47.14 358 LYS A C 1
ATOM 2666 O O . LYS A 1 358 ? 12.592 9.015 8.786 1.00 48.26 358 LYS A O 1
ATOM 2669 N N . VAL A 1 359 ? 13.189 7.029 9.659 1.00 43.97 359 VAL A N 1
ATOM 2670 C CA . VAL A 1 359 ? 14.608 7.338 9.703 1.00 44.13 359 VAL A CA 1
ATOM 2671 C C . VAL A 1 359 ? 15.346 6.226 8.978 1.00 46.02 359 VAL A C 1
ATOM 2672 O O . VAL A 1 359 ? 14.966 5.052 9.058 1.00 44.98 359 VAL A O 1
ATOM 2676 N N . LYS A 1 360 ? 16.369 6.610 8.231 1.00 52.75 360 LYS A N 1
ATOM 2677 C CA . LYS A 1 360 ? 17.246 5.669 7.557 1.00 54.79 360 LYS A CA 1
ATOM 2678 C C . LYS A 1 360 ? 18.630 5.828 8.163 1.00 56.60 360 LYS A C 1
ATOM 2679 O O . LYS A 1 360 ? 19.099 6.955 8.369 1.00 56.91 360 LYS A O 1
ATOM 2682 N N . GLY A 1 361 ? 19.255 4.705 8.504 1.00 56.60 361 GLY A N 1
ATOM 2683 C CA . GLY A 1 361 ? 20.602 4.723 9.036 1.00 58.04 361 GLY A CA 1
ATOM 2684 C C . GLY A 1 361 ? 21.610 4.614 7.905 1.00 59.89 361 GLY A C 1
ATOM 2685 O O . GLY A 1 361 ? 21.414 3.866 6.949 1.00 60.50 361 GLY A O 1
ATOM 2686 N N . VAL A 1 362 ? 22.683 5.389 8.017 1.00 61.84 362 VAL A N 1
ATOM 2687 C CA . VAL A 1 362 ? 23.797 5.333 7.078 1.00 62.70 362 VAL A CA 1
ATOM 2688 C C . VAL A 1 362 ? 24.990 4.744 7.812 1.00 61.82 362 VAL A C 1
ATOM 2689 O O . VAL A 1 362 ? 25.340 5.199 8.908 1.00 61.81 362 VAL A O 1
ATOM 2691 N N . SER A 1 363 ? 25.595 3.719 7.221 1.00 61.61 363 SER A N 1
ATOM 2692 C CA . SER A 1 363 ? 26.753 3.054 7.802 1.00 59.57 363 SER A CA 1
ATOM 2693 C C . SER A 1 363 ? 28.022 3.621 7.184 1.00 56.64 363 SER A C 1
ATOM 2694 O O . SER A 1 363 ? 28.116 3.748 5.960 1.00 57.64 363 SER A O 1
ATOM 2696 N N . ALA A 1 364 ? 28.982 3.987 8.025 1.00 51.49 364 ALA A N 1
ATOM 2697 C CA . ALA A 1 364 ? 30.316 4.269 7.520 1.00 47.42 364 ALA A CA 1
ATOM 2698 C C . ALA A 1 364 ? 31.040 2.943 7.336 1.00 42.44 364 ALA A C 1
ATOM 2699 O O . ALA A 1 364 ? 31.014 2.085 8.223 1.00 41.62 364 ALA A O 1
ATOM 2701 N N . LYS A 1 365 ? 31.650 2.759 6.171 1.00 39.08 365 LYS A N 1
ATOM 2702 C CA . LYS A 1 365 ? 32.402 1.542 5.941 1.00 35.19 365 LYS A CA 1
ATOM 2703 C C . LYS A 1 365 ? 33.631 1.521 6.836 1.00 31.63 365 LYS A C 1
ATOM 2704 O O . LYS A 1 365 ? 34.178 2.555 7.221 1.00 31.45 365 LYS A O 1
ATOM 2706 N N . VAL A 1 366 ? 34.043 0.322 7.192 1.00 28.39 366 VAL A N 1
ATOM 2707 C CA . VAL A 1 366 ? 35.262 0.109 7.945 1.00 26.40 366 VAL A CA 1
ATOM 2708 C C . VAL A 1 366 ? 36.283 -0.447 6.970 1.00 23.48 366 VAL A C 1
ATOM 2709 O O . VAL A 1 366 ? 35.961 -1.341 6.180 1.00 23.64 366 VAL A O 1
ATOM 2713 N N . ILE A 1 367 ? 37.489 0.115 6.989 1.00 22.87 367 ILE A N 1
ATOM 2714 C CA . ILE A 1 367 ? 38.567 -0.335 6.125 1.00 21.03 367 ILE A CA 1
ATOM 2715 C C . ILE A 1 367 ? 39.710 -0.866 6.981 1.00 20.75 367 ILE A C 1
ATOM 2716 O O . ILE A 1 367 ? 39.869 -0.520 8.159 1.00 21.05 367 ILE A O 1
ATOM 2721 N N . THR A 1 368 ? 40.513 -1.724 6.359 1.00 19.50 368 THR A N 1
ATOM 2722 C CA . THR A 1 368 ? 41.739 -2.253 6.941 1.00 18.46 368 THR A CA 1
ATOM 2723 C C . THR A 1 368 ? 42.917 -1.587 6.246 1.00 16.86 368 THR A C 1
ATOM 2724 O O . THR A 1 368 ? 43.095 -1.759 5.040 1.00 18.14 368 THR A O 1
ATOM 2728 N N . ALA A 1 369 ? 43.691 -0.800 6.988 1.00 17.22 369 ALA A N 1
ATOM 2729 C CA . ALA A 1 369 ? 44.847 -0.147 6.387 1.00 19.03 369 ALA A CA 1
ATOM 2730 C C . ALA A 1 369 ? 45.929 -1.184 6.113 1.00 19.89 369 ALA A C 1
ATOM 2731 O O . ALA A 1 369 ? 46.325 -1.934 7.013 1.00 20.30 369 ALA A O 1
ATOM 2733 N N . ALA A 1 370 ? 46.409 -1.213 4.868 1.00 19.13 370 ALA A N 1
ATOM 2734 C CA . ALA A 1 370 ? 47.552 -2.026 4.475 1.00 17.20 370 ALA A CA 1
ATOM 2735 C C . ALA A 1 370 ? 48.875 -1.284 4.629 1.00 18.07 370 ALA A C 1
ATOM 2736 O O . ALA A 1 370 ? 49.902 -1.910 4.903 1.00 18.40 370 ALA A O 1
ATOM 2738 N N . ILE A 1 371 ? 48.897 0.033 4.442 1.00 18.33 371 ILE A N 1
ATOM 2739 C CA . ILE A 1 371 ? 50.119 0.795 4.662 1.00 18.35 371 ILE A CA 1
ATOM 2740 C C . ILE A 1 371 ? 49.759 2.263 4.791 1.00 18.14 371 ILE A C 1
ATOM 2741 O O . ILE A 1 371 ? 48.722 2.713 4.284 1.00 18.82 371 ILE A O 1
ATOM 2746 N N . LEU A 1 372 ? 50.633 3.013 5.464 1.00 16.80 372 LEU A N 1
ATOM 2747 C CA . LEU A 1 372 ? 50.520 4.453 5.686 1.00 17.60 372 LEU A CA 1
ATOM 2748 C C . LEU A 1 372 ? 51.767 5.138 5.144 1.00 17.93 372 LEU A C 1
ATOM 2749 O O . LEU A 1 372 ? 52.866 4.588 5.221 1.00 18.69 372 LEU A O 1
ATOM 2754 N N . ALA A 1 373 ? 51.606 6.357 4.626 1.00 18.91 373 ALA A N 1
ATOM 2755 C CA . ALA A 1 373 ? 52.755 7.097 4.128 1.00 18.58 373 ALA A CA 1
ATOM 2756 C C . ALA A 1 373 ? 52.455 8.585 4.136 1.00 20.33 373 ALA A C 1
ATOM 2757 O O . ALA A 1 373 ? 51.295 9.009 4.192 1.00 19.86 373 ALA A O 1
ATOM 2759 N N . GLY A 1 374 ? 53.523 9.371 4.042 1.00 19.71 374 GLY A N 1
ATOM 2760 C CA . GLY A 1 374 ? 53.342 10.817 4.015 1.00 17.36 374 GLY A CA 1
ATOM 2761 C C . GLY A 1 374 ? 52.687 11.307 5.281 1.00 17.77 374 GLY A C 1
ATOM 2762 O O . GLY A 1 374 ? 53.029 10.883 6.392 1.00 18.52 374 GLY A O 1
ATOM 2763 N N . ASP A 1 375 ? 51.731 12.235 5.127 1.00 20.03 375 ASP A N 1
ATOM 2764 C CA . ASP A 1 375 ? 51.179 12.870 6.329 1.00 23.11 375 ASP A CA 1
ATOM 2765 C C . ASP A 1 375 ? 50.215 11.940 7.102 1.00 23.85 375 ASP A C 1
ATOM 2766 O O . ASP A 1 375 ? 49.591 12.401 8.059 1.00 24.20 375 ASP A O 1
ATOM 2771 N N . LEU A 1 376 ? 50.089 10.668 6.711 1.00 22.28 376 LEU A N 1
ATOM 2772 C CA . LEU A 1 376 ? 49.401 9.656 7.507 1.00 21.44 376 LEU A CA 1
ATOM 2773 C C . LEU A 1 376 ? 50.383 8.764 8.264 1.00 20.46 376 LEU A C 1
ATOM 2774 O O . LEU A 1 376 ? 49.968 7.770 8.881 1.00 19.15 376 LEU A O 1
ATOM 2779 N N . TYR A 1 377 ? 51.667 9.119 8.262 1.00 19.85 377 TYR A N 1
ATOM 2780 C CA . TYR A 1 377 ? 52.714 8.229 8.779 1.00 19.97 377 TYR A CA 1
ATOM 2781 C C . TYR A 1 377 ? 53.809 9.041 9.469 1.00 18.75 377 TYR A C 1
ATOM 2782 O O . TYR A 1 377 ? 54.231 10.059 8.944 1.00 18.27 377 TYR A O 1
ATOM 2791 N N . PRO A 1 378 ? 54.272 8.608 10.654 1.00 19.31 378 PRO A N 1
ATOM 2792 C CA . PRO A 1 378 ? 53.741 7.491 11.450 1.00 19.68 378 PRO A CA 1
ATOM 2793 C C . PRO A 1 378 ? 52.518 7.906 12.266 1.00 20.57 378 PRO A C 1
ATOM 2794 O O . PRO A 1 378 ? 51.754 7.042 12.693 1.00 19.80 378 PRO A O 1
ATOM 2798 N N . ALA A 1 379 ? 52.333 9.211 12.490 1.00 20.65 379 ALA A N 1
ATOM 2799 C CA . ALA A 1 379 ? 51.152 9.681 13.208 1.00 21.52 379 ALA A CA 1
ATOM 2800 C C . ALA A 1 379 ? 49.980 9.670 12.237 1.00 22.98 379 ALA A C 1
ATOM 2801 O O . ALA A 1 379 ? 50.042 10.315 11.189 1.00 22.53 379 ALA A O 1
ATOM 2803 N N . THR A 1 380 ? 48.924 8.926 12.555 1.00 24.27 380 THR A N 1
ATOM 2804 C CA . THR A 1 380 ? 47.917 8.637 11.545 1.00 24.63 380 THR A CA 1
ATOM 2805 C C . THR A 1 380 ? 46.521 8.998 12.047 1.00 26.83 380 THR A C 1
ATOM 2806 O O . THR A 1 380 ? 46.333 9.493 13.161 1.00 26.06 380 THR A O 1
ATOM 2810 N N . ALA A 1 381 ? 45.536 8.756 11.194 1.00 31.47 381 ALA A N 1
ATOM 2811 C CA . ALA A 1 381 ? 44.149 9.080 11.477 1.00 31.92 381 ALA A CA 1
ATOM 2812 C C . ALA A 1 381 ? 43.370 7.796 11.732 1.00 30.69 381 ALA A C 1
ATOM 2813 O O . ALA A 1 381 ? 43.805 6.695 11.372 1.00 30.84 381 ALA A O 1
ATOM 2815 N N . ILE A 1 382 ? 42.219 7.924 12.398 1.00 24.75 382 ILE A N 1
ATOM 2816 C CA . ILE A 1 382 ? 41.336 6.767 12.525 1.00 26.02 382 ILE A CA 1
ATOM 2817 C C . ILE A 1 382 ? 40.172 6.830 11.562 1.00 27.90 382 ILE A C 1
ATOM 2818 O O . ILE A 1 382 ? 39.367 5.888 11.510 1.00 29.08 382 ILE A O 1
ATOM 2823 N N . GLY A 1 383 ? 40.036 7.914 10.823 1.00 34.27 383 GLY A N 1
ATOM 2824 C CA . GLY A 1 383 ? 38.999 8.014 9.814 1.00 35.71 383 GLY A CA 1
ATOM 2825 C C . GLY A 1 383 ? 39.451 8.918 8.694 1.00 35.75 383 GLY A C 1
ATOM 2826 O O . GLY A 1 383 ? 40.251 9.836 8.897 1.00 36.74 383 GLY A O 1
ATOM 2827 N N . ILE A 1 384 ? 38.927 8.655 7.499 1.00 32.51 384 ILE A N 1
ATOM 2828 C CA . ILE A 1 384 ? 39.231 9.420 6.295 1.00 33.03 384 ILE A CA 1
ATOM 2829 C C . ILE A 1 384 ? 37.902 9.854 5.697 1.00 31.85 384 ILE A C 1
ATOM 2830 O O . ILE A 1 384 ? 37.026 9.013 5.472 1.00 30.63 384 ILE A O 1
ATOM 2835 N N . ASN A 1 385 ? 37.754 11.148 5.422 1.00 31.05 385 ASN A N 1
ATOM 2836 C CA . ASN A 1 385 ? 36.513 11.686 4.862 1.00 32.25 385 ASN A CA 1
ATOM 2837 C C . ASN A 1 385 ? 36.896 12.618 3.715 1.00 32.02 385 ASN A C 1
ATOM 2838 O O . ASN A 1 385 ? 37.345 13.749 3.941 1.00 32.80 385 ASN A O 1
ATOM 2843 N N . LEU A 1 386 ? 36.703 12.139 2.489 1.00 28.23 386 LEU A N 1
ATOM 2844 C CA . LEU A 1 386 ? 37.238 12.758 1.281 1.00 28.44 386 LEU A CA 1
ATOM 2845 C C . LEU A 1 386 ? 36.214 12.630 0.147 1.00 30.34 386 LEU A C 1
ATOM 2846 O O . LEU A 1 386 ? 35.276 11.834 0.248 1.00 31.83 386 LEU A O 1
ATOM 2851 N N . PRO A 1 387 ? 36.376 13.404 -0.935 1.00 31.87 387 PRO A N 1
ATOM 2852 C CA . PRO A 1 387 ? 37.402 14.414 -1.188 1.00 30.85 387 PRO A CA 1
ATOM 2853 C C . PRO A 1 387 ? 37.058 15.723 -0.476 1.00 33.25 387 PRO A C 1
ATOM 2854 O O . PRO A 1 387 ? 36.012 15.821 0.180 1.00 33.99 387 PRO A O 1
ATOM 2858 N N . ASN A 1 388 ? 37.935 16.719 -0.593 1.00 33.40 388 ASN A N 1
ATOM 2859 C CA . ASN A 1 388 ? 37.710 17.972 0.106 1.00 34.62 388 ASN A CA 1
ATOM 2860 C C . ASN A 1 388 ? 36.913 18.979 -0.714 1.00 37.99 388 ASN A C 1
ATOM 2861 O O . ASN A 1 388 ? 36.253 19.844 -0.128 1.00 40.39 388 ASN A O 1
ATOM 2866 N N . ALA A 1 389 ? 36.939 18.884 -2.041 1.00 37.42 389 ALA A N 1
ATOM 2867 C CA . ALA A 1 389 ? 36.241 19.866 -2.868 1.00 40.34 389 ALA A CA 1
ATOM 2868 C C . ALA A 1 389 ? 34.738 19.823 -2.607 1.00 41.64 389 ALA A C 1
ATOM 2869 O O . ALA A 1 389 ? 34.079 18.817 -2.883 1.00 39.25 389 ALA A O 1
ATOM 2871 N N . ASN A 1 390 ? 34.191 20.924 -2.077 1.00 46.60 390 ASN A N 1
ATOM 2872 C CA . ASN A 1 390 ? 32.796 20.911 -1.649 1.00 49.47 390 ASN A CA 1
ATOM 2873 C C . ASN A 1 390 ? 31.842 20.655 -2.807 1.00 48.65 390 ASN A C 1
ATOM 2874 O O . ASN A 1 390 ? 30.800 20.020 -2.616 1.00 49.12 390 ASN A O 1
ATOM 2879 N N . TRP A 1 391 ? 32.179 21.125 -4.010 1.00 45.69 391 TRP A N 1
ATOM 2880 C CA . TRP A 1 391 ? 31.260 20.952 -5.131 1.00 45.80 391 TRP A CA 1
ATOM 2881 C C . TRP A 1 391 ? 31.245 19.504 -5.604 1.00 44.00 391 TRP A C 1
ATOM 2882 O O . TRP A 1 391 ? 30.193 18.991 -6.012 1.00 44.19 391 TRP A O 1
ATOM 2893 N N . ILE A 1 392 ? 32.401 18.834 -5.557 1.00 39.11 392 ILE A N 1
ATOM 2894 C CA . ILE A 1 392 ? 32.433 17.403 -5.844 1.00 37.99 392 ILE A CA 1
ATOM 2895 C C . ILE A 1 392 ? 31.626 16.644 -4.800 1.00 38.90 392 ILE A C 1
ATOM 2896 O O . ILE A 1 392 ? 30.821 15.762 -5.133 1.00 39.54 392 ILE A O 1
ATOM 2901 N N . ARG A 1 393 ? 31.811 16.981 -3.522 1.00 40.48 393 ARG A N 1
ATOM 2902 C CA . ARG A 1 393 ? 31.037 16.322 -2.478 1.00 41.20 393 ARG A CA 1
ATOM 2903 C C . ARG A 1 393 ? 29.548 16.535 -2.690 1.00 44.60 393 ARG A C 1
ATOM 2904 O O . ARG A 1 393 ? 28.746 15.607 -2.530 1.00 44.88 393 ARG A O 1
ATOM 2912 N N . ALA A 1 394 ? 29.163 17.747 -3.081 1.00 46.75 394 ALA A N 1
ATOM 2913 C CA . ALA A 1 394 ? 27.747 18.078 -3.158 1.00 49.36 394 ALA A CA 1
ATOM 2914 C C . ALA A 1 394 ? 27.074 17.383 -4.333 1.00 51.05 394 ALA A C 1
ATOM 2915 O O . ALA A 1 394 ? 25.916 16.966 -4.233 1.00 51.66 394 ALA A O 1
ATOM 2917 N N . HIS A 1 395 ? 27.776 17.244 -5.455 1.00 53.53 395 HIS A N 1
ATOM 2918 C CA . HIS A 1 395 ? 27.130 16.770 -6.667 1.00 56.66 395 HIS A CA 1
ATOM 2919 C C . HIS A 1 395 ? 27.480 15.342 -7.055 1.00 53.79 395 HIS A C 1
ATOM 2920 O O . HIS A 1 395 ? 26.732 14.739 -7.828 1.00 53.15 395 HIS A O 1
ATOM 2927 N N . HIS A 1 396 ? 28.568 14.783 -6.531 1.00 49.66 396 HIS A N 1
ATOM 2928 C CA . HIS A 1 396 ? 28.942 13.409 -6.829 1.00 47.89 396 HIS A CA 1
ATOM 2929 C C . HIS A 1 396 ? 29.022 12.519 -5.606 1.00 47.66 396 HIS A C 1
ATOM 2930 O O . HIS A 1 396 ? 28.824 11.311 -5.734 1.00 49.01 396 HIS A O 1
ATOM 2937 N N . GLY A 1 397 ? 29.307 13.075 -4.432 1.00 45.31 397 GLY A N 1
ATOM 2938 C CA . GLY A 1 397 ? 29.297 12.309 -3.205 1.00 43.39 397 GLY A CA 1
ATOM 2939 C C . GLY A 1 397 ? 30.646 12.308 -2.520 1.00 41.79 397 GLY A C 1
ATOM 2940 O O . GLY A 1 397 ? 31.495 13.157 -2.806 1.00 41.36 397 GLY A O 1
ATOM 2941 N N . SER A 1 398 ? 30.869 11.345 -1.634 1.00 40.47 398 SER A N 1
ATOM 2942 C CA . SER A 1 398 ? 32.088 11.332 -0.842 1.00 39.16 398 SER A CA 1
ATOM 2943 C C . SER A 1 398 ? 32.279 9.931 -0.279 1.00 36.82 398 SER A C 1
ATOM 2944 O O . SER A 1 398 ? 31.378 9.091 -0.333 1.00 36.39 398 SER A O 1
ATOM 2947 N N . LYS A 1 399 ? 33.478 9.682 0.243 1.00 33.83 399 LYS A N 1
ATOM 2948 C CA . LYS A 1 399 ? 33.793 8.436 0.934 1.00 31.40 399 LYS A CA 1
ATOM 2949 C C . LYS A 1 399 ? 34.234 8.775 2.351 1.00 31.62 399 LYS A C 1
ATOM 2950 O O . LYS A 1 399 ? 35.241 9.467 2.541 1.00 31.53 399 LYS A O 1
ATOM 2956 N N . SER A 1 400 ? 33.475 8.312 3.339 1.00 35.55 400 SER A N 1
ATOM 2957 C CA . SER A 1 400 ? 33.808 8.499 4.749 1.00 36.35 400 SER A CA 1
ATOM 2958 C C . SER A 1 400 ? 33.990 7.126 5.380 1.00 35.52 400 SER A C 1
ATOM 2959 O O . SER A 1 400 ? 33.050 6.328 5.424 1.00 36.57 400 SER A O 1
ATOM 2962 N N . VAL A 1 401 ? 35.199 6.840 5.861 1.00 30.45 401 VAL A N 1
ATOM 2963 C CA . VAL A 1 401 ? 35.511 5.518 6.372 1.00 28.39 401 VAL A CA 1
ATOM 2964 C C . VAL A 1 401 ? 36.231 5.652 7.706 1.00 27.55 401 VAL A C 1
ATOM 2965 O O . VAL A 1 401 ? 36.815 6.690 8.027 1.00 26.36 401 VAL A O 1
ATOM 2969 N N . THR A 1 402 ? 36.158 4.585 8.488 1.00 27.78 402 THR A N 1
ATOM 2970 C CA . THR A 1 402 ? 36.933 4.444 9.708 1.00 28.16 402 THR A CA 1
ATOM 2971 C C . THR A 1 402 ? 37.911 3.296 9.524 1.00 25.52 402 THR A C 1
ATOM 2972 O O . THR A 1 402 ? 37.630 2.337 8.805 1.00 24.79 402 THR A O 1
ATOM 2976 N N . ILE A 1 403 ? 39.063 3.405 10.171 1.00 25.73 403 ILE A N 1
ATOM 2977 C CA . ILE A 1 403 ? 40.170 2.476 9.962 1.00 23.78 403 ILE A CA 1
ATOM 2978 C C . ILE A 1 403 ? 40.177 1.516 11.146 1.00 22.63 403 ILE A C 1
ATOM 2979 O O . ILE A 1 403 ? 40.750 1.812 12.203 1.00 22.21 403 ILE A O 1
ATOM 2984 N N . GLY A 1 404 ? 39.579 0.339 10.946 1.00 22.45 404 GLY A N 1
ATOM 2985 C CA . GLY A 1 404 ? 39.323 -0.559 12.060 1.00 21.88 404 GLY A CA 1
ATOM 2986 C C . GLY A 1 404 ? 40.583 -1.135 12.681 1.00 22.33 404 GLY A C 1
ATOM 2987 O O . GLY A 1 404 ? 40.643 -1.334 13.905 1.00 21.46 404 GLY A O 1
ATOM 2988 N N . ASN A 1 405 ? 41.606 -1.432 11.857 1.00 21.32 405 ASN A N 1
ATOM 2989 C CA . ASN A 1 405 ? 42.781 -2.084 12.431 1.00 20.75 405 ASN A CA 1
ATOM 2990 C C . ASN A 1 405 ? 43.693 -1.097 13.160 1.00 21.22 405 ASN A C 1
ATOM 2991 O O . ASN A 1 405 ? 44.427 -1.510 14.059 1.00 20.80 405 ASN A O 1
ATOM 2996 N N . ILE A 1 406 ? 43.631 0.194 12.831 1.00 20.25 406 ILE A N 1
ATOM 2997 C CA . ILE A 1 406 ? 44.351 1.197 13.618 1.00 20.62 406 ILE A CA 1
ATOM 2998 C C . ILE A 1 406 ? 43.658 1.403 14.958 1.00 22.06 406 ILE A C 1
ATOM 2999 O O . ILE A 1 406 ? 44.304 1.435 16.013 1.00 21.50 406 ILE A O 1
ATOM 3004 N N . THR A 1 407 ? 42.330 1.517 14.943 1.00 21.27 407 THR A N 1
ATOM 3005 C CA . THR A 1 407 ? 41.599 1.581 16.204 1.00 23.50 407 THR A CA 1
ATOM 3006 C C . THR A 1 407 ? 41.884 0.359 17.064 1.00 22.42 407 THR A C 1
ATOM 3007 O O . THR A 1 407 ? 42.095 0.473 18.281 1.00 21.38 407 THR A O 1
ATOM 3011 N N . ASP A 1 408 ? 41.903 -0.827 16.452 1.00 24.36 408 ASP A N 1
ATOM 3012 C CA . ASP A 1 408 ? 42.136 -2.018 17.254 1.00 26.01 408 ASP A CA 1
ATOM 3013 C C . ASP A 1 408 ? 43.549 -2.028 17.833 1.00 23.55 408 ASP A C 1
ATOM 3014 O O . ASP A 1 408 ? 43.748 -2.428 18.986 1.00 24.14 408 ASP A O 1
ATOM 3019 N N . ALA A 1 409 ? 44.541 -1.588 17.051 1.00 20.36 409 ALA A N 1
ATOM 3020 C CA . ALA A 1 409 ? 45.911 -1.531 17.558 1.00 19.58 409 ALA A CA 1
ATOM 3021 C C . ALA A 1 409 ? 46.043 -0.562 18.734 1.00 20.53 409 ALA A C 1
ATOM 3022 O O . ALA A 1 409 ? 46.696 -0.883 19.733 1.00 20.73 409 ALA A O 1
ATOM 3024 N N . TYR A 1 410 ? 45.445 0.631 18.634 1.00 22.63 410 TYR A N 1
ATOM 3025 C CA . TYR A 1 410 ? 45.397 1.533 19.788 1.00 22.14 410 TYR A CA 1
ATOM 3026 C C . TYR A 1 410 ? 44.863 0.807 21.014 1.00 21.79 410 TYR A C 1
ATOM 3027 O O . TYR A 1 410 ? 45.432 0.892 22.110 1.00 20.90 410 TYR A O 1
ATOM 3036 N N . ASN A 1 411 ? 43.740 0.099 20.843 1.00 20.44 411 ASN A N 1
ATOM 3037 C CA . ASN A 1 411 ? 43.071 -0.524 21.978 1.00 21.86 411 ASN A CA 1
ATOM 3038 C C . ASN A 1 411 ? 43.912 -1.654 22.557 1.00 21.03 411 ASN A C 1
ATOM 3039 O O . ASN A 1 411 ? 44.068 -1.756 23.777 1.00 20.33 411 ASN A O 1
ATOM 3044 N N . LYS A 1 412 ? 44.453 -2.511 21.692 1.00 20.62 412 LYS A N 1
ATOM 3045 C CA . LYS A 1 412 ? 45.227 -3.658 22.155 1.00 24.01 412 LYS A CA 1
ATOM 3046 C C . LYS A 1 412 ? 46.524 -3.221 22.821 1.00 23.46 412 LYS A C 1
ATOM 3047 O O . LYS A 1 412 ? 46.938 -3.805 23.828 1.00 22.52 412 LYS A O 1
ATOM 3053 N N . ALA A 1 413 ? 47.167 -2.187 22.281 1.00 22.37 413 ALA A N 1
ATOM 3054 C CA . ALA A 1 413 ? 48.404 -1.715 22.879 1.00 22.05 413 ALA A CA 1
ATOM 3055 C C . ALA A 1 413 ? 48.182 -1.200 24.291 1.00 21.82 413 ALA A C 1
ATOM 3056 O O . ALA A 1 413 ? 49.108 -1.222 25.106 1.00 21.44 413 ALA A O 1
ATOM 3058 N N . ALA A 1 414 ? 46.970 -0.729 24.612 1.00 21.62 414 ALA A N 1
ATOM 3059 C CA . ALA A 1 414 ? 46.746 -0.164 25.939 1.00 22.12 414 ALA A CA 1
ATOM 3060 C C . ALA A 1 414 ? 46.540 -1.228 27.021 1.00 24.54 414 ALA A C 1
ATOM 3061 O O . ALA A 1 414 ? 46.661 -0.907 28.206 1.00 25.14 414 ALA A O 1
ATOM 3063 N N . HIS A 1 415 ? 46.197 -2.466 26.653 1.00 26.59 415 HIS A N 1
ATOM 3064 C CA . HIS A 1 415 ? 45.969 -3.507 27.655 1.00 27.25 415 HIS A CA 1
ATOM 3065 C C . HIS A 1 415 ? 47.231 -3.757 28.469 1.00 26.87 415 HIS A C 1
ATOM 3066 O O . HIS A 1 415 ? 48.303 -3.980 27.911 1.00 27.64 415 HIS A O 1
ATOM 3073 N N . GLY A 1 416 ? 47.092 -3.753 29.794 1.00 28.07 416 GLY A N 1
ATOM 3074 C CA . GLY A 1 416 ? 48.240 -3.993 30.650 1.00 28.60 416 GLY A CA 1
ATOM 3075 C C . GLY A 1 416 ? 49.217 -2.849 30.735 1.00 27.17 416 GLY A C 1
ATOM 3076 O O . GLY A 1 416 ? 50.336 -3.036 31.232 1.00 27.59 416 GLY A O 1
ATOM 3077 N N . ASN A 1 417 ? 48.838 -1.662 30.273 1.00 24.43 417 ASN A N 1
ATOM 3078 C CA . ASN A 1 417 ? 49.770 -0.541 30.335 1.00 25.40 417 ASN A CA 1
ATOM 3079 C C . ASN A 1 417 ? 49.832 0.114 31.712 1.00 25.47 417 ASN A C 1
ATOM 3080 O O . ASN A 1 417 ? 50.561 1.104 31.871 1.00 26.23 417 ASN A O 1
ATOM 3085 N N . GLY A 1 418 ? 49.075 -0.395 32.696 1.00 22.86 418 GLY A N 1
ATOM 3086 C CA . GLY A 1 418 ? 49.063 0.139 34.044 1.00 22.06 418 GLY A CA 1
ATOM 3087 C C . GLY A 1 418 ? 47.957 1.137 34.334 1.00 20.85 418 GLY A C 1
ATOM 3088 O O . GLY A 1 418 ? 47.743 1.465 35.502 1.00 21.51 418 GLY A O 1
ATOM 3089 N N . PHE A 1 419 ? 47.254 1.628 33.314 1.00 20.63 419 PHE A N 1
ATOM 3090 C CA . PHE A 1 419 ? 46.256 2.673 33.529 1.00 20.85 419 PHE A CA 1
ATOM 3091 C C . PHE A 1 419 ? 45.039 2.138 34.277 1.00 20.90 419 PHE A C 1
ATOM 3092 O O . PHE A 1 419 ? 44.649 2.671 35.322 1.00 20.16 419 PHE A O 1
ATOM 3100 N N . ASN A 1 420 ? 44.407 1.087 33.751 1.00 21.42 420 ASN A N 1
ATOM 3101 C CA . ASN A 1 420 ? 43.257 0.528 34.461 1.00 21.45 420 ASN A CA 1
ATOM 3102 C C . ASN A 1 420 ? 43.659 -0.054 35.807 1.00 23.34 420 ASN A C 1
ATOM 3103 O O . ASN A 1 420 ? 42.889 0.022 36.778 1.00 22.32 420 ASN A O 1
ATOM 3108 N N . GLU A 1 421 ? 44.865 -0.615 35.898 1.00 23.32 421 GLU A N 1
ATOM 3109 C CA . GLU A 1 421 ? 45.351 -1.096 37.187 1.00 25.60 421 GLU A CA 1
ATOM 3110 C C . GLU A 1 421 ? 45.401 0.034 38.205 1.00 23.50 421 GLU A C 1
ATOM 3111 O O . GLU A 1 421 ? 45.086 -0.158 39.386 1.00 23.71 421 GLU A O 1
ATOM 3117 N N . GLU A 1 422 ? 45.780 1.223 37.758 1.00 22.76 422 GLU A N 1
ATOM 3118 C CA . GLU A 1 422 ? 45.909 2.335 38.683 1.00 22.53 422 GLU A CA 1
ATOM 3119 C C . GLU A 1 422 ? 44.552 2.910 39.042 1.00 21.65 422 GLU A C 1
ATOM 3120 O O . GLU A 1 422 ? 44.308 3.223 40.211 1.00 22.36 422 GLU A O 1
ATOM 3126 N N . PHE A 1 423 ? 43.633 3.036 38.078 1.00 20.48 423 PHE A N 1
ATOM 3127 C CA . PHE A 1 423 ? 42.460 3.874 38.318 1.00 19.84 423 PHE A CA 1
ATOM 3128 C C . PHE A 1 423 ? 41.136 3.139 38.517 1.00 19.96 423 PHE A C 1
ATOM 3129 O O . PHE A 1 423 ? 40.193 3.743 39.048 1.00 20.19 423 PHE A O 1
ATOM 3137 N N . VAL A 1 424 ? 41.009 1.900 38.067 1.00 20.04 424 VAL A N 1
ATOM 3138 C CA . VAL A 1 424 ? 39.722 1.213 38.164 1.00 20.65 424 VAL A CA 1
ATOM 3139 C C . VAL A 1 424 ? 39.478 0.767 39.606 1.00 21.30 424 VAL A C 1
ATOM 3140 O O . VAL A 1 424 ? 40.416 0.393 40.319 1.00 20.75 424 VAL A O 1
ATOM 3144 N N . SER A 1 425 ? 38.203 0.784 40.043 1.00 21.67 425 SER A N 1
ATOM 3145 C CA . SER A 1 425 ? 37.901 0.633 41.470 1.00 21.99 425 SER A CA 1
ATOM 3146 C C . SER A 1 425 ? 38.228 -0.763 41.999 1.00 23.34 425 SER A C 1
ATOM 3147 O O . SER A 1 425 ? 38.657 -0.894 43.151 1.00 23.84 425 SER A O 1
ATOM 3150 N N . ASN A 1 426 ? 38.001 -1.819 41.216 1.00 23.07 426 ASN A N 1
ATOM 3151 C CA . ASN A 1 426 ? 38.179 -3.158 41.778 1.00 23.49 426 ASN A CA 1
ATOM 3152 C C . ASN A 1 426 ? 38.477 -4.165 40.673 1.00 21.81 426 ASN A C 1
ATOM 3153 O O . ASN A 1 426 ? 38.421 -3.850 39.484 1.00 20.39 426 ASN A O 1
ATOM 3158 N N . ASP A 1 427 ? 38.821 -5.388 41.091 1.00 23.26 427 ASP A N 1
ATOM 3159 C CA . ASP A 1 427 ? 39.313 -6.369 40.127 1.00 23.66 427 ASP A CA 1
ATOM 3160 C C . ASP A 1 427 ? 38.187 -6.926 39.268 1.00 24.42 427 ASP A C 1
ATOM 3161 O O . ASP A 1 427 ? 38.440 -7.365 38.138 1.00 24.90 427 ASP A O 1
ATOM 3166 N N . GLU A 1 428 ? 36.956 -6.955 39.793 1.00 23.29 428 GLU A N 1
ATOM 3167 C CA . GLU A 1 428 ? 35.820 -7.381 38.982 1.00 24.09 428 GLU A CA 1
ATOM 3168 C C . GLU A 1 428 ? 35.647 -6.453 37.788 1.00 22.20 428 GLU A C 1
ATOM 3169 O O . GLU A 1 428 ? 35.521 -6.910 36.641 1.00 20.46 428 GLU A O 1
ATOM 3175 N N . GLU A 1 429 ? 35.663 -5.137 38.041 1.00 19.94 429 GLU A N 1
ATOM 3176 C CA . GLU A 1 429 ? 35.598 -4.182 36.946 1.00 20.19 429 GLU A CA 1
ATOM 3177 C C . GLU A 1 429 ? 36.792 -4.343 36.011 1.00 19.87 429 GLU A C 1
ATOM 3178 O O . GLU A 1 429 ? 36.632 -4.305 34.792 1.00 20.08 429 GLU A O 1
ATOM 3184 N N . ARG A 1 430 ? 38.003 -4.477 36.560 1.00 20.32 430 ARG A N 1
ATOM 3185 C CA . ARG A 1 430 ? 39.170 -4.599 35.687 1.00 23.31 430 ARG A CA 1
ATOM 3186 C C . ARG A 1 430 ? 39.029 -5.788 34.744 1.00 23.52 430 ARG A C 1
ATOM 3187 O O . ARG A 1 430 ? 39.331 -5.685 33.547 1.00 23.02 430 ARG A O 1
ATOM 3195 N N . GLN A 1 431 ? 38.541 -6.912 35.258 1.00 24.57 431 GLN A N 1
ATOM 3196 C CA . GLN A 1 431 ? 38.399 -8.103 34.430 1.00 27.07 431 GLN A CA 1
ATOM 3197 C C . GLN A 1 431 ? 37.328 -7.892 33.374 1.00 24.97 431 GLN A C 1
ATOM 3198 O O . GLN A 1 431 ? 37.513 -8.267 32.207 1.00 25.19 431 GLN A O 1
ATOM 3204 N N . ARG A 1 432 ? 36.202 -7.282 33.766 1.00 23.09 432 ARG A N 1
ATOM 3205 C CA . ARG A 1 432 ? 35.108 -7.076 32.827 1.00 21.72 432 ARG A CA 1
ATOM 3206 C C . ARG A 1 432 ? 35.531 -6.146 31.706 1.00 21.68 432 ARG A C 1
ATOM 3207 O O . ARG A 1 432 ? 35.220 -6.388 30.530 1.00 22.54 432 ARG A O 1
ATOM 3215 N N . ILE A 1 433 ? 36.224 -5.060 32.057 1.00 20.02 433 ILE A N 1
ATOM 3216 C CA . ILE A 1 433 ? 36.729 -4.134 31.053 1.00 19.71 433 ILE A CA 1
ATOM 3217 C C . ILE A 1 433 ? 37.739 -4.827 30.149 1.00 21.87 433 ILE A C 1
ATOM 3218 O O . ILE A 1 433 ? 37.708 -4.665 28.923 1.00 23.21 433 ILE A O 1
ATOM 3223 N N . ASP A 1 434 ? 38.649 -5.613 30.730 1.00 22.52 434 ASP A N 1
ATOM 3224 C CA . ASP A 1 434 ? 39.614 -6.319 29.891 1.00 25.86 434 ASP A CA 1
ATOM 3225 C C . ASP A 1 434 ? 38.913 -7.229 28.894 1.00 26.69 434 ASP A C 1
ATOM 3226 O O . ASP A 1 434 ? 39.318 -7.317 27.726 1.00 27.57 434 ASP A O 1
ATOM 3231 N N . GLN A 1 435 ? 37.834 -7.892 29.330 1.00 26.78 435 GLN A N 1
ATOM 3232 C CA . GLN A 1 435 ? 37.123 -8.817 28.456 1.00 28.61 435 GLN A CA 1
ATOM 3233 C C . GLN A 1 435 ? 36.267 -8.106 27.409 1.00 25.47 435 GLN A C 1
ATOM 3234 O O . GLN A 1 435 ? 36.235 -8.531 26.248 1.00 25.84 435 GLN A O 1
ATOM 3240 N N . TYR A 1 436 ? 35.524 -7.070 27.799 1.00 21.08 436 TYR A N 1
ATOM 3241 C CA . TYR A 1 436 ? 34.482 -6.513 26.937 1.00 23.09 436 TYR A CA 1
ATOM 3242 C C . TYR A 1 436 ? 34.673 -5.054 26.588 1.00 23.28 436 TYR A C 1
ATOM 3243 O O . TYR A 1 436 ? 33.872 -4.523 25.808 1.00 23.44 436 TYR A O 1
ATOM 3252 N N . GLY A 1 437 ? 35.666 -4.387 27.165 1.00 23.07 437 GLY A N 1
ATOM 3253 C CA . GLY A 1 437 ? 35.755 -2.941 27.021 1.00 22.82 437 GLY A CA 1
ATOM 3254 C C . GLY A 1 437 ? 35.978 -2.500 25.586 1.00 23.42 437 GLY A C 1
ATOM 3255 O O . GLY A 1 437 ? 35.355 -1.544 25.123 1.00 24.26 437 GLY A O 1
ATOM 3256 N N . ASP A 1 438 ? 36.864 -3.191 24.863 1.00 20.95 438 ASP A N 1
ATOM 3257 C CA . ASP A 1 438 ? 37.158 -2.800 23.485 1.00 22.02 438 ASP A CA 1
ATOM 3258 C C . ASP A 1 438 ? 35.931 -2.970 22.595 1.00 22.64 438 ASP A C 1
ATOM 3259 O O . ASP A 1 438 ? 35.567 -2.063 21.831 1.00 20.75 438 ASP A O 1
ATOM 3264 N N . LEU A 1 439 ? 35.276 -4.133 22.687 1.00 21.83 439 LEU A N 1
ATOM 3265 C CA . LEU A 1 439 ? 34.086 -4.392 21.882 1.00 22.54 439 LEU A CA 1
ATOM 3266 C C . LEU A 1 439 ? 32.968 -3.397 22.185 1.00 22.31 439 LEU A C 1
ATOM 3267 O O . LEU A 1 439 ? 32.343 -2.858 21.267 1.00 23.92 439 LEU A O 1
ATOM 3272 N N . THR A 1 440 ? 32.670 -3.159 23.465 1.00 21.86 440 THR A N 1
ATOM 3273 C CA . THR A 1 440 ? 31.536 -2.285 23.753 1.00 22.09 440 THR A CA 1
ATOM 3274 C C . THR A 1 440 ? 31.875 -0.822 23.525 1.00 22.81 440 THR A C 1
ATOM 3275 O O . THR A 1 440 ? 30.978 -0.022 23.219 1.00 21.90 440 THR A O 1
ATOM 3279 N N . GLY A 1 441 ? 33.150 -0.454 23.680 1.00 25.08 441 GLY A N 1
ATOM 3280 C CA . GLY A 1 441 ? 33.580 0.878 23.276 1.00 25.65 441 GLY A CA 1
ATOM 3281 C C . GLY A 1 441 ? 33.355 1.145 21.798 1.00 26.01 441 GLY A C 1
ATOM 3282 O O . GLY A 1 441 ? 32.791 2.175 21.424 1.00 26.75 441 GLY A O 1
ATOM 3283 N N . GLU A 1 442 ? 33.799 0.224 20.932 1.00 23.62 442 GLU A N 1
ATOM 3284 C CA . GLU A 1 442 ? 33.616 0.428 19.493 1.00 24.71 442 GLU A CA 1
ATOM 3285 C C . GLU A 1 442 ? 32.143 0.392 19.106 1.00 25.60 442 GLU A C 1
ATOM 3286 O O . GLU A 1 442 ? 31.713 1.117 18.198 1.00 26.23 442 GLU A O 1
ATOM 3288 N N . LEU A 1 443 ? 31.357 -0.443 19.779 1.00 25.34 443 LEU A N 1
ATOM 3289 C CA . LEU A 1 443 ? 29.920 -0.466 19.530 1.00 27.73 443 LEU A CA 1
ATOM 3290 C C . LEU A 1 443 ? 29.269 0.846 19.948 1.00 26.44 443 LEU A C 1
ATOM 3291 O O . LEU A 1 443 ? 28.368 1.351 19.265 1.00 25.42 443 LEU A O 1
ATOM 3296 N N . HIS A 1 444 ? 29.698 1.409 21.076 1.00 25.79 444 HIS A N 1
ATOM 3297 C CA . HIS A 1 444 ? 29.149 2.705 21.463 1.00 24.07 444 HIS A CA 1
ATOM 3298 C C . HIS A 1 444 ? 29.472 3.762 20.419 1.00 23.52 444 HIS A C 1
ATOM 3299 O O . HIS A 1 444 ? 28.615 4.580 20.059 1.00 22.64 444 HIS A O 1
ATOM 3306 N N . THR A 1 445 ? 30.708 3.758 19.917 1.00 24.83 445 THR A N 1
ATOM 3307 C CA . THR A 1 445 ? 31.079 4.672 18.843 1.00 25.83 445 THR A CA 1
ATOM 3308 C C . THR A 1 445 ? 30.200 4.479 17.617 1.00 27.74 445 THR A C 1
ATOM 3309 O O . THR A 1 445 ? 29.756 5.461 17.003 1.00 29.42 445 THR A O 1
ATOM 3313 N N . ASP A 1 446 ? 29.964 3.221 17.227 1.00 28.04 446 ASP A N 1
ATOM 3314 C CA . ASP A 1 446 ? 29.117 2.947 16.070 1.00 30.82 446 ASP A CA 1
ATOM 3315 C C . ASP A 1 446 ? 27.708 3.486 16.274 1.00 30.13 446 ASP A C 1
ATOM 3316 O O . ASP A 1 446 ? 27.100 4.033 15.347 1.00 30.26 446 ASP A O 1
ATOM 3321 N N . LEU A 1 447 ? 27.156 3.300 17.471 1.00 27.50 447 LEU A N 1
ATOM 3322 C CA . LEU A 1 447 ? 25.821 3.826 17.744 1.00 27.44 447 LEU A CA 1
ATOM 3323 C C . LEU A 1 447 ? 25.812 5.352 17.696 1.00 26.29 447 LEU A C 1
ATOM 3324 O O . LEU A 1 447 ? 24.948 5.950 17.047 1.00 27.22 447 LEU A O 1
ATOM 3329 N N . HIS A 1 448 ? 26.769 5.998 18.374 1.00 25.95 448 HIS A N 1
ATOM 3330 C CA . HIS A 1 448 ? 26.876 7.458 18.334 1.00 26.31 448 HIS A CA 1
ATOM 3331 C C . HIS A 1 448 ? 26.976 7.960 16.895 1.00 29.66 448 HIS A C 1
ATOM 3332 O O . HIS A 1 448 ? 26.187 8.812 16.459 1.00 29.52 448 HIS A O 1
ATOM 3339 N N . GLU A 1 449 ? 27.922 7.424 16.130 1.00 31.45 449 GLU A N 1
ATOM 3340 C CA . GLU A 1 449 ? 28.217 8.014 14.833 1.00 35.77 449 GLU A CA 1
ATOM 3341 C C . GLU A 1 449 ? 27.208 7.633 13.758 1.00 38.42 449 GLU A C 1
ATOM 3342 O O . GLU A 1 449 ? 26.914 8.455 12.882 1.00 41.65 449 GLU A O 1
ATOM 3348 N N . SER A 1 450 ? 26.639 6.436 13.798 1.00 40.36 450 SER A N 1
ATOM 3349 C CA . SER A 1 450 ? 25.762 6.067 12.697 1.00 41.79 450 SER A CA 1
ATOM 3350 C C . SER A 1 450 ? 24.292 6.357 12.969 1.00 40.88 450 SER A C 1
ATOM 3351 O O . SER A 1 450 ? 23.520 6.496 12.012 1.00 42.08 450 SER A O 1
ATOM 3354 N N . LEU A 1 451 ? 23.888 6.481 14.232 1.00 34.00 451 LEU A N 1
ATOM 3355 C CA . LEU A 1 451 ? 22.478 6.691 14.540 1.00 33.73 451 LEU A CA 1
ATOM 3356 C C . LEU A 1 451 ? 22.246 7.882 15.461 1.00 31.96 451 LEU A C 1
ATOM 3357 O O . LEU A 1 451 ? 21.207 8.542 15.368 1.00 32.19 451 LEU A O 1
ATOM 3362 N N . GLY A 1 452 ? 23.198 8.148 16.360 1.00 30.56 452 GLY A N 1
ATOM 3363 C CA . GLY A 1 452 ? 22.949 9.111 17.424 1.00 29.95 452 GLY A CA 1
ATOM 3364 C C . GLY A 1 452 ? 22.625 10.492 16.897 1.00 30.82 452 GLY A C 1
ATOM 3365 O O . GLY A 1 452 ? 21.619 11.096 17.282 1.00 32.01 452 GLY A O 1
ATOM 3366 N N . HIS A 1 453 ? 23.474 11.015 16.005 1.00 31.19 453 HIS A N 1
ATOM 3367 C CA . HIS A 1 453 ? 23.205 12.337 15.444 1.00 32.44 453 HIS A CA 1
ATOM 3368 C C . HIS A 1 453 ? 21.989 12.329 14.526 1.00 32.74 453 HIS A C 1
ATOM 3369 O O . HIS A 1 453 ? 21.247 13.315 14.481 1.00 32.18 453 HIS A O 1
ATOM 3376 N N . GLY A 1 454 ? 21.762 11.234 13.798 1.00 33.12 454 GLY A N 1
ATOM 3377 C CA . GLY A 1 454 ? 20.623 11.172 12.899 1.00 33.77 454 GLY A CA 1
ATOM 3378 C C . GLY A 1 454 ? 19.282 11.015 13.590 1.00 33.75 454 GLY A C 1
ATOM 3379 O O . GLY A 1 454 ? 18.243 11.240 12.957 1.00 35.64 454 GLY A O 1
ATOM 3380 N N . SER A 1 455 ? 19.274 10.640 14.865 1.00 33.00 455 SER A N 1
ATOM 3381 C CA . SER A 1 455 ? 18.021 10.388 15.564 1.00 33.99 455 SER A CA 1
ATOM 3382 C C . SER A 1 455 ? 17.362 11.693 15.994 1.00 33.94 455 SER A C 1
ATOM 3383 O O . SER A 1 455 ? 18.030 12.699 16.251 1.00 34.82 455 SER A O 1
ATOM 3386 N N . GLY A 1 456 ? 16.040 11.662 16.091 1.00 32.56 456 GLY A N 1
ATOM 3387 C CA . GLY A 1 456 ? 15.298 12.795 16.600 1.00 31.05 456 GLY A CA 1
ATOM 3388 C C . GLY A 1 456 ? 15.121 13.892 15.562 1.00 32.39 456 GLY A C 1
ATOM 3389 O O . GLY A 1 456 ? 15.799 13.941 14.537 1.00 32.51 456 GLY A O 1
ATOM 3390 N N . LYS A 1 457 ? 14.167 14.785 15.837 1.00 31.56 457 LYS A N 1
ATOM 3391 C CA . LYS A 1 457 ? 13.915 15.926 14.967 1.00 33.34 457 LYS A CA 1
ATOM 3392 C C . LYS A 1 457 ? 13.568 17.158 15.793 1.00 32.60 457 LYS A C 1
ATOM 3393 O O . LYS A 1 457 ? 13.052 17.060 16.914 1.00 31.06 457 LYS A O 1
ATOM 3399 N N . LEU A 1 458 ? 13.842 18.323 15.215 1.00 34.42 458 LEU A N 1
ATOM 3400 C CA . LEU A 1 458 ? 13.391 19.562 15.823 1.00 34.93 458 LEU A CA 1
ATOM 3401 C C . LEU A 1 458 ? 11.890 19.727 15.619 1.00 35.96 458 LEU A C 1
ATOM 3402 O O . LEU A 1 458 ? 11.302 19.186 14.675 1.00 35.04 458 LEU A O 1
ATOM 3407 N N . LEU A 1 459 ? 11.268 20.481 16.524 1.00 34.02 459 LEU A N 1
ATOM 3408 C CA . LEU A 1 459 ? 9.896 20.890 16.326 1.00 36.31 459 LEU A CA 1
ATOM 3409 C C . LEU A 1 459 ? 9.835 22.004 15.284 1.00 38.62 459 LEU A C 1
ATOM 3410 O O . LEU A 1 459 ? 10.829 22.697 15.040 1.00 37.11 459 LEU A O 1
ATOM 3415 N N . PRO A 1 460 ? 8.675 22.184 14.648 1.00 45.95 460 PRO A N 1
ATOM 3416 C CA . PRO A 1 460 ? 8.544 23.243 13.641 1.00 48.29 460 PRO A CA 1
ATOM 3417 C C . PRO A 1 460 ? 8.911 24.603 14.212 1.00 49.48 460 PRO A C 1
ATOM 3418 O O . PRO A 1 460 ? 8.582 24.932 15.353 1.00 50.15 460 PRO A O 1
ATOM 3422 N N . GLY A 1 461 ? 9.635 25.381 13.412 1.00 49.87 461 GLY A N 1
ATOM 3423 C CA . GLY A 1 461 ? 10.003 26.726 13.785 1.00 50.77 461 GLY A CA 1
ATOM 3424 C C . GLY A 1 461 ? 11.221 26.846 14.672 1.00 49.57 461 GLY A C 1
ATOM 3425 O O . GLY A 1 461 ? 11.678 27.971 14.912 1.00 51.04 461 GLY A O 1
ATOM 3426 N N . VAL A 1 462 ? 11.772 25.742 15.161 1.00 44.13 462 VAL A N 1
ATOM 3427 C CA . VAL A 1 462 ? 12.900 25.809 16.083 1.00 42.22 462 VAL A CA 1
ATOM 3428 C C . VAL A 1 462 ? 14.188 26.011 15.294 1.00 43.33 462 VAL A C 1
ATOM 3429 O O . VAL A 1 462 ? 14.471 25.278 14.341 1.00 42.95 462 VAL A O 1
ATOM 3433 N N . ASP A 1 463 ? 14.964 27.009 15.694 1.00 46.91 463 ASP A N 1
ATOM 3434 C CA . ASP A 1 463 ? 16.236 27.305 15.046 1.00 48.17 463 ASP A CA 1
ATOM 3435 C C . ASP A 1 463 ? 17.278 26.243 15.390 1.00 45.19 463 ASP A C 1
ATOM 3436 O O . ASP A 1 463 ? 17.534 25.992 16.577 1.00 42.79 463 ASP A O 1
ATOM 3441 N N . PRO A 1 464 ? 17.902 25.604 14.393 1.00 43.61 464 PRO A N 1
ATOM 3442 C CA . PRO A 1 464 ? 18.972 24.635 14.693 1.00 42.41 464 PRO A CA 1
ATOM 3443 C C . PRO A 1 464 ? 20.131 25.221 15.484 1.00 41.78 464 PRO A C 1
ATOM 3444 O O . PRO A 1 464 ? 20.854 24.464 16.146 1.00 39.67 464 PRO A O 1
ATOM 3448 N N . ASP A 1 465 ? 20.331 26.538 15.434 1.00 43.18 465 ASP A N 1
ATOM 3449 C CA . ASP A 1 465 ? 21.405 27.208 16.154 1.00 43.99 465 ASP A CA 1
ATOM 3450 C C . ASP A 1 465 ? 20.929 27.824 17.472 1.00 40.64 465 ASP A C 1
ATOM 3451 O O . ASP A 1 465 ? 21.641 28.648 18.057 1.00 39.32 465 ASP A O 1
ATOM 3456 N N . ALA A 1 466 ? 19.745 27.424 17.957 1.00 37.43 466 ALA A N 1
ATOM 3457 C CA . ALA A 1 466 ? 19.148 28.056 19.135 1.00 36.52 466 ALA A CA 1
ATOM 3458 C C . ALA A 1 466 ? 20.006 27.900 20.389 1.00 32.88 466 ALA A C 1
ATOM 3459 O O . ALA A 1 466 ? 19.910 28.720 21.305 1.00 32.80 466 ALA A O 1
ATOM 3461 N N . LEU A 1 467 ? 20.819 26.857 20.471 1.00 31.34 467 LEU A N 1
ATOM 3462 C CA . LEU A 1 467 ? 21.620 26.633 21.670 1.00 29.73 467 LEU A CA 1
ATOM 3463 C C . LEU A 1 467 ? 22.937 27.403 21.641 1.00 31.78 467 LEU A C 1
ATOM 3464 O O . LEU A 1 467 ? 23.688 27.353 22.624 1.00 31.50 467 LEU A O 1
ATOM 3469 N N . LYS A 1 468 ? 23.225 28.103 20.538 1.00 33.33 468 LYS A N 1
ATOM 3470 C CA . LYS A 1 468 ? 24.346 29.056 20.405 1.00 36.29 468 LYS A CA 1
ATOM 3471 C C . LYS A 1 468 ? 25.646 28.351 20.787 1.00 34.80 468 LYS A C 1
ATOM 3472 O O . LYS A 1 468 ? 25.911 27.242 20.289 1.00 34.15 468 LYS A O 1
ATOM 3478 N N . ALA A 1 469 ? 26.479 28.925 21.655 1.00 35.76 469 ALA A N 1
ATOM 3479 C CA . ALA A 1 469 ? 27.791 28.354 21.938 1.00 35.35 469 ALA A CA 1
ATOM 3480 C C . ALA A 1 469 ? 27.717 26.983 22.600 1.00 32.85 469 ALA A C 1
ATOM 3481 O O . ALA A 1 469 ? 28.728 26.264 22.627 1.00 31.47 469 ALA A O 1
ATOM 3483 N N . TYR A 1 470 ? 26.559 26.601 23.142 1.00 29.39 470 TYR A N 1
ATOM 3484 C CA . TYR A 1 470 ? 26.427 25.300 23.787 1.00 27.38 470 TYR A CA 1
ATOM 3485 C C . TYR A 1 470 ? 25.992 24.197 22.827 1.00 26.42 470 TYR A C 1
ATOM 3486 O O . TYR A 1 470 ? 25.925 23.036 23.244 1.00 26.88 470 TYR A O 1
ATOM 3495 N N . GLY A 1 471 ? 25.734 24.527 21.558 1.00 27.01 471 GLY A N 1
ATOM 3496 C CA . GLY A 1 471 ? 25.138 23.558 20.645 1.00 28.07 471 GLY A CA 1
ATOM 3497 C C . GLY A 1 471 ? 25.988 22.311 20.441 1.00 28.38 471 GLY A C 1
ATOM 3498 O O . GLY A 1 471 ? 25.479 21.189 20.469 1.00 26.97 471 GLY A O 1
ATOM 3499 N N . SER A 1 472 ? 27.292 22.488 20.204 1.00 30.17 472 SER A N 1
ATOM 3500 C CA . SER A 1 472 ? 28.140 21.322 19.949 1.00 30.08 472 SER A CA 1
ATOM 3501 C C . SER A 1 472 ? 28.219 20.408 21.163 1.00 27.47 472 SER A C 1
ATOM 3502 O O . SER A 1 472 ? 28.155 19.181 21.030 1.00 26.13 472 SER A O 1
ATOM 3505 N N . THR A 1 473 ? 28.380 20.989 22.355 1.00 25.87 473 THR A N 1
ATOM 3506 C CA . THR A 1 473 ? 28.481 20.179 23.563 1.00 24.92 473 THR A CA 1
ATOM 3507 C C . THR A 1 473 ? 27.203 19.373 23.789 1.00 23.97 473 THR A C 1
ATOM 3508 O O . THR A 1 473 ? 27.254 18.174 24.100 1.00 22.20 473 THR A O 1
ATOM 3512 N N . ILE A 1 474 ? 26.048 20.015 23.616 1.00 24.36 474 ILE A N 1
ATOM 3513 C CA . ILE A 1 474 ? 24.768 19.335 23.819 1.00 23.28 474 ILE A CA 1
ATOM 3514 C C . ILE A 1 474 ? 24.538 18.289 22.735 1.00 25.26 474 ILE A C 1
ATOM 3515 O O . ILE A 1 474 ? 24.022 17.193 23.002 1.00 25.50 474 ILE A O 1
ATOM 3520 N N . GLU A 1 475 ? 24.904 18.610 21.491 1.00 26.18 475 GLU A N 1
ATOM 3521 C CA . GLU A 1 475 ? 24.681 17.667 20.397 1.00 25.63 475 GLU A CA 1
ATOM 3522 C C . GLU A 1 475 ? 25.566 16.420 20.536 1.00 25.04 475 GLU A C 1
ATOM 3523 O O . GLU A 1 475 ? 25.098 15.298 20.302 1.00 24.65 475 GLU A O 1
ATOM 3529 N N . GLU A 1 476 ? 26.837 16.583 20.938 1.00 23.95 476 GLU A N 1
ATOM 3530 C CA . GLU A 1 476 ? 27.666 15.396 21.156 1.00 23.92 476 GLU A CA 1
ATOM 3531 C C . GLU A 1 476 ? 27.206 14.611 22.390 1.00 22.92 476 GLU A C 1
ATOM 3532 O O . GLU A 1 476 ? 27.211 13.374 22.371 1.00 22.62 476 GLU A O 1
ATOM 3538 N N . ALA A 1 477 ? 26.785 15.302 23.460 1.00 19.76 477 ALA A N 1
ATOM 3539 C CA . ALA A 1 477 ? 26.166 14.609 24.595 1.00 20.78 477 ALA A CA 1
ATOM 3540 C C . ALA A 1 477 ? 24.943 13.793 24.158 1.00 20.30 477 ALA A C 1
ATOM 3541 O O . ALA A 1 477 ? 24.737 12.655 24.616 1.00 19.49 477 ALA A O 1
ATOM 3543 N N . ARG A 1 478 ? 24.118 14.367 23.290 1.00 22.63 478 ARG A N 1
ATOM 3544 C CA . ARG A 1 478 ? 22.915 13.682 22.808 1.00 23.05 478 ARG A CA 1
ATOM 3545 C C . ARG A 1 478 ? 23.275 12.387 22.087 1.00 24.60 478 ARG A C 1
ATOM 3546 O O . ARG A 1 478 ? 22.676 11.325 22.326 1.00 23.59 478 ARG A O 1
ATOM 3554 N N . ALA A 1 479 ? 24.238 12.469 21.169 1.00 23.83 479 ALA A N 1
ATOM 3555 C CA . ALA A 1 479 ? 24.648 11.278 20.434 1.00 23.75 479 ALA A CA 1
ATOM 3556 C C . ALA A 1 479 ? 25.301 10.268 21.363 1.00 22.43 479 ALA A C 1
ATOM 3557 O O . ALA A 1 479 ? 25.077 9.064 21.226 1.00 23.64 479 ALA A O 1
ATOM 3559 N N . ASP A 1 480 ? 26.115 10.735 22.316 1.00 23.92 480 ASP A N 1
ATOM 3560 C CA . ASP A 1 480 ? 26.736 9.820 23.276 1.00 22.55 480 ASP A CA 1
ATOM 3561 C C . ASP A 1 480 ? 25.690 9.090 24.113 1.00 21.86 480 ASP A C 1
ATOM 3562 O O . ASP A 1 480 ? 25.814 7.880 24.367 1.00 21.21 480 ASP A O 1
ATOM 3567 N N . LEU A 1 481 ? 24.661 9.811 24.559 1.00 21.29 481 LEU A N 1
ATOM 3568 C CA . LEU A 1 481 ? 23.627 9.202 25.394 1.00 21.69 481 LEU A CA 1
ATOM 3569 C C . LEU A 1 481 ? 22.800 8.193 24.620 1.00 22.28 481 LEU A C 1
ATOM 3570 O O . LEU A 1 481 ? 22.382 7.170 25.176 1.00 22.74 481 LEU A O 1
ATOM 3575 N N . PHE A 1 482 ? 22.483 8.505 23.363 1.00 23.43 482 PHE A N 1
ATOM 3576 C CA . PHE A 1 482 ? 21.831 7.529 22.495 1.00 24.92 482 PHE A CA 1
ATOM 3577 C C . PHE A 1 482 ? 22.650 6.240 22.430 1.00 25.23 482 PHE A C 1
ATOM 3578 O O . PHE A 1 482 ? 22.118 5.135 22.590 1.00 25.14 482 PHE A O 1
ATOM 3586 N N . GLY A 1 483 ? 23.964 6.372 22.235 1.00 24.26 483 GLY A N 1
ATOM 3587 C CA . GLY A 1 483 ? 24.823 5.199 22.192 1.00 23.60 483 GLY A CA 1
ATOM 3588 C C . GLY A 1 483 ? 24.914 4.485 23.530 1.00 23.27 483 GLY A C 1
ATOM 3589 O O . GLY A 1 483 ? 24.917 3.252 23.588 1.00 23.67 483 GLY A O 1
ATOM 3590 N N . LEU A 1 484 ? 24.994 5.246 24.623 1.00 21.75 484 LEU A N 1
ATOM 3591 C CA . LEU A 1 484 ? 25.093 4.616 25.934 1.00 21.43 484 LEU A CA 1
ATOM 3592 C C . LEU A 1 484 ? 23.800 3.899 26.295 1.00 21.16 484 LEU A C 1
ATOM 3593 O O . LEU A 1 484 ? 23.822 2.778 26.824 1.00 21.32 484 LEU A O 1
ATOM 3598 N N . TYR A 1 485 ? 22.663 4.538 26.028 1.00 21.91 485 TYR A N 1
ATOM 3599 C CA . TYR A 1 485 ? 21.389 3.917 26.361 1.00 22.42 485 TYR A CA 1
ATOM 3600 C C . TYR A 1 485 ? 21.221 2.590 25.632 1.00 24.52 485 TYR A C 1
ATOM 3601 O O . TYR A 1 485 ? 20.717 1.613 26.202 1.00 25.58 485 TYR A O 1
ATOM 3610 N N . TYR A 1 486 ? 21.634 2.529 24.366 1.00 24.64 486 TYR A N 1
ATOM 3611 C CA . TYR A 1 486 ? 21.361 1.330 23.581 1.00 25.18 486 TYR A CA 1
ATOM 3612 C C . TYR A 1 486 ? 22.472 0.282 23.629 1.00 24.33 486 TYR A C 1
ATOM 3613 O O . TYR A 1 486 ? 22.197 -0.892 23.361 1.00 25.79 486 TYR A O 1
ATOM 3622 N N . VAL A 1 487 ? 23.711 0.645 23.978 1.00 22.82 487 VAL A N 1
ATOM 3623 C CA . VAL A 1 487 ? 24.734 -0.405 24.054 1.00 23.71 487 VAL A CA 1
ATOM 3624 C C . VAL A 1 487 ? 24.381 -1.452 25.116 1.00 25.09 487 VAL A C 1
ATOM 3625 O O . VAL A 1 487 ? 24.836 -2.608 25.036 1.00 24.84 487 VAL A O 1
ATOM 3629 N N . ALA A 1 488 ? 23.533 -1.087 26.082 1.00 24.10 488 ALA A N 1
ATOM 3630 C CA . ALA A 1 488 ? 23.070 -1.960 27.156 1.00 23.55 488 ALA A CA 1
ATOM 3631 C C . ALA A 1 488 ? 21.801 -2.731 26.813 1.00 25.38 488 ALA A C 1
ATOM 3632 O O . ALA A 1 488 ? 21.345 -3.547 27.630 1.00 25.72 488 ALA A O 1
ATOM 3634 N N . ASP A 1 489 ? 21.209 -2.484 25.646 1.00 25.94 489 ASP A N 1
ATOM 3635 C CA . ASP A 1 489 ? 19.920 -3.080 25.339 1.00 27.59 489 ASP A CA 1
ATOM 3636 C C . ASP A 1 489 ? 20.081 -4.569 25.045 1.00 29.71 489 ASP A C 1
ATOM 3637 O O . ASP A 1 489 ? 20.998 -4.962 24.309 1.00 28.72 489 ASP A O 1
ATOM 3642 N N . PRO A 1 490 ? 19.191 -5.415 25.579 1.00 33.13 490 PRO A N 1
ATOM 3643 C CA . PRO A 1 490 ? 19.198 -6.836 25.193 1.00 33.67 490 PRO A CA 1
ATOM 3644 C C . PRO A 1 490 ? 19.073 -7.054 23.694 1.00 34.09 490 PRO A C 1
ATOM 3645 O O . PRO A 1 490 ? 19.476 -8.118 23.209 1.00 34.87 490 PRO A O 1
ATOM 3649 N N . LYS A 1 491 ? 18.510 -6.090 22.955 1.00 32.61 491 LYS A N 1
ATOM 3650 C CA . LYS A 1 491 ? 18.423 -6.198 21.500 1.00 33.91 491 LYS A CA 1
ATOM 3651 C C . LYS A 1 491 ? 19.782 -6.503 20.883 1.00 32.93 491 LYS A C 1
ATOM 3652 O O . LYS A 1 491 ? 19.875 -7.242 19.894 1.00 33.74 491 LYS A O 1
ATOM 3658 N N . LEU A 1 492 ? 20.854 -5.948 21.460 1.00 28.52 492 LEU A N 1
ATOM 3659 C CA . LEU A 1 492 ? 22.172 -6.142 20.870 1.00 29.34 492 LEU A CA 1
ATOM 3660 C C . LEU A 1 492 ? 22.656 -7.571 21.051 1.00 31.25 492 LEU A C 1
ATOM 3661 O O . LEU A 1 492 ? 23.468 -8.053 20.254 1.00 30.93 492 LEU A O 1
ATOM 3666 N N . VAL A 1 493 ? 22.193 -8.247 22.104 1.00 34.55 493 VAL A N 1
ATOM 3667 C CA . VAL A 1 493 ? 22.464 -9.672 22.251 1.00 35.79 493 VAL A CA 1
ATOM 3668 C C . VAL A 1 493 ? 21.749 -10.449 21.159 1.00 36.78 493 VAL A C 1
ATOM 3669 O O . VAL A 1 493 ? 22.350 -11.275 20.461 1.00 36.48 493 VAL A O 1
ATOM 3673 N N . GLU A 1 494 ? 20.456 -10.176 20.992 1.00 37.64 494 GLU A N 1
ATOM 3674 C CA . GLU A 1 494 ? 19.659 -10.819 19.953 1.00 41.49 494 GLU A CA 1
ATOM 3675 C C . GLU A 1 494 ? 20.264 -10.605 18.573 1.00 40.39 494 GLU A C 1
ATOM 3676 O O . GLU A 1 494 ? 20.295 -11.527 17.751 1.00 41.00 494 GLU A O 1
ATOM 3682 N N . LEU A 1 495 ? 20.759 -9.402 18.305 1.00 38.13 495 LEU A N 1
ATOM 3683 C CA . LEU A 1 495 ? 21.359 -9.068 17.021 1.00 38.84 495 LEU A CA 1
ATOM 3684 C C . LEU A 1 495 ? 22.773 -9.614 16.867 1.00 39.19 495 LEU A C 1
ATOM 3685 O O . LEU A 1 495 ? 23.392 -9.392 15.821 1.00 39.17 495 LEU A O 1
ATOM 3690 N N . LYS A 1 496 ? 23.291 -10.316 17.874 1.00 40.88 496 LYS A N 1
ATOM 3691 C CA . LYS A 1 496 ? 24.621 -10.919 17.826 1.00 42.10 496 LYS A CA 1
ATOM 3692 C C . LYS A 1 496 ? 25.719 -9.864 17.736 1.00 40.05 496 LYS A C 1
ATOM 3693 O O . LYS A 1 496 ? 26.796 -10.126 17.194 1.00 41.74 496 LYS A O 1
ATOM 3699 N N . LEU A 1 497 ? 25.461 -8.670 18.268 1.00 35.04 497 LEU A N 1
ATOM 3700 C CA . LEU A 1 497 ? 26.491 -7.643 18.339 1.00 34.28 497 LEU A CA 1
ATOM 3701 C C . LEU A 1 497 ? 27.302 -7.688 19.634 1.00 32.72 497 LEU A C 1
ATOM 3702 O O . LEU A 1 497 ? 28.477 -7.311 19.619 1.00 31.05 497 LEU A O 1
ATOM 3707 N N . VAL A 1 498 ? 26.704 -8.102 20.752 1.00 33.85 498 VAL A N 1
ATOM 3708 C CA . VAL A 1 498 ? 27.433 -8.344 22.003 1.00 33.39 498 VAL A CA 1
ATOM 3709 C C . VAL A 1 498 ? 27.279 -9.812 22.382 1.00 33.48 498 VAL A C 1
ATOM 3710 O O . VAL A 1 498 ? 26.215 -10.396 22.154 1.00 33.41 498 VAL A O 1
ATOM 3714 N N . PRO A 1 499 ? 28.310 -10.441 22.957 1.00 35.65 499 PRO A N 1
ATOM 3715 C CA . PRO A 1 499 ? 28.217 -11.869 23.279 1.00 37.45 499 PRO A CA 1
ATOM 3716 C C . PRO A 1 499 ? 27.396 -12.180 24.516 1.00 38.28 499 PRO A C 1
ATOM 3717 O O . PRO A 1 499 ? 27.000 -13.340 24.685 1.00 39.93 499 PRO A O 1
ATOM 3721 N N . ASP A 1 500 ? 27.119 -11.210 25.387 1.00 37.22 500 ASP A N 1
ATOM 3722 C CA . ASP A 1 500 ? 26.207 -11.500 26.484 1.00 39.64 500 ASP A CA 1
ATOM 3723 C C . ASP A 1 500 ? 25.723 -10.202 27.109 1.00 36.21 500 ASP A C 1
ATOM 3724 O O . ASP A 1 500 ? 26.256 -9.119 26.853 1.00 33.92 500 ASP A O 1
ATOM 3729 N N . ALA A 1 501 ? 24.706 -10.345 27.956 1.00 30.88 501 ALA A N 1
ATOM 3730 C CA . ALA A 1 501 ? 23.956 -9.210 28.461 1.00 30.60 501 ALA A CA 1
ATOM 3731 C C . ALA A 1 501 ? 24.724 -8.407 29.497 1.00 28.59 501 ALA A C 1
ATOM 3732 O O . ALA A 1 501 ? 24.264 -7.325 29.869 1.00 28.04 501 ALA A O 1
ATOM 3734 N N . GLU A 1 502 ? 25.877 -8.890 29.955 1.00 31.12 502 GLU A N 1
ATOM 3735 C CA . GLU A 1 502 ? 26.688 -8.172 30.927 1.00 32.13 502 GLU A CA 1
ATOM 3736 C C . GLU A 1 502 ? 27.715 -7.248 30.292 1.00 28.71 502 GLU A C 1
ATOM 3737 O O . GLU A 1 502 ? 28.244 -6.370 30.983 1.00 26.83 502 GLU A O 1
ATOM 3743 N N . ALA A 1 503 ? 28.025 -7.455 29.011 1.00 24.02 503 ALA A N 1
ATOM 3744 C CA . ALA A 1 503 ? 29.189 -6.812 28.403 1.00 23.38 503 ALA A CA 1
ATOM 3745 C C . ALA A 1 503 ? 29.125 -5.294 28.529 1.00 21.31 503 ALA A C 1
ATOM 3746 O O . ALA A 1 503 ? 30.153 -4.642 28.755 1.00 21.51 503 ALA A O 1
ATOM 3748 N N . TYR A 1 504 ? 27.930 -4.716 28.418 1.00 21.30 504 TYR A N 1
ATOM 3749 C CA . TYR A 1 504 ? 27.814 -3.253 28.395 1.00 21.03 504 TYR A CA 1
ATOM 3750 C C . TYR A 1 504 ? 28.379 -2.590 29.638 1.00 20.75 504 TYR A C 1
ATOM 3751 O O . TYR A 1 504 ? 28.697 -1.389 29.602 1.00 21.54 504 TYR A O 1
ATOM 3760 N N . LYS A 1 505 ? 28.451 -3.318 30.752 1.00 20.98 505 LYS A N 1
ATOM 3761 C CA . LYS A 1 505 ? 28.922 -2.715 31.993 1.00 20.22 505 LYS A CA 1
ATOM 3762 C C . LYS A 1 505 ? 30.354 -2.240 31.868 1.00 18.32 505 LYS A C 1
ATOM 3763 O O . LYS A 1 505 ? 30.759 -1.310 32.572 1.00 18.65 505 LYS A O 1
ATOM 3769 N N . ALA A 1 506 ? 31.142 -2.871 30.989 1.00 17.81 506 ALA A N 1
ATOM 3770 C CA . ALA A 1 506 ? 32.500 -2.402 30.760 1.00 17.29 506 ALA A CA 1
ATOM 3771 C C . ALA A 1 506 ? 32.490 -0.972 30.226 1.00 17.48 506 ALA A C 1
ATOM 3772 O O . ALA A 1 506 ? 33.178 -0.088 30.752 1.00 18.42 506 ALA A O 1
ATOM 3774 N N . GLU A 1 507 ? 31.686 -0.722 29.191 1.00 18.97 507 GLU A N 1
ATOM 3775 C CA . GLU A 1 507 ? 31.608 0.614 28.621 1.00 20.40 507 GLU A CA 1
ATOM 3776 C C . GLU A 1 507 ? 31.005 1.602 29.612 1.00 19.55 507 GLU A C 1
ATOM 3777 O O . GLU A 1 507 ? 31.457 2.752 29.692 1.00 19.52 507 GLU A O 1
ATOM 3783 N N . TYR A 1 508 ? 29.984 1.178 30.376 1.00 18.04 508 TYR A N 1
ATOM 3784 C CA . TYR A 1 508 ? 29.395 2.069 31.374 1.00 18.59 508 TYR A CA 1
ATOM 3785 C C . TYR A 1 508 ? 30.440 2.509 32.390 1.00 20.10 508 TYR A C 1
ATOM 3786 O O . TYR A 1 508 ? 30.553 3.702 32.716 1.00 18.99 508 TYR A O 1
ATOM 3795 N N . TYR A 1 509 ? 31.220 1.552 32.911 1.00 19.38 509 TYR A N 1
ATOM 3796 C CA . TYR A 1 509 ? 32.223 1.912 33.906 1.00 18.99 509 TYR A CA 1
ATOM 3797 C C . TYR A 1 509 ? 33.275 2.846 33.316 1.00 19.47 509 TYR A C 1
ATOM 3798 O O . TYR A 1 509 ? 33.647 3.848 33.942 1.00 19.15 509 TYR A O 1
ATOM 3807 N N . THR A 1 510 ? 33.835 2.504 32.146 1.00 20.95 510 THR A N 1
ATOM 3808 C CA . THR A 1 510 ? 34.909 3.360 31.634 1.00 22.82 510 THR A CA 1
ATOM 3809 C C . THR A 1 510 ? 34.377 4.731 31.214 1.00 22.04 510 THR A C 1
ATOM 3810 O O . THR A 1 510 ? 35.077 5.744 31.369 1.00 20.27 510 THR A O 1
ATOM 3814 N N . PHE A 1 511 ? 33.148 4.795 30.698 1.00 21.32 511 PHE A N 1
ATOM 3815 C CA . PHE A 1 511 ? 32.601 6.104 30.361 1.00 20.32 511 PHE A CA 1
ATOM 3816 C C . PHE A 1 511 ? 32.470 6.981 31.603 1.00 20.04 511 PHE A C 1
ATOM 3817 O O . PHE A 1 511 ? 32.797 8.180 31.573 1.00 20.12 511 PHE A O 1
ATOM 3825 N N . LEU A 1 512 ? 31.994 6.403 32.705 1.00 19.18 512 LEU A N 1
ATOM 3826 C CA . LEU A 1 512 ? 31.810 7.192 33.917 1.00 19.17 512 LEU A CA 1
ATOM 3827 C C . LEU A 1 512 ? 33.148 7.515 34.575 1.00 20.01 512 LEU A C 1
ATOM 3828 O O . LEU A 1 512 ? 33.343 8.626 35.067 1.00 19.22 512 LEU A O 1
ATOM 3841 N N . ASN A 1 514 ? 36.059 7.917 33.054 1.00 18.57 514 ASN A N 1
ATOM 3842 C CA . ASN A 1 514 ? 36.657 8.945 32.221 1.00 19.60 514 ASN A CA 1
ATOM 3843 C C . ASN A 1 514 ? 35.989 10.298 32.444 1.00 19.06 514 ASN A C 1
ATOM 3844 O O . ASN A 1 514 ? 36.670 11.319 32.613 1.00 20.06 514 ASN A O 1
ATOM 3849 N N . GLY A 1 515 ? 34.651 10.320 32.450 1.00 18.43 515 GLY A N 1
ATOM 3850 C CA . GLY A 1 515 ? 33.924 11.578 32.516 1.00 19.18 515 GLY A CA 1
ATOM 3851 C C . GLY A 1 515 ? 33.966 12.234 33.880 1.00 19.69 515 GLY A C 1
ATOM 3852 O O . GLY A 1 515 ? 33.954 13.467 33.982 1.00 20.62 515 GLY A O 1
ATOM 3853 N N . LEU A 1 516 ? 34.042 11.435 34.943 1.00 19.19 516 LEU A N 1
ATOM 3854 C CA . LEU A 1 516 ? 34.110 12.004 36.285 1.00 20.07 516 LEU A CA 1
ATOM 3855 C C . LEU A 1 516 ? 35.523 12.359 36.709 1.00 21.29 516 LEU A C 1
ATOM 3856 O O . LEU A 1 516 ? 35.702 13.288 37.513 1.00 20.80 516 LEU A O 1
ATOM 3869 N N . THR A 1 518 ? 39.124 10.512 35.047 1.00 22.02 518 THR A N 1
ATOM 3870 C CA . THR A 1 518 ? 40.434 10.288 34.440 1.00 21.79 518 THR A CA 1
ATOM 3871 C C . THR A 1 518 ? 40.681 11.098 33.167 1.00 20.84 518 THR A C 1
ATOM 3872 O O . THR A 1 518 ? 41.843 11.205 32.753 1.00 19.37 518 THR A O 1
ATOM 3876 N N . GLN A 1 519 ? 39.666 11.717 32.557 1.00 19.92 519 GLN A N 1
ATOM 3877 C CA . GLN A 1 519 ? 40.008 12.619 31.461 1.00 19.88 519 GLN A CA 1
ATOM 3878 C C . GLN A 1 519 ? 40.697 13.888 31.951 1.00 20.95 519 GLN A C 1
ATOM 3879 O O . GLN A 1 519 ? 41.216 14.641 31.124 1.00 22.59 519 GLN A O 1
ATOM 3885 N N . LEU A 1 520 ? 40.711 14.152 33.265 1.00 20.95 520 LEU A N 1
ATOM 3886 C CA . LEU A 1 520 ? 41.424 15.330 33.762 1.00 22.94 520 LEU A CA 1
ATOM 3887 C C . LEU A 1 520 ? 42.918 15.298 33.450 1.00 23.14 520 LEU A C 1
ATOM 3888 O O . LEU A 1 520 ? 43.575 16.333 33.581 1.00 23.25 520 LEU A O 1
ATOM 3893 N N . VAL A 1 521 ? 43.472 14.153 33.035 1.00 24.26 521 VAL A N 1
ATOM 3894 C CA . VAL A 1 521 ? 44.886 14.115 32.662 1.00 25.15 521 VAL A CA 1
ATOM 3895 C C . VAL A 1 521 ? 45.166 14.986 31.448 1.00 26.21 521 VAL A C 1
ATOM 3896 O O . VAL A 1 521 ? 46.327 15.312 31.182 1.00 26.08 521 VAL A O 1
ATOM 3900 N N . ARG A 1 522 ? 44.134 15.389 30.707 1.00 23.08 522 ARG A N 1
ATOM 3901 C CA . ARG A 1 522 ? 44.326 16.252 29.544 1.00 25.38 522 ARG A CA 1
ATOM 3902 C C . ARG A 1 522 ? 44.191 17.739 29.857 1.00 24.99 522 ARG A C 1
ATOM 3903 O O . ARG A 1 522 ? 44.325 18.556 28.941 1.00 25.84 522 ARG A O 1
ATOM 3911 N N . ILE A 1 523 ? 43.916 18.113 31.109 1.00 26.74 523 ILE A N 1
ATOM 3912 C CA . ILE A 1 523 ? 43.730 19.508 31.514 1.00 26.39 523 ILE A CA 1
ATOM 3913 C C . ILE A 1 523 ? 45.007 20.023 32.165 1.00 27.08 523 ILE A C 1
ATOM 3914 O O . ILE A 1 523 ? 45.582 19.352 33.034 1.00 25.38 523 ILE A O 1
ATOM 3919 N N . GLU A 1 524 ? 45.438 21.227 31.772 1.00 25.93 524 GLU A N 1
ATOM 3920 C CA . GLU A 1 524 ? 46.626 21.810 32.386 1.00 30.49 524 GLU A CA 1
ATOM 3921 C C . GLU A 1 524 ? 46.296 22.311 33.796 1.00 31.33 524 GLU A C 1
ATOM 3922 O O . GLU A 1 524 ? 45.156 22.706 34.069 1.00 29.07 524 GLU A O 1
ATOM 3928 N N . PRO A 1 525 ? 47.268 22.269 34.714 1.00 38.12 525 PRO A N 1
ATOM 3929 C CA . PRO A 1 525 ? 47.033 22.748 36.083 1.00 38.56 525 PRO A CA 1
ATOM 3930 C C . PRO A 1 525 ? 46.343 24.103 36.109 1.00 37.83 525 PRO A C 1
ATOM 3931 O O . PRO A 1 525 ? 46.709 25.025 35.378 1.00 37.76 525 PRO A O 1
ATOM 3935 N N . GLY A 1 526 ? 45.315 24.213 36.941 1.00 35.87 526 GLY A N 1
ATOM 3936 C CA . GLY A 1 526 ? 44.613 25.467 37.089 1.00 36.24 526 GLY A CA 1
ATOM 3937 C C . GLY A 1 526 ? 43.532 25.755 36.066 1.00 36.01 526 GLY A C 1
ATOM 3938 O O . GLY A 1 526 ? 42.848 26.772 36.203 1.00 38.50 526 GLY A O 1
ATOM 3939 N N . ASN A 1 527 ? 43.341 24.907 35.057 1.00 33.67 527 ASN A N 1
ATOM 3940 C CA . ASN A 1 527 ? 42.359 25.161 34.006 1.00 32.80 527 ASN A CA 1
ATOM 3941 C C . ASN A 1 527 ? 41.080 24.355 34.250 1.00 30.74 527 ASN A C 1
ATOM 3942 O O . ASN A 1 527 ? 41.017 23.490 35.130 1.00 27.60 527 ASN A O 1
ATOM 3947 N N . ASN A 1 528 ? 40.058 24.643 33.436 1.00 32.38 528 ASN A N 1
ATOM 3948 C CA . ASN A 1 528 ? 38.767 23.949 33.461 1.00 32.37 528 ASN A CA 1
ATOM 3949 C C . ASN A 1 528 ? 38.566 23.163 32.164 1.00 30.94 528 ASN A C 1
ATOM 3950 O O . ASN A 1 528 ? 39.426 23.149 31.275 1.00 30.62 528 ASN A O 1
ATOM 3955 N N . ILE A 1 529 ? 37.413 22.498 32.055 1.00 26.69 529 ILE A N 1
ATOM 3956 C CA . ILE A 1 529 ? 37.074 21.767 30.833 1.00 27.00 529 ILE A CA 1
ATOM 3957 C C . ILE A 1 529 ? 36.626 22.769 29.779 1.00 29.90 529 ILE A C 1
ATOM 3958 O O . ILE A 1 529 ? 35.727 23.581 30.030 1.00 29.84 529 ILE A O 1
ATOM 3963 N N . GLU A 1 530 ? 37.230 22.695 28.590 1.00 31.80 530 GLU A N 1
ATOM 3964 C CA . GLU A 1 530 ? 36.966 23.650 27.520 1.00 34.83 530 GLU A CA 1
ATOM 3965 C C . GLU A 1 530 ? 36.425 23.011 26.254 1.00 32.78 530 GLU A C 1
ATOM 3966 O O . GLU A 1 530 ? 35.526 23.575 25.623 1.00 32.21 530 GLU A O 1
ATOM 3972 N N . GLU A 1 531 ? 36.972 21.867 25.851 1.00 31.20 531 GLU A N 1
ATOM 3973 C CA . GLU A 1 531 ? 36.636 21.264 24.568 1.00 31.17 531 GLU A CA 1
ATOM 3974 C C . GLU A 1 531 ? 35.283 20.555 24.636 1.00 27.80 531 GLU A C 1
ATOM 3975 O O . GLU A 1 531 ? 34.940 19.936 25.649 1.00 25.20 531 GLU A O 1
ATOM 3981 N N . ALA A 1 532 ? 34.537 20.619 23.526 1.00 27.40 532 ALA A N 1
ATOM 3982 C CA . ALA A 1 532 ? 33.127 20.222 23.530 1.00 26.78 532 ALA A CA 1
ATOM 3983 C C . ALA A 1 532 ? 32.933 18.766 23.928 1.00 25.98 532 ALA A C 1
ATOM 3984 O O . ALA A 1 532 ? 32.015 18.449 24.694 1.00 25.76 532 ALA A O 1
ATOM 3986 N N . HIS A 1 533 ? 33.747 17.851 23.388 1.00 25.20 533 HIS A N 1
ATOM 3987 C CA . HIS A 1 533 ? 33.556 16.446 23.742 1.00 25.16 533 HIS A CA 1
ATOM 3988 C C . HIS A 1 533 ? 33.895 16.204 25.208 1.00 25.26 533 HIS A C 1
ATOM 3989 O O . HIS A 1 533 ? 33.155 15.499 25.906 1.00 26.19 533 HIS A O 1
ATOM 4004 N N . ARG A 1 535 ? 33.684 18.319 27.612 1.00 21.91 535 ARG A N 1
ATOM 4005 C CA . ARG A 1 535 ? 32.534 18.843 28.344 1.00 22.59 535 ARG A CA 1
ATOM 4006 C C . ARG A 1 535 ? 31.364 17.869 28.300 1.00 22.10 535 ARG A C 1
ATOM 4007 O O . ARG A 1 535 ? 30.716 17.625 29.328 1.00 22.61 535 ARG A O 1
ATOM 4015 N N . ASN A 1 536 ? 31.071 17.304 27.115 1.00 21.21 536 ASN A N 1
ATOM 4016 C CA . ASN A 1 536 ? 29.867 16.488 27.016 1.00 21.76 536 ASN A CA 1
ATOM 4017 C C . ASN A 1 536 ? 30.009 15.232 27.853 1.00 21.50 536 ASN A C 1
ATOM 4018 O O . ASN A 1 536 ? 29.021 14.745 28.425 1.00 22.47 536 ASN A O 1
ATOM 4023 N N . ARG A 1 537 ? 31.234 14.723 27.976 1.00 21.62 537 ARG A N 1
ATOM 4024 C CA . ARG A 1 537 ? 31.458 13.534 28.791 1.00 20.70 537 ARG A CA 1
ATOM 4025 C C . ARG A 1 537 ? 31.333 13.850 30.273 1.00 19.40 537 ARG A C 1
ATOM 4026 O O . ARG A 1 537 ? 30.738 13.073 31.027 1.00 19.81 537 ARG A O 1
ATOM 4034 N N . GLN A 1 538 ? 31.901 14.976 30.722 1.00 20.08 538 GLN A N 1
ATOM 4035 C CA . GLN A 1 538 ? 31.739 15.330 32.125 1.00 19.25 538 GLN A CA 1
ATOM 4036 C C . GLN A 1 538 ? 30.280 15.629 32.439 1.00 19.66 538 GLN A C 1
ATOM 4037 O O . GLN A 1 538 ? 29.780 15.262 33.511 1.00 18.93 538 GLN A O 1
ATOM 4043 N N . LEU A 1 539 ? 29.589 16.292 31.510 1.00 20.52 539 LEU A N 1
ATOM 4044 C CA . LEU A 1 539 ? 28.174 16.614 31.686 1.00 21.47 539 LEU A CA 1
ATOM 4045 C C . LEU A 1 539 ? 27.373 15.356 32.009 1.00 22.24 539 LEU A C 1
ATOM 4046 O O . LEU A 1 539 ? 26.684 15.284 33.038 1.00 22.34 539 LEU A O 1
ATOM 4051 N N . ILE A 1 540 ? 27.461 14.355 31.126 1.00 19.86 540 ILE A N 1
ATOM 4052 C CA . ILE A 1 540 ? 26.715 13.109 31.307 1.00 19.66 540 ILE A CA 1
ATOM 4053 C C . ILE A 1 540 ? 27.077 12.455 32.634 1.00 19.44 540 ILE A C 1
ATOM 4054 O O . ILE A 1 540 ? 26.200 12.059 33.406 1.00 18.80 540 ILE A O 1
ATOM 4059 N N . ALA A 1 541 ? 28.381 12.330 32.912 1.00 20.03 541 ALA A N 1
ATOM 4060 C CA . ALA A 1 541 ? 28.810 11.572 34.079 1.00 19.54 541 ALA A CA 1
ATOM 4061 C C . ALA A 1 541 ? 28.423 12.286 35.366 1.00 20.80 541 ALA A C 1
ATOM 4062 O O . ALA A 1 541 ? 27.921 11.652 36.297 1.00 20.38 541 ALA A O 1
ATOM 4064 N N . ARG A 1 542 ? 28.643 13.608 35.444 1.00 20.59 542 ARG A N 1
ATOM 4065 C CA . ARG A 1 542 ? 28.311 14.323 36.671 1.00 21.95 542 ARG A CA 1
ATOM 4066 C C . ARG A 1 542 ? 26.813 14.383 36.897 1.00 21.06 542 ARG A C 1
ATOM 4067 O O . ARG A 1 542 ? 26.366 14.364 38.046 1.00 21.37 542 ARG A O 1
ATOM 4075 N N . TRP A 1 543 ? 26.031 14.490 35.826 1.00 20.06 543 TRP A N 1
ATOM 4076 C CA . TRP A 1 543 ? 24.581 14.495 35.983 1.00 20.53 543 TRP A CA 1
ATOM 4077 C C . TRP A 1 543 ? 24.100 13.169 36.545 1.00 20.20 543 TRP A C 1
ATOM 4078 O O . TRP A 1 543 ? 23.319 13.133 37.504 1.00 21.91 543 TRP A O 1
ATOM 4089 N N . VAL A 1 544 ? 24.537 12.059 35.942 1.00 21.72 544 VAL A N 1
ATOM 4090 C CA . VAL A 1 544 ? 24.157 10.739 36.452 1.00 20.33 544 VAL A CA 1
ATOM 4091 C C . VAL A 1 544 ? 24.598 10.577 37.899 1.00 20.87 544 VAL A C 1
ATOM 4092 O O . VAL A 1 544 ? 23.857 10.048 38.743 1.00 22.54 544 VAL A O 1
ATOM 4096 N N . PHE A 1 545 ? 25.811 11.043 38.210 1.00 19.42 545 PHE A N 1
ATOM 4097 C CA . PHE A 1 545 ? 26.327 10.977 39.575 1.00 21.13 545 PHE A CA 1
ATOM 4098 C C . PHE A 1 545 ? 25.408 11.725 40.536 1.00 23.22 545 PHE A C 1
ATOM 4099 O O . PHE A 1 545 ? 25.019 11.201 41.592 1.00 22.37 545 PHE A O 1
ATOM 4107 N N . GLU A 1 546 ? 25.025 12.952 40.167 1.00 24.07 546 GLU A N 1
ATOM 4108 C CA . GLU A 1 546 ? 24.157 13.742 41.039 1.00 24.36 546 GLU A CA 1
ATOM 4109 C C . GLU A 1 546 ? 22.789 13.083 41.212 1.00 23.65 546 GLU A C 1
ATOM 4110 O O . GLU A 1 546 ? 22.292 12.955 42.339 1.00 25.26 546 GLU A O 1
ATOM 4116 N N . LYS A 1 547 ? 22.151 12.683 40.104 1.00 22.24 547 LYS A N 1
ATOM 4117 C CA . LYS A 1 547 ? 20.790 12.154 40.189 1.00 24.53 547 LYS A CA 1
ATOM 4118 C C . LYS A 1 547 ? 20.759 10.796 40.867 1.00 25.94 547 LYS A C 1
ATOM 4119 O O . LYS A 1 547 ? 19.749 10.438 41.483 1.00 25.86 547 LYS A O 1
ATOM 4125 N N . GLY A 1 548 ? 21.828 10.020 40.749 1.00 27.01 548 GLY A N 1
ATOM 4126 C CA . GLY A 1 548 ? 21.849 8.758 41.449 1.00 28.19 548 GLY A CA 1
ATOM 4127 C C . GLY A 1 548 ? 22.296 8.822 42.895 1.00 28.48 548 GLY A C 1
ATOM 4128 O O . GLY A 1 548 ? 22.247 7.797 43.583 1.00 29.69 548 GLY A O 1
ATOM 4129 N N . ALA A 1 549 ? 22.716 9.992 43.387 1.00 23.68 549 ALA A N 1
ATOM 4130 C CA . ALA A 1 549 ? 23.378 10.038 44.691 1.00 26.53 549 ALA A CA 1
ATOM 4131 C C . ALA A 1 549 ? 22.505 9.583 45.852 1.00 28.94 549 ALA A C 1
ATOM 4132 O O . ALA A 1 549 ? 23.038 8.906 46.748 1.00 29.82 549 ALA A O 1
ATOM 4134 N N . PRO A 1 550 ? 21.210 9.912 45.928 1.00 33.92 550 PRO A N 1
ATOM 4135 C CA . PRO A 1 550 ? 20.419 9.432 47.072 1.00 35.90 550 PRO A CA 1
ATOM 4136 C C . PRO A 1 550 ? 20.365 7.919 47.174 1.00 37.03 550 PRO A C 1
ATOM 4137 O O . PRO A 1 550 ? 20.151 7.400 48.275 1.00 38.66 550 PRO A O 1
ATOM 4141 N N . ASP A 1 551 ? 20.563 7.196 46.070 1.00 32.44 551 ASP A N 1
ATOM 4142 C CA . ASP A 1 551 ? 20.601 5.740 46.079 1.00 32.57 551 ASP A CA 1
ATOM 4143 C C . ASP A 1 551 ? 22.015 5.191 45.940 1.00 29.65 551 ASP A C 1
ATOM 4144 O O . ASP A 1 551 ? 22.184 3.978 45.771 1.00 28.97 551 ASP A O 1
ATOM 4149 N N . LYS A 1 552 ? 23.030 6.053 46.009 1.00 29.78 552 LYS A N 1
ATOM 4150 C CA . LYS A 1 552 ? 24.432 5.655 45.842 1.00 28.28 552 LYS A CA 1
ATOM 4151 C C . LYS A 1 552 ? 24.639 4.852 44.564 1.00 27.15 552 LYS A C 1
ATOM 4152 O O . LYS A 1 552 ? 25.431 3.906 44.521 1.00 27.44 552 LYS A O 1
ATOM 4158 N N . VAL A 1 553 ? 23.937 5.248 43.500 1.00 24.19 553 VAL A N 1
ATOM 4159 C CA . VAL A 1 553 ? 24.092 4.558 42.223 1.00 23.83 553 VAL A CA 1
ATOM 4160 C C . VAL A 1 553 ? 25.542 4.603 41.760 1.00 22.10 553 VAL A C 1
ATOM 4161 O O . VAL A 1 553 ? 26.096 3.593 41.290 1.00 21.48 553 VAL A O 1
ATOM 4165 N N . VAL A 1 554 ? 26.172 5.772 41.862 1.00 21.82 554 VAL A N 1
ATOM 4166 C CA . VAL A 1 554 ? 27.595 5.959 41.581 1.00 21.63 554 VAL A CA 1
ATOM 4167 C C . VAL A 1 554 ? 28.196 6.684 42.778 1.00 22.22 554 VAL A C 1
ATOM 4168 O O . VAL A 1 554 ? 27.608 7.647 43.279 1.00 22.80 554 VAL A O 1
ATOM 4172 N N . GLU A 1 555 ? 29.354 6.217 43.249 1.00 21.17 555 GLU A N 1
ATOM 4173 C CA . GLU A 1 555 ? 30.069 6.883 44.322 1.00 22.21 555 GLU A CA 1
ATOM 4174 C C . GLU A 1 555 ? 31.475 7.249 43.872 1.00 22.16 555 GLU A C 1
ATOM 4175 O O . GLU A 1 555 ? 32.021 6.663 42.939 1.00 22.50 555 GLU A O 1
ATOM 4189 N N . VAL A 1 557 ? 34.923 7.294 45.990 1.00 22.60 557 VAL A N 1
ATOM 4190 C CA . VAL A 1 557 ? 35.415 6.865 47.293 1.00 24.27 557 VAL A CA 1
ATOM 4191 C C . VAL A 1 557 ? 36.928 7.017 47.293 1.00 22.68 557 VAL A C 1
ATOM 4192 O O . VAL A 1 557 ? 37.574 6.851 46.258 1.00 22.98 557 VAL A O 1
ATOM 4196 N N . LYS A 1 558 ? 37.505 7.302 48.452 1.00 25.51 558 LYS A N 1
ATOM 4197 C CA . LYS A 1 558 ? 38.958 7.423 48.552 1.00 26.65 558 LYS A CA 1
ATOM 4198 C C . LYS A 1 558 ? 39.519 6.265 49.367 1.00 26.37 558 LYS A C 1
ATOM 4199 O O . LYS A 1 558 ? 38.971 5.930 50.417 1.00 27.95 558 LYS A O 1
ATOM 4205 N N . LYS A 1 559 ? 40.605 5.652 48.885 1.00 25.04 559 LYS A N 1
ATOM 4206 C CA . LYS A 1 559 ? 41.377 4.694 49.677 1.00 27.21 559 LYS A CA 1
ATOM 4207 C C . LYS A 1 559 ? 42.851 5.059 49.560 1.00 27.97 559 LYS A C 1
ATOM 4208 O O . LYS A 1 559 ? 43.374 5.169 48.445 1.00 26.86 559 LYS A O 1
ATOM 4214 N N . ASP A 1 560 ? 43.507 5.258 50.707 1.00 29.82 560 ASP A N 1
ATOM 4215 C CA . ASP A 1 560 ? 44.896 5.723 50.754 1.00 31.81 560 ASP A CA 1
ATOM 4216 C C . ASP A 1 560 ? 45.058 7.019 49.975 1.00 31.05 560 ASP A C 1
ATOM 4217 O O . ASP A 1 560 ? 46.023 7.193 49.230 1.00 31.13 560 ASP A O 1
ATOM 4222 N N . GLY A 1 561 ? 44.083 7.921 50.119 1.00 29.72 561 GLY A N 1
ATOM 4223 C CA . GLY A 1 561 ? 44.146 9.202 49.452 1.00 29.18 561 GLY A CA 1
ATOM 4224 C C . GLY A 1 561 ? 43.942 9.177 47.953 1.00 28.53 561 GLY A C 1
ATOM 4225 O O . GLY A 1 561 ? 44.091 10.228 47.312 1.00 28.67 561 GLY A O 1
ATOM 4226 N N . LYS A 1 562 ? 43.634 8.024 47.360 1.00 25.16 562 LYS A N 1
ATOM 4227 C CA . LYS A 1 562 ? 43.330 7.936 45.933 1.00 23.64 562 LYS A CA 1
ATOM 4228 C C . LYS A 1 562 ? 41.833 7.759 45.709 1.00 23.03 562 LYS A C 1
ATOM 4229 O O . LYS A 1 562 ? 41.186 6.941 46.371 1.00 21.42 562 LYS A O 1
ATOM 4235 N N . THR A 1 563 ? 41.291 8.503 44.748 1.00 22.41 563 THR A N 1
ATOM 4236 C CA . THR A 1 563 ? 39.862 8.454 44.472 1.00 21.47 563 THR A CA 1
ATOM 4237 C C . THR A 1 563 ? 39.550 7.386 43.420 1.00 21.45 563 THR A C 1
ATOM 4238 O O . THR A 1 563 ? 40.302 7.199 42.457 1.00 20.51 563 THR A O 1
ATOM 4242 N N . TYR A 1 564 ? 38.430 6.692 43.610 1.00 20.38 564 TYR A N 1
ATOM 4243 C CA . TYR A 1 564 ? 37.958 5.679 42.680 1.00 20.99 564 TYR A CA 1
ATOM 4244 C C . TYR A 1 564 ? 36.485 5.915 42.398 1.00 19.88 564 TYR A C 1
ATOM 4245 O O . TYR A 1 564 ? 35.731 6.256 43.305 1.00 19.67 564 TYR A O 1
ATOM 4254 N N . VAL A 1 565 ? 36.083 5.709 41.151 1.00 20.46 565 VAL A N 1
ATOM 4255 C CA . VAL A 1 565 ? 34.675 5.746 40.772 1.00 20.86 565 VAL A CA 1
ATOM 4256 C C . VAL A 1 565 ? 34.088 4.360 41.023 1.00 22.35 565 VAL A C 1
ATOM 4257 O O . VAL A 1 565 ? 34.658 3.353 40.585 1.00 21.67 565 VAL A O 1
ATOM 4261 N N . VAL A 1 566 ? 32.979 4.307 41.760 1.00 22.08 566 VAL A N 1
ATOM 4262 C CA . VAL A 1 566 ? 32.328 3.057 42.158 1.00 22.14 566 VAL A CA 1
ATOM 4263 C C . VAL A 1 566 ? 30.908 3.079 41.612 1.00 23.20 566 VAL A C 1
ATOM 4264 O O . VAL A 1 566 ? 30.139 3.995 41.924 1.00 24.10 566 VAL A O 1
ATOM 4268 N N . VAL A 1 567 ? 30.557 2.072 40.817 1.00 23.07 567 VAL A N 1
ATOM 4269 C CA . VAL A 1 567 ? 29.230 1.958 40.211 1.00 23.17 567 VAL A CA 1
ATOM 4270 C C . VAL A 1 567 ? 28.514 0.802 40.906 1.00 23.94 567 VAL A C 1
ATOM 4271 O O . VAL A 1 567 ? 28.996 -0.335 40.872 1.00 24.80 567 VAL A O 1
ATOM 4275 N N . ASN A 1 568 ? 27.365 1.085 41.538 1.00 23.02 568 ASN A N 1
ATOM 4276 C CA . ASN A 1 568 ? 26.659 0.082 42.332 1.00 24.71 568 ASN A CA 1
ATOM 4277 C C . ASN A 1 568 ? 25.411 -0.487 41.672 1.00 26.30 568 ASN A C 1
ATOM 4278 O O . ASN A 1 568 ? 24.938 -1.544 42.100 1.00 26.94 568 ASN A O 1
ATOM 4283 N N . ASP A 1 569 ? 24.870 0.171 40.654 1.00 25.00 569 ASP A N 1
ATOM 4284 C CA . ASP A 1 569 ? 23.634 -0.322 40.034 1.00 25.78 569 ASP A CA 1
ATOM 4285 C C . ASP A 1 569 ? 23.675 0.072 38.554 1.00 25.02 569 ASP A C 1
ATOM 4286 O O . ASP A 1 569 ? 23.249 1.166 38.179 1.00 24.53 569 ASP A O 1
ATOM 4291 N N . TYR A 1 570 ? 24.145 -0.859 37.713 1.00 24.87 570 TYR A N 1
ATOM 4292 C CA . TYR A 1 570 ? 24.277 -0.566 36.286 1.00 22.95 570 TYR A CA 1
ATOM 4293 C C . TYR A 1 570 ? 22.922 -0.401 35.610 1.00 24.77 570 TYR A C 1
ATOM 4294 O O . TYR A 1 570 ? 22.778 0.415 34.688 1.00 24.50 570 TYR A O 1
ATOM 4303 N N . GLU A 1 571 ? 21.916 -1.142 36.062 1.00 24.72 571 GLU A N 1
ATOM 4304 C CA . GLU A 1 571 ? 20.584 -0.962 35.497 1.00 25.65 571 GLU A CA 1
ATOM 4305 C C . GLU A 1 571 ? 20.048 0.441 35.764 1.00 24.63 571 GLU A C 1
ATOM 4306 O O . GLU A 1 571 ? 19.486 1.077 34.867 1.00 24.12 571 GLU A O 1
ATOM 4309 N N . LYS A 1 572 ? 20.215 0.948 36.986 1.00 24.21 572 LYS A N 1
ATOM 4310 C CA . LYS A 1 572 ? 19.780 2.319 37.251 1.00 26.09 572 LYS A CA 1
ATOM 4311 C C . LYS A 1 572 ? 20.600 3.341 36.462 1.00 23.49 572 LYS A C 1
ATOM 4312 O O . LYS A 1 572 ? 20.075 4.395 36.086 1.00 22.46 572 LYS A O 1
ATOM 4318 N N . VAL A 1 573 ? 21.885 3.068 36.213 1.00 22.32 573 VAL A N 1
ATOM 4319 C CA . VAL A 1 573 ? 22.649 3.966 35.349 1.00 20.73 573 VAL A CA 1
ATOM 4320 C C . VAL A 1 573 ? 22.030 4.017 33.963 1.00 22.42 573 VAL A C 1
ATOM 4321 O O . VAL A 1 573 ? 21.960 5.082 33.341 1.00 23.06 573 VAL A O 1
ATOM 4325 N N . ARG A 1 574 ? 21.620 2.857 33.432 1.00 21.71 574 ARG A N 1
ATOM 4326 C CA . ARG A 1 574 ? 20.997 2.869 32.116 1.00 21.66 574 ARG A CA 1
ATOM 4327 C C . ARG A 1 574 ? 19.748 3.735 32.142 1.00 22.49 574 ARG A C 1
ATOM 4328 O O . ARG A 1 574 ? 19.521 4.537 31.233 1.00 21.64 574 ARG A O 1
ATOM 4336 N N . GLN A 1 575 ? 18.938 3.606 33.191 1.00 25.49 575 GLN A N 1
ATOM 4337 C CA . GLN A 1 575 ? 17.701 4.389 33.222 1.00 27.88 575 GLN A CA 1
ATOM 4338 C C . GLN A 1 575 ? 18.002 5.880 33.343 1.00 25.04 575 GLN A C 1
ATOM 4339 O O . GLN A 1 575 ? 17.315 6.710 32.735 1.00 26.62 575 GLN A O 1
ATOM 4345 N N . LEU A 1 576 ? 19.053 6.238 34.078 1.00 23.32 576 LEU A N 1
ATOM 4346 C CA . LEU A 1 576 ? 19.443 7.645 34.163 1.00 22.70 576 LEU A CA 1
ATOM 4347 C C . LEU A 1 576 ? 19.989 8.163 32.826 1.00 23.30 576 LEU A C 1
ATOM 4348 O O . LEU A 1 576 ? 19.655 9.282 32.412 1.00 25.23 576 LEU A O 1
ATOM 4353 N N . PHE A 1 577 ? 20.832 7.380 32.128 1.00 20.83 577 PHE A N 1
ATOM 4354 C CA . PHE A 1 577 ? 21.228 7.782 30.770 1.00 20.93 577 PHE A CA 1
ATOM 4355 C C . PHE A 1 577 ? 20.002 8.078 29.903 1.00 21.85 577 PHE A C 1
ATOM 4356 O O . PHE A 1 577 ? 19.975 9.061 29.141 1.00 21.12 577 PHE A O 1
ATOM 4364 N N . GLY A 1 578 ? 18.988 7.220 29.981 1.00 21.43 578 GLY A N 1
ATOM 4365 C CA . GLY A 1 578 ? 17.785 7.447 29.187 1.00 22.47 578 GLY A CA 1
ATOM 4366 C C . GLY A 1 578 ? 17.027 8.699 29.598 1.00 23.92 578 GLY A C 1
ATOM 4367 O O . GLY A 1 578 ? 16.479 9.414 28.751 1.00 24.72 578 GLY A O 1
ATOM 4368 N N . GLU A 1 579 ? 16.968 8.973 30.898 1.00 25.13 579 GLU A N 1
ATOM 4369 C CA . GLU A 1 579 ? 16.299 10.186 31.361 1.00 27.41 579 GLU A CA 1
ATOM 4370 C C . GLU A 1 579 ? 17.036 11.433 30.888 1.00 25.45 579 GLU A C 1
ATOM 4371 O O . GLU A 1 579 ? 16.399 12.419 30.498 1.00 23.38 579 GLU A O 1
ATOM 4377 N N . LEU A 1 580 ? 18.376 11.418 30.940 1.00 22.07 580 LEU A N 1
ATOM 4378 C CA . LEU A 1 580 ? 19.137 12.563 30.444 1.00 21.56 580 LEU A CA 1
ATOM 4379 C C . LEU A 1 580 ? 19.000 12.681 28.934 1.00 21.48 580 LEU A C 1
ATOM 4380 O O . LEU A 1 580 ? 18.912 13.793 28.399 1.00 22.06 580 LEU A O 1
ATOM 4385 N N . LEU A 1 581 ? 18.964 11.544 28.228 1.00 21.74 581 LEU A N 1
ATOM 4386 C CA . LEU A 1 581 ? 18.711 11.599 26.793 1.00 23.51 581 LEU A CA 1
ATOM 4387 C C . LEU A 1 581 ? 17.395 12.308 26.494 1.00 24.26 581 LEU A C 1
ATOM 4388 O O . LEU A 1 581 ? 17.330 13.162 25.598 1.00 23.27 581 LEU A O 1
ATOM 4393 N N . ALA A 1 582 ? 16.334 11.975 27.235 1.00 24.20 582 ALA A N 1
ATOM 4394 C CA . ALA A 1 582 ? 15.051 12.632 27.000 1.00 25.43 582 ALA A CA 1
ATOM 4395 C C . ALA A 1 582 ? 15.143 14.133 27.268 1.00 25.70 582 ALA A C 1
ATOM 4396 O O . ALA A 1 582 ? 14.624 14.937 26.488 1.00 26.10 582 ALA A O 1
ATOM 4398 N N A GLU A 1 583 ? 15.811 14.526 28.363 0.45 24.86 583 GLU A N 1
ATOM 4399 N N B GLU A 1 583 ? 15.824 14.530 28.347 0.55 24.85 583 GLU A N 1
ATOM 4400 C CA A GLU A 1 583 ? 15.951 15.944 28.693 0.45 25.14 583 GLU A CA 1
ATOM 4401 C CA B GLU A 1 583 ? 15.926 15.951 28.663 0.55 25.14 583 GLU A CA 1
ATOM 4402 C C A GLU A 1 583 ? 16.742 16.690 27.625 0.45 24.89 583 GLU A C 1
ATOM 4403 C C B GLU A 1 583 ? 16.746 16.699 27.621 0.55 24.91 583 GLU A C 1
ATOM 4404 O O A GLU A 1 583 ? 16.358 17.792 27.210 0.45 25.25 583 GLU A O 1
ATOM 4405 O O B GLU A 1 583 ? 16.384 17.814 27.220 0.55 25.19 583 GLU A O 1
ATOM 4416 N N . ILE A 1 584 ? 17.853 16.106 27.168 1.00 24.07 584 ILE A N 1
ATOM 4417 C CA . ILE A 1 584 ? 18.689 16.783 26.186 1.00 24.00 584 ILE A CA 1
ATOM 4418 C C . ILE A 1 584 ? 18.000 16.814 24.827 1.00 24.12 584 ILE A C 1
ATOM 4419 O O . ILE A 1 584 ? 18.060 17.821 24.105 1.00 23.14 584 ILE A O 1
ATOM 4424 N N . GLN A 1 585 ? 17.316 15.727 24.457 1.00 22.86 585 GLN A N 1
ATOM 4425 C CA . GLN A 1 585 ? 16.508 15.780 23.241 1.00 24.15 585 GLN A CA 1
ATOM 4426 C C . GLN A 1 585 ? 15.484 16.904 23.309 1.00 24.24 585 GLN A C 1
ATOM 4427 O O . GLN A 1 585 ? 15.265 17.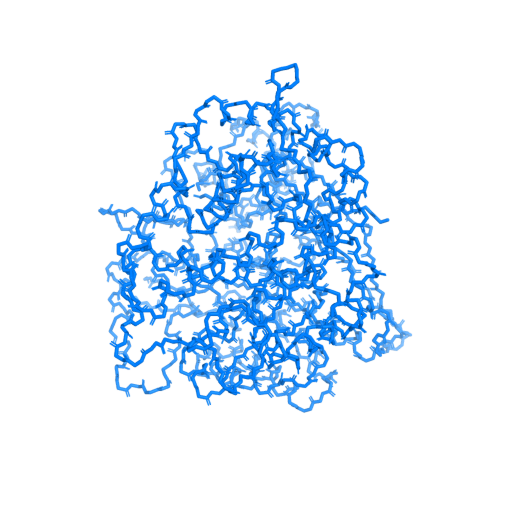618 22.317 1.00 25.72 585 GLN A O 1
ATOM 4433 N N A ARG A 1 586 ? 14.837 17.078 24.463 0.48 25.04 586 ARG A N 1
ATOM 4434 N N B ARG A 1 586 ? 14.836 17.062 24.465 0.52 25.03 586 ARG A N 1
ATOM 4435 C CA A ARG A 1 586 ? 13.862 18.158 24.588 0.48 26.17 586 ARG A CA 1
ATOM 4436 C CA B ARG A 1 586 ? 13.873 18.144 24.648 0.52 26.14 586 ARG A CA 1
ATOM 4437 C C A ARG A 1 586 ? 14.532 19.516 24.443 0.48 25.97 586 ARG A C 1
ATOM 4438 C C B ARG A 1 586 ? 14.539 19.495 24.438 0.52 25.95 586 ARG A C 1
ATOM 4439 O O A ARG A 1 586 ? 13.990 20.415 23.791 0.48 26.88 586 ARG A O 1
ATOM 4440 O O B ARG A 1 586 ? 14.006 20.365 23.741 0.52 26.85 586 ARG A O 1
ATOM 4455 N N . ILE A 1 587 ? 15.714 19.681 25.046 1.00 24.47 587 ILE A N 1
ATOM 4456 C CA . ILE A 1 587 ? 16.436 20.949 24.948 1.00 25.17 587 ILE A CA 1
ATOM 4457 C C . ILE A 1 587 ? 16.745 21.278 23.492 1.00 24.85 587 ILE A C 1
ATOM 4458 O O . ILE A 1 587 ? 16.492 22.391 23.019 1.00 25.91 587 ILE A O 1
ATOM 4463 N N . LYS A 1 588 ? 17.268 20.302 22.751 1.00 27.44 588 LYS A N 1
ATOM 4464 C CA . LYS A 1 588 ? 17.591 20.539 21.348 1.00 28.38 588 LYS A CA 1
ATOM 4465 C C . LYS A 1 588 ? 16.332 20.787 20.519 1.00 29.71 588 LYS A C 1
ATOM 4466 O O . LYS A 1 588 ? 16.261 21.768 19.764 1.00 31.94 588 LYS A O 1
ATOM 4472 N N . SER A 1 589 ? 15.315 19.923 20.662 1.00 27.40 589 SER A N 1
ATOM 4473 C CA . SER A 1 589 ? 14.158 19.987 19.763 1.00 28.17 589 SER A CA 1
ATOM 4474 C C . SER A 1 589 ? 13.273 21.199 20.018 1.00 29.77 589 SER A C 1
ATOM 4475 O O . SER A 1 589 ? 12.494 21.580 19.128 1.00 31.88 589 SER A O 1
ATOM 4478 N N . THR A 1 590 ? 13.342 21.797 21.209 1.00 29.05 590 THR A N 1
ATOM 4479 C CA . THR A 1 590 ? 12.587 23.012 21.514 1.00 29.80 590 THR A CA 1
ATOM 4480 C C . THR A 1 590 ? 13.457 24.269 21.515 1.00 30.99 590 THR A C 1
ATOM 4481 O O . THR A 1 590 ? 12.935 25.373 21.706 1.00 32.69 590 THR A O 1
ATOM 4485 N N . GLY A 1 591 ? 14.761 24.139 21.296 1.00 32.85 591 GLY A N 1
ATOM 4486 C CA . GLY A 1 591 ? 15.618 25.319 21.264 1.00 34.19 591 GLY A CA 1
ATOM 4487 C C . GLY A 1 591 ? 15.793 25.981 22.617 1.00 33.58 591 GLY A C 1
ATOM 4488 O O . GLY A 1 591 ? 15.872 27.217 22.701 1.00 34.33 591 GLY A O 1
ATOM 4489 N N . ASP A 1 592 ? 15.871 25.180 23.680 1.00 28.80 592 ASP A N 1
ATOM 4490 C CA . ASP A 1 592 ? 15.887 25.663 25.062 1.00 28.83 592 ASP A CA 1
ATOM 4491 C C . ASP A 1 592 ? 17.303 26.087 25.445 1.00 28.29 592 ASP A C 1
ATOM 4492 O O . ASP A 1 592 ? 18.033 25.376 26.136 1.00 26.11 592 ASP A O 1
ATOM 4497 N N . PHE A 1 593 ? 17.672 27.300 25.024 1.00 29.05 593 PHE A N 1
ATOM 4498 C CA . PHE A 1 593 ? 19.017 27.799 25.298 1.00 29.38 593 PHE A CA 1
ATOM 4499 C C . PHE A 1 593 ? 19.316 27.826 26.796 1.00 27.54 593 PHE A C 1
ATOM 4500 O O . PHE A 1 593 ? 20.394 27.408 27.224 1.00 26.64 593 PHE A O 1
ATOM 4508 N N . GLU A 1 594 ? 18.389 28.356 27.614 1.00 28.18 594 GLU A N 1
ATOM 4509 C CA . GLU A 1 594 ? 18.661 28.441 29.054 1.00 27.83 594 GLU A CA 1
ATOM 4510 C C . GLU A 1 594 ? 18.847 27.055 29.661 1.00 26.35 594 GLU A C 1
ATOM 4511 O O . GLU A 1 594 ? 19.729 26.847 30.512 1.00 25.71 594 GLU A O 1
ATOM 4517 N N . GLY A 1 595 ? 18.042 26.086 29.230 1.00 25.91 595 GLY A N 1
ATOM 4518 C CA . GLY A 1 595 ? 18.258 24.715 29.683 1.00 24.62 595 GLY A CA 1
ATOM 4519 C C . GLY A 1 595 ? 19.607 24.157 29.264 1.00 23.70 595 GLY A C 1
ATOM 4520 O O . GLY A 1 595 ? 20.294 23.487 30.050 1.00 22.81 595 GLY A O 1
ATOM 4521 N N . ALA A 1 596 ? 19.998 24.404 28.014 1.00 23.99 596 ALA A N 1
ATOM 4522 C CA . ALA A 1 596 ? 21.315 23.976 27.553 1.00 23.48 596 ALA A CA 1
ATOM 4523 C C . ALA A 1 596 ? 22.404 24.586 28.420 1.00 24.03 596 ALA A C 1
ATOM 4524 O O . ALA A 1 596 ? 23.274 23.875 28.945 1.00 24.68 596 ALA A O 1
ATOM 4526 N N . ARG A 1 597 ? 22.355 25.912 28.586 1.00 24.35 597 ARG A N 1
ATOM 4527 C CA . ARG A 1 597 ? 23.353 26.617 29.387 1.00 24.57 597 ARG A CA 1
ATOM 4528 C C . ARG A 1 597 ? 23.419 26.081 30.811 1.00 23.88 597 ARG A C 1
ATOM 4529 O O . ARG A 1 597 ? 24.513 25.860 31.342 1.00 23.40 597 ARG A O 1
ATOM 4537 N N . THR A 1 598 ? 22.262 25.870 31.453 1.00 25.50 598 THR A N 1
ATOM 4538 C CA . THR A 1 598 ? 22.253 25.338 32.817 1.00 25.64 598 THR A CA 1
ATOM 4539 C C . THR A 1 598 ? 22.992 24.004 32.909 1.00 24.98 598 THR A C 1
ATOM 4540 O O . THR A 1 598 ? 23.827 23.803 33.805 1.00 23.66 598 THR A O 1
ATOM 4544 N N . LEU A 1 599 ? 22.712 23.077 31.982 1.00 25.90 599 LEU A N 1
ATOM 4545 C CA . LEU A 1 599 ? 23.373 21.775 32.030 1.00 25.72 599 LEU A CA 1
ATOM 4546 C C . LEU A 1 599 ? 24.879 21.909 31.835 1.00 25.90 599 LEU A C 1
ATOM 4547 O O . LEU A 1 599 ? 25.670 21.314 32.580 1.00 25.96 599 LEU A O 1
ATOM 4552 N N . VAL A 1 600 ? 25.299 22.675 30.826 1.00 23.64 600 VAL A N 1
ATOM 4553 C CA . VAL A 1 600 ? 26.729 22.795 30.565 1.00 22.61 600 VAL A CA 1
ATOM 4554 C C . VAL A 1 600 ? 27.424 23.485 31.736 1.00 23.61 600 VAL A C 1
ATOM 4555 O O . VAL A 1 600 ? 28.400 22.958 32.288 1.00 22.26 600 VAL A O 1
ATOM 4559 N N . GLU A 1 601 ? 26.913 24.653 32.166 1.00 24.13 601 GLU A N 1
ATOM 4560 C CA . GLU A 1 601 ? 27.633 25.394 33.198 1.00 24.75 601 GLU A CA 1
ATOM 4561 C C . GLU A 1 601 ? 27.607 24.678 34.549 1.00 25.36 601 GLU A C 1
ATOM 4562 O O . GLU A 1 601 ? 28.594 24.745 35.294 1.00 26.93 601 GLU A O 1
ATOM 4568 N N . ASN A 1 602 ? 26.529 23.968 34.877 1.00 24.81 602 ASN A N 1
ATOM 4569 C CA . ASN A 1 602 ? 26.444 23.356 36.204 1.00 26.29 602 ASN A CA 1
ATOM 4570 C C . ASN A 1 602 ? 27.175 22.023 36.300 1.00 25.98 602 ASN A C 1
ATOM 4571 O O . ASN A 1 602 ? 27.563 21.623 37.407 1.00 25.70 602 ASN A O 1
ATOM 4576 N N . TYR A 1 603 ? 27.377 21.333 35.182 1.00 25.06 603 TYR A N 1
ATOM 4577 C CA . TYR A 1 603 ? 27.924 19.983 35.230 1.00 24.33 603 TYR A CA 1
ATOM 4578 C C . TYR A 1 603 ? 29.201 19.782 34.427 1.00 23.74 603 TYR A C 1
ATOM 4579 O O . TYR A 1 603 ? 29.984 18.889 34.773 1.00 22.95 603 TYR A O 1
ATOM 4588 N N . ALA A 1 604 ? 29.438 20.569 33.374 1.00 24.43 604 ALA A N 1
ATOM 4589 C CA . ALA A 1 604 ? 30.396 20.177 32.341 1.00 24.45 604 ALA A CA 1
ATOM 4590 C C . ALA A 1 604 ? 31.728 20.923 32.368 1.00 25.29 604 ALA A C 1
ATOM 4591 O O . ALA A 1 604 ? 32.620 20.571 31.584 1.00 26.10 604 ALA A O 1
ATOM 4593 N N . VAL A 1 605 ? 31.897 21.929 33.220 1.00 25.01 605 VAL A N 1
ATOM 4594 C CA . VAL A 1 605 ? 32.996 22.879 33.089 1.00 25.32 605 VAL A CA 1
ATOM 4595 C C . VAL A 1 605 ? 33.976 22.798 34.259 1.00 27.42 605 VAL A C 1
ATOM 4596 O O . VAL A 1 605 ? 35.192 22.761 34.052 1.00 28.08 605 VAL A O 1
ATOM 4600 N N . LYS A 1 606 ? 33.467 22.853 35.493 1.00 26.94 606 LYS A N 1
ATOM 4601 C CA . LYS A 1 606 ? 34.324 23.116 36.645 1.00 27.72 606 LYS A CA 1
ATOM 4602 C C . LYS A 1 606 ? 35.152 21.885 37.014 1.00 27.54 606 LYS A C 1
ATOM 4603 O O . LYS A 1 606 ? 34.644 20.762 37.051 1.00 28.06 606 LYS A O 1
ATOM 4605 N N . VAL A 1 607 ? 36.435 22.088 37.271 1.00 28.37 607 VAL A N 1
ATOM 4606 C CA . VAL A 1 607 ? 37.335 21.005 37.650 1.00 28.89 607 VAL A CA 1
ATOM 4607 C C . VAL A 1 607 ? 37.668 21.170 39.125 1.00 29.22 607 VAL A C 1
ATOM 4608 O O . VAL A 1 607 ? 37.942 22.284 39.582 1.00 29.11 607 VAL A O 1
ATOM 4612 N N . ASP A 1 608 ? 37.624 20.077 39.871 1.00 27.62 608 ASP A N 1
ATOM 4613 C CA . ASP A 1 608 ? 38.066 20.134 41.255 1.00 28.18 608 ASP A CA 1
ATOM 4614 C C . ASP A 1 608 ? 39.591 20.129 41.289 1.00 26.01 608 ASP A C 1
ATOM 4615 O O . ASP A 1 608 ? 40.209 19.188 40.780 1.00 25.35 608 ASP A O 1
ATOM 4620 N N . PRO A 1 609 ? 40.229 21.139 41.872 1.00 24.70 609 PRO A N 1
ATOM 4621 C CA . PRO A 1 609 ? 41.701 21.185 41.843 1.00 25.29 609 PRO A CA 1
ATOM 4622 C C . PRO A 1 609 ? 42.346 20.006 42.536 1.00 24.45 609 PRO A C 1
ATOM 4623 O O . PRO A 1 609 ? 43.346 19.473 42.046 1.00 23.85 609 PRO A O 1
ATOM 4627 N N . ALA A 1 610 ? 41.794 19.582 43.675 1.00 25.97 610 ALA A N 1
ATOM 4628 C CA . ALA A 1 610 ? 42.392 18.477 44.421 1.00 26.44 610 ALA A CA 1
ATOM 4629 C C . ALA A 1 610 ? 42.297 17.182 43.634 1.00 24.59 610 ALA A C 1
ATOM 4630 O O . ALA A 1 610 ? 43.276 16.428 43.535 1.00 24.86 610 ALA A O 1
ATOM 4632 N N . LEU A 1 611 ? 41.129 16.909 43.053 1.00 21.59 611 LEU A N 1
ATOM 4633 C CA . LEU A 1 611 ? 41.006 15.718 42.220 1.00 21.66 611 LEU A CA 1
ATOM 4634 C C . LEU A 1 611 ? 41.923 15.796 40.998 1.00 22.23 611 LEU A C 1
ATOM 4635 O O . LEU A 1 611 ? 42.559 14.804 40.612 1.00 20.89 611 LEU A O 1
ATOM 4640 N N . HIS A 1 612 ? 41.982 16.960 40.360 1.00 23.77 612 HIS A N 1
ATOM 4641 C CA . HIS A 1 612 ? 42.842 17.117 39.190 1.00 24.03 612 HIS A CA 1
ATOM 4642 C C . HIS A 1 612 ? 44.294 16.774 39.512 1.00 24.50 612 HIS A C 1
ATOM 4643 O O . HIS A 1 612 ? 44.944 16.009 38.777 1.00 22.90 612 HIS A O 1
ATOM 4650 N N . ALA A 1 613 ? 44.826 17.345 40.598 1.00 24.03 613 ALA A N 1
ATOM 4651 C CA . ALA A 1 613 ? 46.222 17.102 40.954 1.00 26.15 613 ALA A CA 1
ATOM 4652 C C . ALA A 1 613 ? 46.448 15.653 41.357 1.00 25.52 613 ALA A C 1
ATOM 4653 O O . ALA A 1 613 ? 47.497 15.070 41.060 1.00 24.98 613 ALA A O 1
ATOM 4655 N N . GLU A 1 614 ? 45.482 15.066 42.060 1.00 24.75 614 GLU A N 1
ATOM 4656 C CA . GLU A 1 614 ? 45.606 13.676 42.458 1.00 25.57 614 GLU A CA 1
ATOM 4657 C C . GLU A 1 614 ? 45.698 12.781 41.231 1.00 23.84 614 GLU A C 1
ATOM 4658 O O . GLU A 1 614 ? 46.592 11.934 41.131 1.00 24.25 614 GLU A O 1
ATOM 4664 N N . VAL A 1 615 ? 44.798 12.989 40.269 1.00 22.88 615 VAL A N 1
ATOM 4665 C CA . VAL A 1 615 ? 44.770 12.166 39.064 1.00 23.66 615 VAL A CA 1
ATOM 4666 C C . VAL A 1 615 ? 46.041 12.364 38.239 1.00 23.19 615 VAL A C 1
ATOM 4667 O O . VAL A 1 615 ? 46.608 11.399 37.710 1.00 22.18 615 VAL A O 1
ATOM 4671 N N . LEU A 1 616 ? 46.503 13.612 38.105 1.00 21.08 616 LEU A N 1
ATOM 4672 C CA . LEU A 1 616 ? 47.717 13.860 37.325 1.00 23.18 616 LEU A CA 1
ATOM 4673 C C . LEU A 1 616 ? 48.931 13.184 37.950 1.00 24.44 616 LEU A C 1
ATOM 4674 O O . LEU A 1 616 ? 49.758 12.589 37.239 1.00 23.42 616 LEU A O 1
ATOM 4679 N N . ALA A 1 617 ? 49.060 13.256 39.281 1.00 25.74 617 ALA A N 1
ATOM 4680 C CA . ALA A 1 617 ? 50.229 12.654 39.915 1.00 26.37 617 ALA A CA 1
ATOM 4681 C C . ALA A 1 617 ? 50.219 11.136 39.753 1.00 24.74 617 ALA A C 1
ATOM 4682 O O . ALA A 1 617 ? 51.269 10.523 39.499 1.00 25.47 617 ALA A O 1
ATOM 4684 N N . ARG A 1 618 ? 49.040 10.516 39.887 1.00 21.56 618 ARG A N 1
ATOM 4685 C CA . ARG A 1 618 ? 48.929 9.079 39.679 1.00 21.72 618 ARG A CA 1
ATOM 4686 C C . ARG A 1 618 ? 49.233 8.717 38.240 1.00 21.43 618 ARG A C 1
ATOM 4687 O O . ARG A 1 618 ? 49.895 7.711 37.971 1.00 20.45 618 ARG A O 1
ATOM 4695 N N . TYR A 1 619 ? 48.746 9.525 37.304 1.00 20.34 619 TYR A N 1
ATOM 4696 C CA . TYR A 1 619 ? 48.923 9.222 35.888 1.00 22.04 619 TYR A CA 1
ATOM 4697 C C . TYR A 1 619 ? 50.371 9.386 35.438 1.00 22.87 619 TYR A C 1
ATOM 4698 O O . TYR A 1 619 ? 50.882 8.564 34.660 1.00 23.95 619 TYR A O 1
ATOM 4707 N N . LYS A 1 620 ? 51.051 10.441 35.896 1.00 23.27 620 LYS A N 1
ATOM 4708 C CA . LYS A 1 620 ? 52.402 10.683 35.399 1.00 24.93 620 LYS A CA 1
ATOM 4709 C C . LYS A 1 620 ? 53.349 9.566 35.812 1.00 26.74 620 LYS A C 1
ATOM 4710 O O . LYS A 1 620 ? 54.326 9.281 35.103 1.00 27.32 620 LYS A O 1
ATOM 4716 N N . LYS A 1 621 ? 53.061 8.904 36.935 1.00 24.93 621 LYS A N 1
ATOM 4717 C CA . LYS A 1 621 ? 53.896 7.799 37.387 1.00 27.17 621 LYS A CA 1
ATOM 4718 C C . LYS A 1 621 ? 53.855 6.619 36.427 1.00 24.93 621 LYS A C 1
ATOM 4719 O O . LYS A 1 621 ? 54.769 5.792 36.452 1.00 25.44 621 LYS A O 1
ATOM 4725 N N . LEU A 1 622 ? 52.818 6.523 35.586 1.00 23.28 622 LEU A N 1
ATOM 4726 C CA . LEU A 1 622 ? 52.670 5.410 34.654 1.00 23.39 622 LEU A CA 1
ATOM 4727 C C . LEU A 1 622 ? 53.568 5.521 33.431 1.00 24.69 622 LEU A C 1
ATOM 4728 O O . LEU A 1 622 ? 53.737 4.531 32.708 1.00 24.28 622 LEU A O 1
ATOM 4733 N N . ASN A 1 623 ? 54.104 6.703 33.160 1.00 25.88 623 ASN A N 1
ATOM 4734 C CA . ASN A 1 623 ? 55.028 6.935 32.041 1.00 27.91 623 ASN A CA 1
ATOM 4735 C C . ASN A 1 623 ? 54.419 6.538 30.692 1.00 27.28 623 ASN A C 1
ATOM 4736 O O . ASN A 1 623 ? 55.043 5.841 29.886 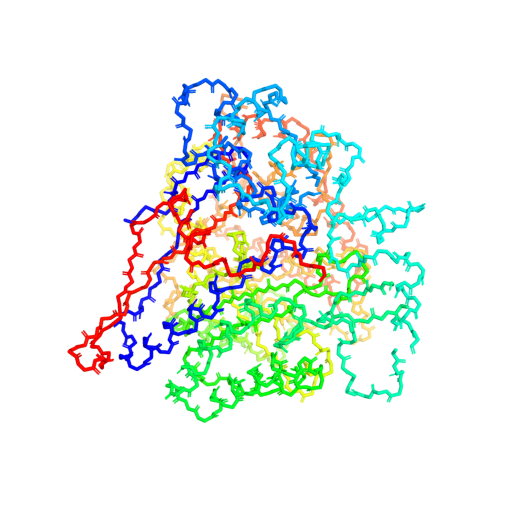1.00 27.40 623 ASN A O 1
ATOM 4741 N N . LEU A 1 624 ? 53.194 7.006 30.445 1.00 23.03 624 LEU A N 1
ATOM 4742 C CA . LEU A 1 624 ? 52.488 6.758 29.192 1.00 22.81 624 LEU A CA 1
ATOM 4743 C C . LEU A 1 624 ? 52.717 7.921 28.238 1.00 23.80 624 LEU A C 1
ATOM 4744 O O . LEU A 1 624 ? 52.538 9.087 28.613 1.00 24.58 624 LEU A O 1
ATOM 4749 N N . ALA A 1 625 ? 53.111 7.604 26.994 1.00 22.70 625 ALA A N 1
ATOM 4750 C CA . ALA A 1 625 ? 53.419 8.713 26.105 1.00 22.76 625 ALA A CA 1
ATOM 4751 C C . ALA A 1 625 ? 52.121 9.337 25.599 1.00 22.10 625 ALA A C 1
ATOM 4752 O O . ALA A 1 625 ? 51.168 8.614 25.285 1.00 21.74 625 ALA A O 1
ATOM 4754 N N . PRO A 1 626 ? 52.052 10.672 25.525 1.00 21.92 626 PRO A N 1
ATOM 4755 C CA . PRO A 1 626 ? 50.802 11.325 25.078 1.00 22.54 626 PRO A CA 1
ATOM 4756 C C . PRO A 1 626 ? 50.514 11.212 23.591 1.00 23.65 626 PRO A C 1
ATOM 4757 O O . PRO A 1 626 ? 49.351 11.373 23.200 1.00 26.05 626 PRO A O 1
ATOM 4761 N N . TYR A 1 627 ? 51.503 10.961 22.737 1.00 21.64 627 TYR A N 1
ATOM 4762 C CA . TYR A 1 627 ? 51.255 10.823 21.307 1.00 20.87 627 TYR A CA 1
ATOM 4763 C C . TYR A 1 627 ? 51.687 9.441 20.836 1.00 20.83 627 TYR A C 1
ATOM 4764 O O . TYR A 1 627 ? 52.719 8.923 21.279 1.00 19.90 627 TYR A O 1
ATOM 4773 N N . LYS A 1 628 ? 50.906 8.859 19.919 1.00 20.18 628 LYS A N 1
ATOM 4774 C CA . LYS A 1 628 ? 51.205 7.562 19.321 1.00 19.46 628 LYS A CA 1
ATOM 4775 C C . LYS A 1 628 ? 51.406 7.708 17.819 1.00 17.82 628 LYS A C 1
ATOM 4776 O O . LYS A 1 628 ? 50.795 8.563 17.174 1.00 18.05 628 LYS A O 1
ATOM 4782 N N . GLY A 1 629 ? 52.249 6.845 17.262 1.00 18.06 629 GLY A N 1
ATOM 4783 C CA . GLY A 1 629 ? 52.351 6.696 15.822 1.00 18.17 629 GLY A CA 1
ATOM 4784 C C . GLY A 1 629 ? 52.691 5.251 15.525 1.00 17.61 629 GLY A C 1
ATOM 4785 O O . GLY A 1 629 ? 53.032 4.490 16.429 1.00 18.70 629 GLY A O 1
ATOM 4786 N N . PHE A 1 630 ? 52.598 4.872 14.240 1.00 18.14 630 PHE A N 1
ATOM 4787 C CA . PHE A 1 630 ? 52.681 3.470 13.831 1.00 18.43 630 PHE A CA 1
ATOM 4788 C C . PHE A 1 630 ? 53.799 3.238 12.829 1.00 19.32 630 PHE A C 1
ATOM 4789 O O . PHE A 1 630 ? 53.998 4.048 11.924 1.00 20.99 630 PHE A O 1
ATOM 4797 N N . ILE A 1 631 ? 54.469 2.096 12.935 1.00 20.28 631 ILE A N 1
ATOM 4798 C CA . ILE A 1 631 ? 55.293 1.610 11.835 1.00 19.31 631 ILE A CA 1
ATOM 4799 C C . ILE A 1 631 ? 54.447 0.692 10.966 1.00 19.44 631 ILE A C 1
ATOM 4800 O O . ILE A 1 631 ? 53.488 0.066 11.433 1.00 18.56 631 ILE A O 1
ATOM 4805 N N . ASN A 1 632 ? 54.845 0.583 9.693 1.00 19.06 632 ASN A N 1
ATOM 4806 C CA . ASN A 1 632 ? 54.164 -0.248 8.701 1.00 17.66 632 ASN A CA 1
ATOM 4807 C C . ASN A 1 632 ? 54.619 -1.695 8.766 1.00 17.67 632 ASN A C 1
ATOM 4808 O O . ASN A 1 632 ? 55.743 -1.990 9.190 1.00 18.18 632 ASN A O 1
ATOM 4813 N N . PRO A 1 633 ? 53.789 -2.615 8.283 1.00 18.06 633 PRO A N 1
ATOM 4814 C CA . PRO A 1 633 ? 54.306 -3.940 7.935 1.00 17.83 633 PRO A CA 1
ATOM 4815 C C . PRO A 1 633 ? 55.219 -3.863 6.712 1.00 18.83 633 PRO A C 1
ATOM 4816 O O . PRO A 1 633 ? 55.377 -2.801 6.096 1.00 18.78 633 PRO A O 1
ATOM 4820 N N . VAL A 1 634 ? 55.808 -5.000 6.358 1.00 20.11 634 VAL A N 1
ATOM 4821 C CA . VAL A 1 634 ? 56.698 -5.139 5.213 1.00 21.40 634 VAL A CA 1
ATOM 4822 C C . VAL A 1 634 ? 56.079 -6.132 4.240 1.00 21.80 634 VAL A C 1
ATOM 4823 O O . VAL A 1 634 ? 55.793 -7.285 4.612 1.00 22.63 634 VAL A O 1
ATOM 4827 N N . TYR A 1 635 ? 55.905 -5.708 2.996 1.00 21.09 635 TYR A N 1
ATOM 4828 C CA . TYR A 1 635 ? 55.363 -6.576 1.951 1.00 22.75 635 TYR A CA 1
ATOM 4829 C C . TYR A 1 635 ? 56.481 -7.065 1.049 1.00 24.44 635 TYR A C 1
ATOM 4830 O O . TYR A 1 635 ? 57.421 -6.324 0.764 1.00 23.37 635 TYR A O 1
ATOM 4839 N N . GLU A 1 636 ? 56.384 -8.319 0.601 1.00 23.70 636 GLU A N 1
ATOM 4840 C CA . GLU A 1 636 ? 57.390 -8.873 -0.292 1.00 28.96 636 GLU A CA 1
ATOM 4841 C C . GLU A 1 636 ? 56.711 -9.575 -1.450 1.00 29.02 636 GLU A C 1
ATOM 4842 O O . GLU A 1 636 ? 55.774 -10.353 -1.249 1.00 26.43 636 GLU A O 1
ATOM 4848 N N . LEU A 1 637 ? 57.183 -9.275 -2.653 1.00 34.07 637 LEU A N 1
ATOM 4849 C CA . LEU A 1 637 ? 56.678 -9.871 -3.875 1.00 37.73 637 LEU A CA 1
ATOM 4850 C C . LEU A 1 637 ? 57.492 -11.131 -4.145 1.00 39.15 637 LEU A C 1
ATOM 4851 O O . LEU A 1 637 ? 58.723 -11.074 -4.174 1.00 42.13 637 LEU A O 1
ATOM 4856 N N . VAL A 1 638 ? 56.822 -12.269 -4.283 1.00 34.15 638 VAL A N 1
ATOM 4857 C CA . VAL A 1 638 ? 57.484 -13.525 -4.623 1.00 35.14 638 VAL A CA 1
ATOM 4858 C C . VAL A 1 638 ? 57.212 -13.807 -6.093 1.00 35.58 638 VAL A C 1
ATOM 4859 O O . VAL A 1 638 ? 56.050 -13.869 -6.510 1.00 34.82 638 VAL A O 1
ATOM 4863 N N . THR A 1 639 ? 58.275 -13.977 -6.888 1.00 39.78 639 THR A N 1
ATOM 4864 C CA . THR A 1 639 ? 58.150 -14.192 -8.321 1.00 43.10 639 THR A CA 1
ATOM 4865 C C . THR A 1 639 ? 58.845 -15.481 -8.732 1.00 45.35 639 THR A C 1
ATOM 4866 O O . THR A 1 639 ? 59.639 -16.046 -7.977 1.00 46.56 639 THR A O 1
ATOM 4870 N N . ASP A 1 640 ? 58.533 -15.945 -9.945 1.00 43.25 640 ASP A N 1
ATOM 4871 C CA . ASP A 1 640 ? 59.179 -17.131 -10.486 1.00 45.97 640 ASP A CA 1
ATOM 4872 C C . ASP A 1 640 ? 60.382 -16.719 -11.327 1.00 48.01 640 ASP A C 1
ATOM 4873 O O . ASP A 1 640 ? 60.830 -15.570 -11.290 1.00 47.40 640 ASP A O 1
ATOM 4878 N N . LYS A 1 641 ? 60.893 -17.670 -12.111 1.00 53.53 641 LYS A N 1
ATOM 4879 C CA . LYS A 1 641 ? 62.048 -17.422 -12.965 1.00 56.14 641 LYS A CA 1
ATOM 4880 C C . LYS A 1 641 ? 61.782 -16.284 -13.942 1.00 58.20 641 LYS A C 1
ATOM 4881 O O . LYS A 1 641 ? 62.610 -15.381 -14.102 1.00 58.00 641 LYS A O 1
ATOM 4883 N N . ASP A 1 642 ? 60.625 -16.310 -14.604 1.00 62.05 642 ASP A N 1
ATOM 4884 C CA . ASP A 1 642 ? 60.301 -15.351 -15.651 1.00 63.34 642 ASP A CA 1
ATOM 4885 C C . ASP A 1 642 ? 59.658 -14.069 -15.122 1.00 62.24 642 ASP A C 1
ATOM 4886 O O . ASP A 1 642 ? 59.140 -13.281 -15.922 1.00 63.63 642 ASP A O 1
ATOM 4888 N N . GLY A 1 643 ? 59.672 -13.842 -13.805 1.00 57.53 643 GLY A N 1
ATOM 4889 C CA . GLY A 1 643 ? 59.108 -12.637 -13.220 1.00 55.11 643 GLY A CA 1
ATOM 4890 C C . GLY A 1 643 ? 57.614 -12.659 -12.931 1.00 52.70 643 GLY A C 1
ATOM 4891 O O . GLY A 1 643 ? 57.063 -11.622 -12.539 1.00 53.16 643 GLY A O 1
ATOM 4892 N N . ASN A 1 644 ? 56.934 -13.787 -13.121 1.00 48.92 644 ASN A N 1
ATOM 4893 C CA . ASN A 1 644 ? 55.519 -13.864 -12.773 1.00 45.72 644 ASN A CA 1
ATOM 4894 C C . ASN A 1 644 ? 55.359 -13.912 -11.257 1.00 39.09 644 ASN A C 1
ATOM 4895 O O . ASN A 1 644 ? 56.107 -14.598 -10.560 1.00 35.67 644 ASN A O 1
ATOM 4900 N N . ILE A 1 645 ? 54.375 -13.178 -10.744 1.00 38.93 645 ILE A N 1
ATOM 4901 C CA . ILE A 1 645 ? 54.174 -13.144 -9.305 1.00 35.96 645 ILE A CA 1
ATOM 4902 C C . ILE A 1 645 ? 53.552 -14.465 -8.874 1.00 34.38 645 ILE A C 1
ATOM 4903 O O . ILE A 1 645 ? 52.608 -14.966 -9.504 1.00 34.55 645 ILE A O 1
ATOM 4908 N N . THR A 1 646 ? 54.112 -15.066 -7.827 1.00 29.83 646 THR A N 1
ATOM 4909 C CA . THR A 1 646 ? 53.577 -16.310 -7.296 1.00 30.20 646 THR A CA 1
ATOM 4910 C C . THR A 1 646 ? 52.972 -16.148 -5.906 1.00 29.56 646 THR A C 1
ATOM 4911 O O . THR A 1 646 ? 52.122 -16.958 -5.523 1.00 28.98 646 THR A O 1
ATOM 4915 N N . ASP A 1 647 ? 53.335 -15.099 -5.177 1.00 30.91 647 ASP A N 1
ATOM 4916 C CA . ASP A 1 647 ? 52.761 -14.801 -3.869 1.00 30.88 647 ASP A CA 1
ATOM 4917 C C . ASP A 1 647 ? 53.129 -13.376 -3.489 1.00 29.88 647 ASP A C 1
ATOM 4918 O O . ASP A 1 647 ? 54.019 -12.764 -4.090 1.00 30.25 647 ASP A O 1
ATOM 4923 N N . VAL A 1 648 ? 52.437 -12.859 -2.467 1.00 26.99 648 VAL A N 1
ATOM 4924 C CA . VAL A 1 648 ? 52.769 -11.597 -1.804 1.00 26.15 648 VAL A CA 1
ATOM 4925 C C . VAL A 1 648 ? 52.628 -11.849 -0.310 1.00 25.39 648 VAL A C 1
ATOM 4926 O O . VAL A 1 648 ? 51.551 -12.247 0.151 1.00 25.09 648 VAL A O 1
ATOM 4930 N N . THR A 1 649 ? 53.703 -11.646 0.441 1.00 23.14 649 THR A N 1
ATOM 4931 C CA . THR A 1 649 ? 53.695 -11.941 1.866 1.00 24.57 649 THR A CA 1
ATOM 4932 C C . THR A 1 649 ? 53.699 -10.640 2.652 1.00 23.04 649 THR A C 1
ATOM 4933 O O . THR A 1 649 ? 54.113 -9.595 2.153 1.00 21.51 649 THR A O 1
ATOM 4937 N N . VAL A 1 650 ? 53.207 -10.694 3.881 1.00 24.30 650 VAL A N 1
ATOM 4938 C CA . VAL A 1 650 ? 53.276 -9.540 4.769 1.00 22.49 650 VAL A CA 1
ATOM 4939 C C . VAL A 1 650 ? 53.958 -9.995 6.049 1.00 23.57 650 VAL A C 1
ATOM 4940 O O . VAL A 1 650 ? 53.689 -11.091 6.555 1.00 24.06 650 VAL A O 1
ATOM 4944 N N . SER A 1 651 ? 54.856 -9.163 6.554 1.00 23.92 651 SER A N 1
ATOM 4945 C CA . SER A 1 651 ? 55.686 -9.485 7.706 1.00 25.71 651 SER A CA 1
ATOM 4946 C C . SER A 1 651 ? 55.666 -8.308 8.671 1.00 23.09 651 SER A C 1
ATOM 4947 O O . SER A 1 651 ? 55.436 -7.160 8.270 1.00 22.13 651 SER A O 1
ATOM 4950 N N . TYR A 1 652 ? 55.919 -8.595 9.955 1.00 20.49 652 TYR A N 1
ATOM 4951 C CA . TYR A 1 652 ? 55.880 -7.548 10.977 1.00 21.12 652 TYR A CA 1
ATOM 4952 C C . TYR A 1 652 ? 57.181 -7.450 11.770 1.00 24.15 652 TYR A C 1
ATOM 4953 O O . TYR A 1 652 ? 57.204 -6.782 12.805 1.00 27.18 652 TYR A O 1
ATOM 4962 N N . ASN A 1 653 ? 58.267 -8.067 11.311 1.00 22.74 653 ASN A N 1
ATOM 4963 C CA . ASN A 1 653 ? 59.492 -8.155 12.111 1.00 24.92 653 ASN A CA 1
ATOM 4964 C C . ASN A 1 653 ? 60.482 -7.055 11.729 1.00 23.27 653 ASN A C 1
ATOM 4965 O O . ASN A 1 653 ? 61.629 -7.294 11.352 1.00 24.32 653 ASN A O 1
ATOM 4970 N N . GLU A 1 654 ? 60.026 -5.827 11.855 1.00 20.08 654 GLU A N 1
ATOM 4971 C CA . GLU A 1 654 ? 60.900 -4.678 11.663 1.00 20.72 654 GLU A CA 1
ATOM 4972 C C . GLU A 1 654 ? 60.563 -3.671 12.749 1.00 21.86 654 GLU A C 1
ATOM 4973 O O . GLU A 1 654 ? 59.380 -3.442 13.013 1.00 22.71 654 GLU A O 1
ATOM 4979 N N . ASP A 1 655 ? 61.578 -3.071 13.386 1.00 21.03 655 ASP A N 1
ATOM 4980 C CA . ASP A 1 655 ? 61.262 -2.090 14.419 1.00 20.98 655 ASP A CA 1
ATOM 4981 C C . ASP A 1 655 ? 61.395 -0.663 13.864 1.00 19.63 655 ASP A C 1
ATOM 4982 O O . ASP A 1 655 ? 61.494 -0.442 12.653 1.00 17.94 655 ASP A O 1
ATOM 4987 N N . TYR A 1 656 ? 61.373 0.325 14.762 1.00 19.27 656 TYR A N 1
ATOM 4988 C CA . TYR A 1 656 ? 61.226 1.718 14.334 1.00 19.00 656 TYR A CA 1
ATOM 4989 C C . TYR A 1 656 ? 62.494 2.241 13.657 1.00 18.71 656 TYR A C 1
ATOM 4990 O O . TYR A 1 656 ? 62.443 2.762 12.537 1.00 19.01 656 TYR A O 1
ATOM 4999 N N . VAL A 1 657 ? 63.638 2.110 14.329 1.00 19.06 657 VAL A N 1
ATOM 5000 C CA . VAL A 1 657 ? 64.920 2.525 13.758 1.00 18.75 657 VAL A CA 1
ATOM 5001 C C . VAL A 1 657 ? 65.166 1.830 12.419 1.00 18.21 657 VAL A C 1
ATOM 5002 O O . VAL A 1 657 ? 65.536 2.466 11.427 1.00 18.04 657 VAL A O 1
ATOM 5006 N N . GLU A 1 658 ? 64.939 0.515 12.371 1.00 18.69 658 GLU A N 1
ATOM 5007 C CA . GLU A 1 658 ? 65.159 -0.245 11.144 1.00 18.61 658 GLU A CA 1
ATOM 5008 C C . GLU A 1 658 ? 64.308 0.283 10.002 1.00 18.18 658 GLU A C 1
ATOM 5009 O O . GLU A 1 658 ? 64.785 0.447 8.874 1.00 18.44 658 GLU A O 1
ATOM 5015 N N . GLN A 1 659 ? 63.025 0.517 10.269 1.00 18.71 659 GLN A N 1
ATOM 5016 C CA . GLN A 1 659 ? 62.136 0.924 9.190 1.00 18.35 659 GLN A CA 1
ATOM 5017 C C . GLN A 1 659 ? 62.466 2.324 8.705 1.00 18.04 659 GLN A C 1
ATOM 5018 O O . GLN A 1 659 ? 62.490 2.575 7.494 1.00 18.46 659 GLN A O 1
ATOM 5032 N N . LEU A 1 661 ? 65.369 3.888 8.751 1.00 20.19 661 LEU A N 1
ATOM 5033 C CA . LEU A 1 661 ? 66.594 3.834 7.953 1.00 20.00 661 LEU A CA 1
ATOM 5034 C C . LEU A 1 661 ? 66.361 3.169 6.596 1.00 20.76 661 LEU A C 1
ATOM 5035 O O . LEU A 1 661 ? 66.924 3.605 5.578 1.00 20.67 661 LEU A O 1
ATOM 5040 N N . ARG A 1 662 ? 65.540 2.112 6.559 1.00 18.82 662 ARG A N 1
ATOM 5041 C CA . ARG A 1 662 ? 65.276 1.426 5.293 1.00 19.44 662 ARG A CA 1
ATOM 5042 C C . ARG A 1 662 ? 64.538 2.335 4.321 1.00 19.28 662 ARG A C 1
ATOM 5043 O O . ARG A 1 662 ? 64.838 2.343 3.120 1.00 19.98 662 ARG A O 1
ATOM 5051 N N . TYR A 1 663 ? 63.551 3.084 4.817 1.00 18.13 663 TYR A N 1
ATOM 5052 C CA . TYR A 1 663 ? 62.865 4.049 3.966 1.00 18.23 663 TYR A CA 1
ATOM 5053 C C . TYR A 1 663 ? 63.831 5.130 3.477 1.00 18.26 663 TYR A C 1
ATOM 5054 O O . TYR A 1 663 ? 63.792 5.527 2.308 1.00 18.53 663 TYR A O 1
ATOM 5063 N N . SER A 1 664 ? 64.722 5.604 4.351 1.00 20.28 664 SER A N 1
ATOM 5064 C CA . SER A 1 664 ? 65.658 6.634 3.923 1.00 22.70 664 SER A CA 1
ATOM 5065 C C . SER A 1 664 ? 66.695 6.097 2.941 1.00 23.03 664 SER A C 1
ATOM 5066 O O . SER A 1 664 ? 67.270 6.874 2.172 1.00 22.45 664 SER A O 1
ATOM 5069 N N . LYS A 1 665 ? 66.936 4.792 2.939 1.00 22.67 665 LYS A N 1
ATOM 5070 C CA . LYS A 1 665 ? 67.868 4.190 1.994 1.00 24.97 665 LYS A CA 1
ATOM 5071 C C . LYS A 1 665 ? 67.208 3.810 0.665 1.00 24.04 665 LYS A C 1
ATOM 5072 O O . LYS A 1 665 ? 67.754 4.111 -0.405 1.00 21.77 665 LYS A O 1
ATOM 5078 N N . ASP A 1 666 ? 66.019 3.196 0.716 1.00 24.22 666 ASP A N 1
ATOM 5079 C CA . ASP A 1 666 ? 65.399 2.573 -0.446 1.00 25.51 666 ASP A CA 1
ATOM 5080 C C . ASP A 1 666 ? 64.219 3.333 -1.031 1.00 23.41 666 ASP A C 1
ATOM 5081 O O . ASP A 1 666 ? 63.831 3.046 -2.170 1.00 23.40 666 ASP A O 1
ATOM 5086 N N . TYR A 1 667 ? 63.618 4.251 -0.279 1.00 21.10 667 TYR A N 1
ATOM 5087 C CA . TYR A 1 667 ? 62.432 4.993 -0.697 1.00 21.23 667 TYR A CA 1
ATOM 5088 C C . TYR A 1 667 ? 62.646 6.486 -0.517 1.00 21.08 667 TYR A C 1
ATOM 5089 O O . TYR A 1 667 ? 61.798 7.202 0.020 1.00 20.25 667 TYR A O 1
ATOM 5098 N N . SER A 1 668 ? 63.789 6.979 -0.973 1.00 21.34 668 SER A N 1
ATOM 5099 C CA . SER A 1 668 ? 64.184 8.368 -0.735 1.00 21.72 668 SER A CA 1
ATOM 5100 C C . SER A 1 668 ? 64.785 8.948 -2.008 1.00 23.60 668 SER A C 1
ATOM 5101 O O . SER A 1 668 ? 65.987 9.235 -2.082 1.00 25.31 668 SER A O 1
ATOM 5104 N N . PRO A 1 669 ? 63.963 9.151 -3.039 1.00 23.65 669 PRO A N 1
ATOM 5105 C CA . PRO A 1 669 ? 64.494 9.595 -4.335 1.00 24.91 669 PRO A CA 1
ATOM 5106 C C . PRO A 1 669 ? 64.711 11.093 -4.502 1.00 25.75 669 PRO A C 1
ATOM 5107 O O . PRO A 1 669 ? 65.291 11.482 -5.526 1.00 27.08 669 PRO A O 1
ATOM 5111 N N . LEU A 1 670 ? 64.250 11.957 -3.555 1.00 23.85 670 LEU A N 1
ATOM 5112 C CA . LEU A 1 670 ? 64.410 13.391 -3.815 1.00 25.02 670 LEU A CA 1
ATOM 5113 C C . LEU A 1 670 ? 65.854 13.853 -3.609 1.00 24.89 670 LEU A C 1
ATOM 5114 O O . LEU A 1 670 ? 66.579 13.303 -2.785 1.00 25.65 670 LEU A O 1
ATOM 5119 N N . PRO A 1 671 ? 66.294 14.875 -4.341 1.00 24.86 671 PRO A N 1
ATOM 5120 C CA . PRO A 1 671 ? 67.537 15.552 -3.959 1.00 25.51 671 PRO A CA 1
ATOM 5121 C C . PRO A 1 671 ? 67.368 16.218 -2.600 1.00 25.32 671 PRO A C 1
ATOM 5122 O O . PRO A 1 671 ? 66.252 16.451 -2.124 1.00 24.61 671 PRO A O 1
ATOM 5126 N N . SER A 1 672 ? 68.500 16.472 -1.943 1.00 26.79 672 SER A N 1
ATOM 5127 C CA . SER A 1 672 ? 68.452 17.057 -0.603 1.00 27.63 672 SER A CA 1
ATOM 5128 C C . SER A 1 672 ? 67.918 18.482 -0.629 1.00 27.96 672 SER A C 1
ATOM 5129 O O . SER A 1 672 ? 67.290 18.927 0.336 1.00 27.52 672 SER A O 1
ATOM 5132 N N . VAL A 1 673 ? 68.153 19.207 -1.716 1.00 29.42 673 VAL A N 1
ATOM 5133 C CA . VAL A 1 673 ? 67.631 20.551 -1.903 1.00 28.60 673 VAL A CA 1
ATOM 5134 C C . VAL A 1 673 ? 66.687 20.532 -3.092 1.00 29.53 673 VAL A C 1
ATOM 5135 O O . VAL A 1 673 ? 67.040 20.023 -4.161 1.00 30.94 673 VAL A O 1
ATOM 5139 N N . ASN A 1 674 ? 65.494 21.076 -2.909 1.00 26.30 674 ASN A N 1
ATOM 5140 C CA . ASN A 1 674 ? 64.461 21.032 -3.938 1.00 31.07 674 ASN A CA 1
ATOM 5141 C C . ASN A 1 674 ? 64.077 22.457 -4.354 1.00 37.12 674 ASN A C 1
ATOM 5142 O O . ASN A 1 674 ? 62.976 22.928 -4.077 1.00 36.47 674 ASN A O 1
ATOM 5147 N N . ASN A 1 675 ? 64.982 23.129 -5.053 1.00 51.73 675 ASN A N 1
ATOM 5148 C CA . ASN A 1 675 ? 64.731 24.506 -5.489 1.00 58.66 675 ASN A CA 1
ATOM 5149 C C . ASN A 1 675 ? 64.902 24.660 -7.000 1.00 61.75 675 ASN A C 1
ATOM 5150 O O . ASN A 1 675 ? 64.517 23.772 -7.769 1.00 62.66 675 ASN A O 1
#

Solvent-accessible surface area: 27346 Å² total